Protein AF-0000000070292952 (afdb_homodimer)

Secondary structure (DSSP, 8-state):
--HHHHHHHTT-EEEEEE-S-HHHHHHHHHHHHHHHH--S-GGG-SS-B--TTS--B-GGGS-GGGS-TTSHHHHHHHHHHHHHTTSSEEEES--TTTSHHHHHHHHSTTS-S-EEEE-------S--S--HHHHHHHHHHHHTSPTT-EEEE--TTT----HHHHHHHHHHHHHHTSEEEEEE----SSTTGGGT---SS-GGGGSPTTHHHHTTTTEEEEES---HHHHHHSTTEEEEEE---HHHHHHHHHHT--EEE---STTHHHHHHIIIIIS--EE-PPP-TTS---HHHHHHHHHHHHSHHHHHHHHHHHHHHHHHHHHTTSTTSHHHHHHHHHHHHHHHHHHHTT-/--HHHHHHHTT-EEEEEE-S-HHHHHHHHHHHHHHHH--S-GGG-SS-B--TTS--B-GGGS-GGGS-TTSHHHHHHHHHHHHHTTSSEEEES--TTTSHHHHHHHHSTTS-S--EEE-------S--S--HHHHHHHHHHHHTSPTT-EEEEE-TTT----HHHHHHHHHHHHHHTSEEEEEE----SSTTGGGT---SS-GGGGSPTTHHHHTTTTEEEEES---HHHHHHSTTEEEEEE---HHHHHHHHHHT--EEE---STTHHHHHHIIIIIS--EE-PPP-TTS---HHHHHHHHHHHHSHHHHHHHHHHHHHHHHHHHHTTSTTSHHHHHHHHHHHHHHHHHHHTT-

Organism: Medicago truncatula (NCBI:txid3880)

InterPro domains:
  IPR002213 UDP-glucuronosyl/UDP-glucosyltransferase [PF00201] (149-274)
  IPR002213 UDP-glucuronosyl/UDP-glucosyltransferase [cd03784] (3-332)
  IPR035595 UDP-glycosyltransferase family, conserved site [PS00375] (225-268)

pLDDT: mean 88.33, std 12.76, range [29.53, 98.69]

Foldseek 3Di:
DDPLVVCVVVLHAFEEEAAFDLLLLLLLVVVLVVVVVDDDQQQPDPDFDDRFQADTHGSVLRADLSRDCPDPSVVVSNVVSVVNLSGQEYEYLAFCVLRVGSQCVCCPPVRRNYHYFDQDVDADPDQPPDPPVQAVVLVVVLVPADFLQEEEEDADQFFAAALVQLAQLLLLLLLLQTEYEYEFEAHDPAGRCNVPDPDPDWRVVSYPPCSCVSCVVRYHYHYRDYRLLVVLQRRRHAAYEYQQGRNSVLSNLLNLHAYAQRHDHGSSSVSSCSRCPNLNLYHYADADPVRHGGSNRSSVRVCQLSDDDSVVVSSVSSVVSNVLNVQQCPCPHRSNVSVVVVVVVVVVSVPVPVD/DDPLVVCVVVLHAFEEEAAFDLLLLLLLLVVLVVVVVDDDQQQPDPDFDDRFQADTHGSVLRADLSRDCPDPSVVVSNVVSVVNLSGQEYEYLAFCVLRVGSQCVCCPPVRRNYHYFHQDVDADPDQPPDDPVQAVVLVVVLVPADFLQEEEEDADQFAAAALVQLAQLLLLLLVLQTAYEYEFEAHDPAGRCNVPDPDPDWRVVSYPPCSCVSCVVRYHYHYRDYRLLVNLQRRRHAEYEYQQGRNSVLSNLLNLHAYAHRHDHGSSSVSSCCRCPNLNLYHYADADPVRHGGSNRSSVRCCQLSDDDSVVVSSVSSVVSNVLNVQQCPCPHRSNVSVVVVVVVVVVSVPVPVD

Radius of gyration: 31.32 Å; Cα contacts (8 Å, |Δi|>4): 1372; chains: 2; bounding box: 50×88×72 Å

Sequence (710 aa):
MDALDFAKEFNLLSYVYYPASATSLSSYFYLLKLDKETSCEYRDLPGPIQIPGSVPIHGRDLFELAQDRSSQSYKYLLQGVEKLRLFDGILINSFIEIENGPIEALTDEGSENLLVYAVGPIIQTLTTSGDDANKFECLAWLDKQRPCSVLYVSFGSGGTLSQEQINELALGLELSNHKFLWVVRSPSNTANAAYLSASDVDPLQFLPSGFLERTKEQGMVIPSWAPQIQILRHSSVGGFLTHCGWNSMLESVLHGVPLITWPLFAEQRTNAVLLSEGLKVGLRPKINQNGIVEKVQIAELIKCLMEGEEGGKLRKNMKELKESANSAHKDDGSATKTLSQLVLKWRNFGIEKQVMDALDFAKEFNLLSYVYYPASATSLSSYFYLLKLDKETSCEYRDLPGPIQIPGSVPIHGRDLFELAQDRSSQSYKYLLQGVEKLRLFDGILINSFIEIENGPIEALTDEGSENLLVYAVGPIIQTLTTSGDDANKFECLAWLDKQRPCSVLYVSFGSGGTLSQEQINELALGLELSNHKFLWVVRSPSNTANAAYLSASDVDPLQFLPSGFLERTKEQGMVIPSWAPQIQILRHSSVGGFLTHCGWNSMLESVLHGVPLITWPLFAEQRTNAVLLSEGLKVGLRPKINQNGIVEKVQIAELIKCLMEGEEGGKLRKNMKELKESANSAHKDDGSATKTLSQLVLKWRNFGIEKQV

Nearest PDB structures (foldseek):
  8chd-assembly2_B  TM=9.327E-01  e=3.048E-43  Nicotiana tabacum
  2vch-assembly1_A  TM=9.306E-01  e=1.502E-42  Arabidopsis thaliana
  6jel-assembly2_B  TM=9.391E-01  e=2.712E-42  Phytolacca americana
  6jel-assembly1_A  TM=9.275E-01  e=6.977E-42  Phytolacca americana
  6su6-assembly1_A  TM=9.260E-01  e=2.562E-40  Persicaria tinctoria

Structure (mmCIF, N/CA/C/O backbone):
data_AF-0000000070292952-model_v1
#
loop_
_entity.id
_entity.type
_entity.pdbx_description
1 polymer 'UDP-glucosyltransferase family protein'
#
loop_
_atom_site.group_PDB
_atom_site.id
_atom_site.type_symbol
_atom_site.label_atom_id
_atom_site.label_alt_id
_atom_site.label_comp_id
_atom_site.label_asym_id
_atom_site.label_entity_id
_atom_site.label_seq_id
_atom_site.pdbx_PDB_ins_code
_atom_site.Cartn_x
_atom_site.Cartn_y
_atom_site.Cartn_z
_atom_site.occupancy
_atom_site.B_iso_or_equiv
_atom_site.auth_seq_id
_atom_site.auth_comp_id
_atom_site.auth_asym_id
_atom_site.auth_atom_id
_atom_site.pdbx_PDB_model_num
ATOM 1 N N . MET A 1 1 ? 23.594 -4.395 -3.01 1 71.06 1 MET A N 1
ATOM 2 C CA . MET A 1 1 ? 22.328 -4.23 -3.723 1 71.06 1 MET A CA 1
ATOM 3 C C . MET A 1 1 ? 21.297 -3.52 -2.848 1 71.06 1 MET A C 1
ATOM 5 O O . MET A 1 1 ? 21.219 -3.783 -1.646 1 71.06 1 MET A O 1
ATOM 9 N N . ASP A 1 2 ? 20.719 -2.508 -3.445 1 84.88 2 ASP A N 1
ATOM 10 C CA . ASP A 1 2 ? 19.719 -1.727 -2.732 1 84.88 2 ASP A CA 1
ATOM 11 C C . ASP A 1 2 ? 18.375 -2.443 -2.729 1 84.88 2 ASP A C 1
ATOM 13 O O . ASP A 1 2 ? 18.094 -3.252 -3.615 1 84.88 2 ASP A O 1
ATOM 17 N N . ALA A 1 3 ? 17.641 -2.303 -1.673 1 86.56 3 ALA A N 1
ATOM 18 C CA . ALA A 1 3 ? 16.359 -2.984 -1.484 1 86.56 3 ALA A CA 1
ATOM 19 C C . ALA A 1 3 ? 15.438 -2.758 -2.678 1 86.56 3 ALA A C 1
ATOM 21 O O . ALA A 1 3 ? 14.742 -3.678 -3.119 1 86.56 3 ALA A O 1
ATOM 22 N N . LEU A 1 4 ? 15.477 -1.587 -3.207 1 89.88 4 LEU A N 1
ATOM 23 C CA . LEU A 1 4 ? 14.594 -1.283 -4.328 1 89.88 4 LEU A CA 1
ATOM 24 C C . LEU A 1 4 ? 15.078 -1.969 -5.602 1 89.88 4 LEU A C 1
ATOM 26 O O . LEU A 1 4 ? 14.273 -2.367 -6.445 1 89.88 4 LEU A O 1
ATOM 30 N N . ASP A 1 5 ? 16.344 -2.1 -5.734 1 87.44 5 ASP A N 1
ATOM 31 C CA . ASP A 1 5 ? 16.906 -2.854 -6.855 1 87.44 5 ASP A CA 1
ATOM 32 C C . ASP A 1 5 ? 16.484 -4.32 -6.793 1 87.44 5 ASP A C 1
ATOM 34 O O . ASP A 1 5 ? 16.109 -4.91 -7.812 1 87.44 5 ASP A O 1
ATOM 38 N N . PHE A 1 6 ? 16.625 -4.816 -5.648 1 86.62 6 PHE A N 1
ATOM 39 C CA . PHE A 1 6 ? 16.188 -6.195 -5.461 1 86.62 6 PHE A CA 1
ATOM 40 C C . PHE A 1 6 ? 14.711 -6.344 -5.809 1 86.62 6 PHE A C 1
ATOM 42 O O . PHE A 1 6 ? 14.32 -7.301 -6.484 1 86.62 6 PHE A O 1
ATOM 49 N N . ALA A 1 7 ? 13.875 -5.422 -5.305 1 88.06 7 ALA A N 1
ATOM 50 C CA . ALA A 1 7 ? 12.438 -5.473 -5.586 1 88.06 7 ALA A CA 1
ATOM 51 C C . ALA A 1 7 ? 12.172 -5.473 -7.09 1 88.06 7 ALA A C 1
ATOM 53 O O . ALA A 1 7 ? 11.359 -6.254 -7.582 1 88.06 7 ALA A O 1
ATOM 54 N N . LYS A 1 8 ? 12.859 -4.707 -7.754 1 85.56 8 LYS A N 1
ATOM 55 C CA . LYS A 1 8 ? 12.688 -4.629 -9.203 1 85.56 8 LYS A CA 1
ATOM 56 C C . LYS A 1 8 ? 13.109 -5.934 -9.875 1 85.56 8 LYS A C 1
ATOM 58 O O . LYS A 1 8 ? 12.406 -6.441 -10.742 1 85.56 8 LYS A O 1
ATOM 63 N N . GLU A 1 9 ? 14.188 -6.449 -9.422 1 83.44 9 GLU A N 1
ATOM 64 C CA . GLU A 1 9 ? 14.734 -7.672 -10 1 83.44 9 GLU A CA 1
ATOM 65 C C . GLU A 1 9 ? 13.82 -8.867 -9.742 1 83.44 9 GLU A C 1
ATOM 67 O O . GLU A 1 9 ? 13.727 -9.773 -10.562 1 83.44 9 GLU A O 1
ATOM 72 N N . PHE A 1 10 ? 13.148 -8.867 -8.672 1 83 10 PHE A N 1
ATOM 73 C CA . PHE A 1 10 ? 12.328 -10.008 -8.297 1 83 10 PHE A CA 1
ATOM 74 C C . PHE A 1 10 ? 10.852 -9.711 -8.523 1 83 10 PHE A C 1
ATOM 76 O O . PHE A 1 10 ? 9.984 -10.367 -7.941 1 83 10 PHE A O 1
ATOM 83 N N . ASN A 1 11 ? 10.57 -8.688 -9.297 1 81.31 11 ASN A N 1
ATOM 84 C CA . ASN A 1 11 ? 9.234 -8.336 -9.766 1 81.31 11 ASN A CA 1
ATOM 85 C C . ASN A 1 11 ? 8.297 -8.031 -8.602 1 81.31 11 ASN A C 1
ATOM 87 O O . ASN A 1 11 ? 7.188 -8.562 -8.539 1 81.31 11 ASN A O 1
ATOM 91 N N . LEU A 1 12 ? 8.805 -7.352 -7.715 1 90.25 12 LEU A N 1
ATOM 92 C CA . LEU A 1 12 ? 7.996 -6.762 -6.652 1 90.25 12 LEU A CA 1
ATOM 93 C C . LEU A 1 12 ? 7.715 -5.289 -6.934 1 90.25 12 LEU A C 1
ATOM 95 O O . LEU A 1 12 ? 8.406 -4.664 -7.742 1 90.25 12 LEU A O 1
ATOM 99 N N . LEU A 1 13 ? 6.672 -4.777 -6.387 1 91.81 13 LEU A N 1
ATOM 100 C CA . LEU A 1 13 ? 6.363 -3.355 -6.5 1 91.81 13 LEU A CA 1
ATOM 101 C C . LEU A 1 13 ? 6.605 -2.641 -5.172 1 91.81 13 LEU A C 1
ATOM 103 O O . LEU A 1 13 ? 6.129 -3.086 -4.129 1 91.81 13 LEU A O 1
ATOM 107 N N . SER A 1 14 ? 7.348 -1.607 -5.203 1 93.5 14 SER A N 1
ATOM 108 C CA . SER A 1 14 ? 7.691 -0.854 -4 1 93.5 14 SER A CA 1
ATOM 109 C C . SER A 1 14 ? 6.863 0.422 -3.895 1 93.5 14 SER A C 1
ATOM 111 O O . SER A 1 14 ? 6.633 1.104 -4.895 1 93.5 14 SER A O 1
ATOM 113 N N . TYR A 1 15 ? 6.402 0.744 -2.672 1 93.19 15 TYR A N 1
ATOM 114 C CA . TYR A 1 15 ? 5.582 1.922 -2.406 1 93.19 15 TYR A CA 1
ATOM 115 C C . TYR A 1 15 ? 6.078 2.662 -1.171 1 93.19 15 TYR A C 1
ATOM 117 O O . TYR A 1 15 ? 6.73 2.074 -0.306 1 93.19 15 TYR A O 1
ATOM 125 N N . VAL A 1 16 ? 5.816 3.881 -1.103 1 94.12 16 VAL A N 1
ATOM 126 C CA . VAL A 1 16 ? 6.121 4.672 0.085 1 94.12 16 VAL A CA 1
ATOM 127 C C . VAL A 1 16 ? 4.902 5.512 0.472 1 94.12 16 VAL A C 1
ATOM 129 O O . VAL A 1 16 ? 4.215 6.051 -0.395 1 94.12 16 VAL A O 1
ATOM 132 N N . TYR A 1 17 ? 4.531 5.453 1.722 1 94.19 17 TYR A N 1
ATOM 133 C CA . TYR A 1 17 ? 3.488 6.316 2.264 1 94.19 17 TYR A CA 1
ATOM 134 C C . TYR A 1 17 ? 4.066 7.637 2.752 1 94.19 17 TYR A C 1
ATOM 136 O O . TYR A 1 17 ? 4.91 7.656 3.652 1 94.19 17 TYR A O 1
ATOM 144 N N . TYR A 1 18 ? 3.627 8.734 2.115 1 93.12 18 TYR A N 1
ATOM 145 C CA . TYR A 1 18 ? 4.016 10.109 2.408 1 93.12 18 TYR A CA 1
ATOM 146 C C . TYR A 1 18 ? 2.918 10.836 3.178 1 93.12 18 TYR A C 1
ATOM 148 O O . TYR A 1 18 ? 1.936 11.289 2.588 1 93.12 18 TYR A O 1
ATOM 156 N N . PRO A 1 19 ? 3.092 10.984 4.57 1 91.62 19 PRO A N 1
ATOM 157 C CA . PRO A 1 19 ? 2.006 11.5 5.41 1 91.62 19 PRO A CA 1
ATOM 158 C C . PRO A 1 19 ? 1.885 13.016 5.359 1 91.62 19 PRO A C 1
ATOM 160 O O . PRO A 1 19 ? 1.746 13.664 6.398 1 91.62 19 PRO A O 1
ATOM 163 N N . ALA A 1 20 ? 1.948 13.57 4.16 1 91 20 ALA A N 1
ATOM 164 C CA . ALA A 1 20 ? 1.866 15.023 4.008 1 91 20 ALA A CA 1
ATOM 165 C C . ALA A 1 20 ? 1.146 15.398 2.715 1 91 20 ALA A C 1
ATOM 167 O O . ALA A 1 20 ? 0.502 14.555 2.088 1 91 20 ALA A O 1
ATOM 168 N N . SER A 1 21 ? 1.184 16.625 2.369 1 92.88 21 SER A N 1
ATOM 169 C CA . SER A 1 21 ? 0.371 17.172 1.281 1 92.88 21 SER A CA 1
ATOM 170 C C . SER A 1 21 ? 1.01 16.891 -0.075 1 92.88 21 SER A C 1
ATOM 172 O O . SER A 1 21 ? 2.227 16.719 -0.17 1 92.88 21 SER A O 1
ATOM 174 N N . ALA A 1 22 ? 0.16 16.828 -1.112 1 94.06 22 ALA A N 1
ATOM 175 C CA . ALA A 1 22 ? 0.638 16.734 -2.488 1 94.06 22 ALA A CA 1
ATOM 176 C C . ALA A 1 22 ? 1.484 17.953 -2.857 1 94.06 22 ALA A C 1
ATOM 178 O O . ALA A 1 22 ? 2.465 17.828 -3.596 1 94.06 22 ALA A O 1
ATOM 179 N N . THR A 1 23 ? 1.103 19.109 -2.359 1 93.75 23 THR A N 1
ATOM 180 C CA . THR A 1 23 ? 1.844 20.328 -2.619 1 93.75 23 THR A CA 1
ATOM 181 C C . THR A 1 23 ? 3.275 20.219 -2.102 1 93.75 23 THR A C 1
ATOM 183 O O . THR A 1 23 ? 4.223 20.594 -2.795 1 93.75 23 THR A O 1
ATOM 186 N N . SER A 1 24 ? 3.391 19.75 -0.885 1 92.44 24 SER A N 1
ATOM 187 C CA . SER A 1 24 ? 4.727 19.578 -0.326 1 92.44 24 SER A CA 1
ATOM 188 C C . SER A 1 24 ? 5.551 18.594 -1.144 1 92.44 24 SER A C 1
ATOM 190 O O . SER A 1 24 ? 6.73 18.812 -1.401 1 92.44 24 SER A O 1
ATOM 192 N N . LEU A 1 25 ? 4.969 17.5 -1.537 1 92.31 25 LEU A N 1
ATOM 193 C CA . LEU A 1 25 ? 5.664 16.516 -2.361 1 92.31 25 LEU A CA 1
ATOM 194 C C . LEU A 1 25 ? 6.07 17.125 -3.701 1 92.31 25 LEU A C 1
ATOM 196 O O . LEU A 1 25 ? 7.207 16.953 -4.145 1 92.31 25 LEU A O 1
ATOM 200 N N . SER A 1 26 ? 5.129 17.797 -4.34 1 92.69 26 SER A N 1
ATOM 201 C CA . SER A 1 26 ? 5.418 18.484 -5.598 1 92.69 26 SER A CA 1
ATOM 202 C C . SER A 1 26 ? 6.562 19.469 -5.441 1 92.69 26 SER A C 1
ATOM 204 O O . SER A 1 26 ? 7.387 19.625 -6.348 1 92.69 26 SER A O 1
ATOM 206 N N . SER A 1 27 ? 6.578 20.156 -4.344 1 93 27 SER A N 1
ATOM 207 C CA . SER A 1 27 ? 7.648 21.109 -4.078 1 93 27 SER A CA 1
ATOM 208 C C . SER A 1 27 ? 9.008 20.406 -3.992 1 93 27 SER A C 1
ATOM 210 O O . SER A 1 27 ? 10.008 20.938 -4.48 1 93 27 SER A O 1
ATOM 212 N N . TYR A 1 28 ? 9.047 19.281 -3.344 1 92.12 28 TYR A N 1
ATOM 213 C CA . TYR A 1 28 ? 10.281 18.516 -3.26 1 92.12 28 TYR A CA 1
ATOM 214 C C . TYR A 1 28 ? 10.789 18.141 -4.648 1 92.12 28 TYR A C 1
ATOM 216 O O . TYR A 1 28 ? 11.969 18.344 -4.961 1 92.12 28 TYR A O 1
ATOM 224 N N . PHE A 1 29 ? 9.961 17.609 -5.449 1 91.81 29 PHE A N 1
ATOM 225 C CA . PHE A 1 29 ? 10.367 17.203 -6.789 1 91.81 29 PHE A CA 1
ATOM 226 C C . PHE A 1 29 ? 10.789 18.422 -7.617 1 91.81 29 PHE A C 1
ATOM 228 O O . PHE A 1 29 ? 11.75 18.359 -8.383 1 91.81 29 PHE A O 1
ATOM 235 N N . TYR A 1 30 ? 10.055 19.484 -7.484 1 93.44 30 TYR A N 1
ATOM 236 C CA . TYR A 1 30 ? 10.359 20.703 -8.242 1 93.44 30 TYR A CA 1
ATOM 237 C C . TYR A 1 30 ? 11.695 21.281 -7.816 1 93.44 30 TYR A C 1
ATOM 239 O O . TYR A 1 30 ? 12.367 21.953 -8.609 1 93.44 30 TYR A O 1
ATOM 247 N N . LEU A 1 31 ? 12.047 21.094 -6.586 1 93.5 31 LEU A N 1
ATOM 248 C CA . LEU A 1 31 ? 13.305 21.625 -6.051 1 93.5 31 LEU A CA 1
ATOM 249 C C . LEU A 1 31 ? 14.492 21.125 -6.871 1 93.5 31 LEU A C 1
ATOM 251 O O . LEU A 1 31 ? 15.492 21.828 -7 1 93.5 31 LEU A O 1
ATOM 255 N N . LEU A 1 32 ? 14.398 19.891 -7.379 1 93 32 LEU A N 1
ATOM 256 C CA . LEU A 1 32 ? 15.484 19.344 -8.188 1 93 32 LEU A CA 1
ATOM 257 C C . LEU A 1 32 ? 15.742 20.203 -9.414 1 93 32 LEU A C 1
ATOM 259 O O . LEU A 1 32 ? 16.891 20.453 -9.773 1 93 32 LEU A O 1
ATOM 263 N N . LYS A 1 33 ? 14.703 20.641 -10.008 1 93.25 33 LYS A N 1
ATOM 264 C CA . LYS A 1 33 ? 14.812 21.547 -11.148 1 93.25 33 LYS A CA 1
ATOM 265 C C . LYS A 1 33 ? 15.234 22.938 -10.703 1 93.25 33 LYS A C 1
ATOM 267 O O . LYS A 1 33 ? 16.125 23.547 -11.289 1 93.25 33 LYS A O 1
ATOM 272 N N . LEU A 1 34 ? 14.578 23.469 -9.664 1 94.88 34 LEU A N 1
ATOM 273 C CA . LEU A 1 34 ? 14.828 24.812 -9.164 1 94.88 34 LEU A CA 1
ATOM 274 C C . LEU A 1 34 ? 16.281 24.969 -8.742 1 94.88 34 LEU A C 1
ATOM 276 O O . LEU A 1 34 ? 16.875 26.047 -8.93 1 94.88 34 LEU A O 1
ATOM 280 N N . ASP A 1 35 ? 16.766 23.953 -8.148 1 95.94 35 ASP A N 1
ATOM 281 C CA . ASP A 1 35 ? 18.156 23.984 -7.691 1 95.94 35 ASP A CA 1
ATOM 282 C C . ASP A 1 35 ? 19.109 24.234 -8.852 1 95.94 35 ASP A C 1
ATOM 284 O O . ASP A 1 35 ? 20.094 24.969 -8.703 1 95.94 35 ASP A O 1
ATOM 288 N N . LYS A 1 36 ? 18.891 23.672 -9.953 1 95 36 LYS A N 1
ATOM 289 C CA . LYS A 1 36 ? 19.734 23.812 -11.141 1 95 36 LYS A CA 1
ATOM 290 C C . LYS A 1 36 ? 19.562 25.188 -11.773 1 95 36 LYS A C 1
ATOM 292 O O . LYS A 1 36 ? 20.5 25.734 -12.367 1 95 36 LYS A O 1
ATOM 297 N N . GLU A 1 37 ? 18.406 25.766 -11.602 1 94.31 37 GLU A N 1
ATOM 298 C CA . GLU A 1 37 ? 18.062 26.984 -12.328 1 94.31 37 GLU A CA 1
ATOM 299 C C . GLU A 1 37 ? 18.312 28.234 -11.484 1 94.31 37 GLU A C 1
ATOM 301 O O . GLU A 1 37 ? 18.219 29.359 -11.984 1 94.31 37 GLU A O 1
ATOM 306 N N . THR A 1 38 ? 18.578 27.984 -10.227 1 92.75 38 THR A N 1
ATOM 307 C CA . THR A 1 38 ? 18.719 29.109 -9.305 1 92.75 38 THR A CA 1
ATOM 308 C C . THR A 1 38 ? 20.109 29.109 -8.664 1 92.75 38 THR A C 1
ATOM 310 O O . THR A 1 38 ? 20.625 28.062 -8.273 1 92.75 38 THR A O 1
ATOM 313 N N . SER A 1 39 ? 20.688 30.297 -8.492 1 91.94 39 SER A N 1
ATOM 314 C CA . SER A 1 39 ? 22.016 30.406 -7.902 1 91.94 39 SER A CA 1
ATOM 315 C C . SER A 1 39 ? 21.969 31.031 -6.512 1 91.94 39 SER A C 1
ATOM 317 O O . SER A 1 39 ? 22.828 30.797 -5.676 1 91.94 39 SER A O 1
ATOM 319 N N . CYS A 1 40 ? 20.938 31.844 -6.246 1 94.12 40 CYS A N 1
ATOM 320 C CA . CYS A 1 40 ? 20.797 32.5 -4.949 1 94.12 40 CYS A CA 1
ATOM 321 C C . CYS A 1 40 ? 19.938 31.656 -4.012 1 94.12 40 CYS A C 1
ATOM 323 O O . CYS A 1 40 ? 19.453 30.594 -4.387 1 94.12 40 CYS A O 1
ATOM 325 N N . GLU A 1 41 ? 19.891 32.125 -2.748 1 96.31 41 GLU A N 1
ATOM 326 C CA . GLU A 1 41 ? 18.922 31.531 -1.839 1 96.31 41 GLU A CA 1
ATOM 327 C C . GLU A 1 41 ? 17.5 31.766 -2.32 1 96.31 41 GLU A C 1
ATOM 329 O O . GLU A 1 41 ? 17.188 32.812 -2.873 1 96.31 41 GLU A O 1
ATOM 334 N N . TYR A 1 42 ? 16.641 30.781 -2.062 1 95.38 42 TYR A N 1
ATOM 335 C CA . TYR A 1 42 ? 15.281 30.859 -2.594 1 95.38 42 TYR A CA 1
ATOM 336 C C . TYR A 1 42 ? 14.531 32.062 -2.014 1 95.38 42 TYR A C 1
ATOM 338 O O . TYR A 1 42 ? 13.695 32.656 -2.691 1 95.38 42 TYR A O 1
ATOM 346 N N . ARG A 1 43 ? 14.781 32.406 -0.734 1 93.06 43 ARG A N 1
ATOM 347 C CA . ARG A 1 43 ? 14.125 33.531 -0.084 1 93.06 43 ARG A CA 1
ATOM 348 C C . ARG A 1 43 ? 14.469 34.844 -0.781 1 93.06 43 ARG A C 1
ATOM 350 O O . ARG A 1 43 ? 13.766 35.844 -0.622 1 93.06 43 ARG A O 1
ATOM 357 N N . ASP A 1 44 ? 15.523 34.844 -1.557 1 94.81 44 ASP A N 1
ATOM 358 C CA . ASP A 1 44 ? 16 36.062 -2.203 1 94.81 44 ASP A CA 1
ATOM 359 C C . ASP A 1 44 ? 15.516 36.125 -3.65 1 94.81 44 ASP A C 1
ATOM 361 O O . ASP A 1 44 ? 15.82 37.094 -4.359 1 94.81 44 ASP A O 1
ATOM 365 N N . LEU A 1 45 ? 14.789 35.156 -4.035 1 94.69 45 LEU A N 1
ATOM 366 C CA . LEU A 1 45 ? 14.242 35.219 -5.387 1 94.69 45 LEU A CA 1
ATOM 367 C C . LEU A 1 45 ? 13.273 36.375 -5.547 1 94.69 45 LEU A C 1
ATOM 369 O O . LEU A 1 45 ? 12.453 36.625 -4.664 1 94.69 45 LEU A O 1
ATOM 373 N N . PRO A 1 46 ? 13.312 37.125 -6.594 1 91.44 46 PRO A N 1
ATOM 374 C CA . PRO A 1 46 ? 12.477 38.312 -6.77 1 91.44 46 PRO A CA 1
ATOM 375 C C . PRO A 1 46 ? 11.008 37.969 -7.004 1 91.44 46 PRO A C 1
ATOM 377 O O . PRO A 1 46 ? 10.117 38.75 -6.637 1 91.44 46 PRO A O 1
ATOM 380 N N . GLY A 1 47 ? 10.656 36.938 -7.676 1 92 47 GLY A N 1
ATOM 381 C CA . GLY A 1 47 ? 9.281 36.531 -7.945 1 92 47 GLY A CA 1
ATOM 382 C C . GLY A 1 47 ? 8.883 35.25 -7.262 1 92 47 GLY A C 1
ATOM 383 O O . GLY A 1 47 ? 9.727 34.562 -6.691 1 92 47 GLY A O 1
ATOM 384 N N . PRO A 1 48 ? 7.586 35.062 -7.301 1 95.12 48 PRO A N 1
ATOM 385 C CA . PRO A 1 48 ? 7.105 33.812 -6.688 1 95.12 48 PRO A CA 1
ATOM 386 C C . PRO A 1 48 ? 7.539 32.594 -7.457 1 95.12 48 PRO A C 1
ATOM 388 O O . PRO A 1 48 ? 7.875 32.656 -8.641 1 95.12 48 PRO A O 1
ATOM 391 N N . ILE A 1 49 ? 7.664 31.531 -6.762 1 95.5 49 ILE A N 1
ATOM 392 C CA . ILE A 1 49 ? 7.969 30.219 -7.336 1 95.5 49 ILE A CA 1
ATOM 393 C C . ILE A 1 49 ? 6.676 29.516 -7.738 1 95.5 49 ILE A C 1
ATOM 395 O O . ILE A 1 49 ? 5.746 29.406 -6.938 1 95.5 49 ILE A O 1
ATOM 399 N N . GLN A 1 50 ? 6.648 29.047 -8.953 1 95.25 50 GLN A N 1
ATOM 400 C CA . GLN A 1 50 ? 5.465 28.359 -9.453 1 95.25 50 GLN A CA 1
ATOM 401 C C . GLN A 1 50 ? 5.68 26.844 -9.461 1 95.25 50 GLN A C 1
ATOM 403 O O . GLN A 1 50 ? 6.113 26.281 -10.469 1 95.25 50 GLN A O 1
ATOM 408 N N . ILE A 1 51 ? 5.324 26.234 -8.43 1 93.12 51 ILE A N 1
ATOM 409 C CA . ILE A 1 51 ? 5.328 24.766 -8.367 1 93.12 51 ILE A CA 1
ATOM 410 C C . ILE A 1 51 ? 4.18 24.219 -9.211 1 93.12 51 ILE A C 1
ATOM 412 O O . ILE A 1 51 ? 3.053 24.719 -9.133 1 93.12 51 ILE A O 1
ATOM 416 N N . PRO A 1 52 ? 4.402 23.219 -9.977 1 91.56 52 PRO A N 1
ATOM 417 C CA . PRO A 1 52 ? 3.361 22.719 -10.867 1 91.56 52 PRO A CA 1
ATOM 418 C C . PRO A 1 52 ? 2.064 22.375 -10.133 1 91.56 52 PRO A C 1
ATOM 420 O O . PRO A 1 52 ? 2.08 21.625 -9.156 1 91.56 52 PRO A O 1
ATOM 423 N N . GLY A 1 53 ? 0.957 22.953 -10.586 1 92.69 53 GLY A N 1
ATOM 424 C CA . GLY A 1 53 ? -0.377 22.672 -10.078 1 92.69 53 GLY A CA 1
ATOM 425 C C . GLY A 1 53 ? -0.678 23.391 -8.773 1 92.69 53 GLY A C 1
ATOM 426 O O . GLY A 1 53 ? -1.767 23.234 -8.211 1 92.69 53 GLY A O 1
ATOM 427 N N . SER A 1 54 ? 0.254 24.141 -8.234 1 94.19 54 SER A N 1
ATOM 428 C CA . SER A 1 54 ? 0.076 24.766 -6.934 1 94.19 54 SER A CA 1
ATOM 429 C C . SER A 1 54 ? -0.034 26.281 -7.059 1 94.19 54 SER A C 1
ATOM 431 O O . SER A 1 54 ? 0.259 26.844 -8.117 1 94.19 54 SER A O 1
ATOM 433 N N . VAL A 1 55 ? -0.518 26.938 -6.07 1 95.06 55 VAL A N 1
ATOM 434 C CA . VAL A 1 55 ? -0.481 28.391 -5.992 1 95.06 55 VAL A CA 1
ATOM 435 C C . VAL A 1 55 ? 0.965 28.875 -5.871 1 95.06 55 VAL A C 1
ATOM 437 O O . VAL A 1 55 ? 1.784 28.219 -5.215 1 95.06 55 VAL A O 1
ATOM 440 N N . PRO A 1 56 ? 1.254 29.984 -6.52 1 95.81 56 PRO A N 1
ATOM 441 C CA . PRO A 1 56 ? 2.617 30.5 -6.41 1 95.81 56 PRO A CA 1
ATOM 442 C C . PRO A 1 56 ? 3.021 30.797 -4.965 1 95.81 56 PRO A C 1
ATOM 444 O O . PRO A 1 56 ? 2.201 31.266 -4.176 1 95.81 56 PRO A O 1
ATOM 447 N N . ILE A 1 57 ? 4.262 30.5 -4.676 1 94.88 57 ILE A N 1
ATOM 448 C CA . ILE A 1 57 ? 4.734 30.734 -3.316 1 94.88 57 ILE A CA 1
ATOM 449 C C . ILE A 1 57 ? 6.02 31.562 -3.352 1 94.88 57 ILE A C 1
ATOM 451 O O . ILE A 1 57 ? 6.801 31.453 -4.301 1 94.88 57 ILE A O 1
ATOM 455 N N . HIS A 1 58 ? 6.195 32.406 -2.367 1 94.06 58 HIS A N 1
ATOM 456 C CA . HIS A 1 58 ? 7.473 33.094 -2.201 1 94.06 58 HIS A CA 1
ATOM 457 C C . HIS A 1 58 ? 8.547 32.125 -1.688 1 94.06 58 HIS A C 1
ATOM 459 O O . HIS A 1 58 ? 8.258 31.234 -0.901 1 94.06 58 HIS A O 1
ATOM 465 N N . GLY A 1 59 ? 9.781 32.312 -2.096 1 94.19 59 GLY A N 1
ATOM 466 C CA . GLY A 1 59 ? 10.883 31.469 -1.709 1 94.19 59 GLY A CA 1
ATOM 467 C C . GLY A 1 59 ? 11 31.281 -0.207 1 94.19 59 GLY A C 1
ATOM 468 O O . GLY A 1 59 ? 11.43 30.219 0.264 1 94.19 59 GLY A O 1
ATOM 469 N N . ARG A 1 60 ? 10.57 32.281 0.572 1 91.5 60 ARG A N 1
ATOM 470 C CA . ARG A 1 60 ? 10.656 32.219 2.027 1 91.5 60 ARG A CA 1
ATOM 471 C C . ARG A 1 60 ? 9.664 31.219 2.6 1 91.5 60 ARG A C 1
ATOM 473 O O . ARG A 1 60 ? 9.758 30.828 3.768 1 91.5 60 ARG A O 1
ATOM 480 N N . ASP A 1 61 ? 8.68 30.812 1.763 1 92.81 61 ASP A N 1
ATOM 481 C CA . ASP A 1 61 ? 7.621 29.938 2.248 1 92.81 61 ASP A CA 1
ATOM 482 C C . ASP A 1 61 ? 7.898 28.484 1.873 1 92.81 61 ASP A C 1
ATOM 484 O O . ASP A 1 61 ? 7.078 27.594 2.135 1 92.81 61 ASP A O 1
ATOM 488 N N . LEU A 1 62 ? 9.039 28.281 1.271 1 92.5 62 LEU A N 1
ATOM 489 C CA . LEU A 1 62 ? 9.469 26.891 1.082 1 92.5 62 LEU A CA 1
ATOM 490 C C . LEU A 1 62 ? 9.883 26.266 2.41 1 92.5 62 LEU A C 1
ATOM 492 O O . LEU A 1 62 ? 10.078 26.969 3.4 1 92.5 62 LEU A O 1
ATOM 496 N N . PHE A 1 63 ? 10 24.984 2.457 1 88.25 63 PHE A N 1
ATOM 497 C CA . PHE A 1 63 ? 10.297 24.266 3.689 1 88.25 63 PHE A CA 1
ATOM 498 C C . PHE A 1 63 ? 11.68 24.656 4.215 1 88.25 63 PHE A C 1
ATOM 500 O O . PHE A 1 63 ? 12.531 25.109 3.457 1 88.25 63 PHE A O 1
ATOM 507 N N . GLU A 1 64 ? 11.836 24.375 5.441 1 85 64 GLU A N 1
ATOM 508 C CA . GLU A 1 64 ? 12.977 24.859 6.211 1 85 64 GLU A CA 1
ATOM 509 C C . GLU A 1 64 ? 14.297 24.391 5.609 1 85 64 GLU A C 1
ATOM 511 O O . GLU A 1 64 ? 15.25 25.172 5.496 1 85 64 GLU A O 1
ATOM 516 N N . LEU A 1 65 ? 14.398 23.219 5.18 1 88.19 65 LEU A N 1
ATOM 517 C CA . LEU A 1 65 ? 15.625 22.641 4.668 1 88.19 65 LEU A CA 1
ATOM 518 C C . LEU A 1 65 ? 16.062 23.312 3.373 1 88.19 65 LEU A C 1
ATOM 520 O O . LEU A 1 65 ? 17.219 23.188 2.957 1 88.19 65 LEU A O 1
ATOM 524 N N . ALA A 1 66 ? 15.148 24.016 2.807 1 91.94 66 ALA A N 1
ATOM 525 C CA . ALA A 1 66 ? 15.445 24.672 1.539 1 91.94 66 ALA A CA 1
ATOM 526 C C . ALA A 1 66 ? 15.922 26.109 1.769 1 91.94 66 ALA A C 1
ATOM 528 O O . ALA A 1 66 ? 16.266 26.812 0.818 1 91.94 66 ALA A O 1
ATOM 529 N N . GLN A 1 67 ? 15.992 26.547 3.021 1 91.62 67 GLN A N 1
ATOM 530 C CA . GLN A 1 67 ? 16.281 27.938 3.301 1 91.62 67 GLN A CA 1
ATOM 531 C C . GLN A 1 67 ? 17.781 28.188 3.371 1 91.62 67 GLN A C 1
ATOM 533 O O . GLN A 1 67 ? 18.219 29.344 3.455 1 91.62 67 GLN A O 1
ATOM 538 N N . ASP A 1 68 ? 18.594 27.156 3.383 1 94.31 68 ASP A N 1
ATOM 539 C CA . ASP A 1 68 ? 20.047 27.234 3.309 1 94.31 68 ASP A CA 1
ATOM 540 C C . ASP A 1 68 ? 20.594 26.219 2.303 1 94.31 68 ASP A C 1
ATOM 542 O O . ASP A 1 68 ? 20.906 25.078 2.662 1 94.31 68 ASP A O 1
ATOM 546 N N . ARG A 1 69 ? 20.844 26.641 1.167 1 95.31 69 ARG A N 1
ATOM 547 C CA . ARG A 1 69 ? 21.203 25.75 0.062 1 95.31 69 ARG A CA 1
ATOM 548 C C . ARG A 1 69 ? 22.625 25.25 0.209 1 95.31 69 ARG A C 1
ATOM 550 O O . ARG A 1 69 ? 23.031 24.312 -0.486 1 95.31 69 ARG A O 1
ATOM 557 N N . SER A 1 70 ? 23.438 25.875 1.021 1 94.69 70 SER A N 1
ATOM 558 C CA . SER A 1 70 ? 24.828 25.469 1.222 1 94.69 70 SER A CA 1
ATOM 559 C C . SER A 1 70 ? 24.938 24.391 2.291 1 94.69 70 SER A C 1
ATOM 561 O O . SER A 1 70 ? 25.984 23.75 2.434 1 94.69 70 SER A O 1
ATOM 563 N N . SER A 1 71 ? 23.891 24.188 3.016 1 94.62 71 SER A N 1
ATOM 564 C CA . SER A 1 71 ? 23.922 23.234 4.121 1 94.62 71 SER A CA 1
ATOM 565 C C . SER A 1 71 ? 24.016 21.812 3.617 1 94.62 71 SER A C 1
ATOM 567 O O . SER A 1 71 ? 23.562 21.5 2.516 1 94.62 71 SER A O 1
ATOM 569 N N . GLN A 1 72 ? 24.625 20.969 4.41 1 93.56 72 GLN A N 1
ATOM 570 C CA . GLN A 1 72 ? 24.688 19.547 4.09 1 93.56 72 GLN A CA 1
ATOM 571 C C . GLN A 1 72 ? 23.312 18.906 4.086 1 93.56 72 GLN A C 1
ATOM 573 O O . GLN A 1 72 ? 23.031 18 3.287 1 93.56 72 GLN A O 1
ATOM 578 N N . SER A 1 73 ? 22.484 19.406 4.977 1 91.19 73 SER A N 1
ATOM 579 C CA . SER A 1 73 ? 21.125 18.891 5.066 1 91.19 73 SER A CA 1
ATOM 580 C C . SER A 1 73 ? 20.359 19.125 3.766 1 91.19 73 SER A C 1
ATOM 582 O O . SER A 1 73 ? 19.594 18.266 3.336 1 91.19 73 SER A O 1
ATOM 584 N N . TYR A 1 74 ? 20.609 20.234 3.166 1 93.88 74 TYR A N 1
ATOM 585 C CA . TYR A 1 74 ? 19.953 20.531 1.896 1 93.88 74 TYR A CA 1
ATOM 586 C C . TYR A 1 74 ? 20.438 19.594 0.796 1 93.88 74 TYR A C 1
ATOM 588 O O . TYR A 1 74 ? 19.641 19.078 0.02 1 93.88 74 TYR A O 1
ATOM 596 N N . LYS A 1 75 ? 21.703 19.375 0.73 1 93.38 75 LYS A N 1
ATOM 597 C CA . LYS A 1 75 ? 22.266 18.484 -0.264 1 93.38 75 LYS A CA 1
ATOM 598 C C . LYS A 1 75 ? 21.75 17.062 -0.079 1 93.38 75 LYS A C 1
ATOM 600 O O . LYS A 1 75 ? 21.438 16.375 -1.056 1 93.38 75 LYS A O 1
ATOM 605 N N . TYR A 1 76 ? 21.641 16.719 1.178 1 91.19 76 TYR A N 1
ATOM 606 C CA . TYR A 1 76 ? 21.094 15.406 1.504 1 91.19 76 TYR A CA 1
ATOM 607 C C . TYR A 1 76 ? 19.641 15.289 1.084 1 91.19 76 TYR A C 1
ATOM 609 O O . TYR A 1 76 ? 19.203 14.242 0.604 1 91.19 76 TYR A O 1
ATOM 617 N N . LEU A 1 77 ? 18.938 16.312 1.298 1 91.81 77 LEU A N 1
ATOM 618 C CA . LEU A 1 77 ? 17.531 16.344 0.89 1 91.81 77 LEU A CA 1
ATOM 619 C C . LEU A 1 77 ? 17.406 16.141 -0.616 1 91.81 77 LEU A C 1
ATOM 621 O O . LEU A 1 77 ? 16.562 15.359 -1.069 1 91.81 77 LEU A O 1
ATOM 625 N N . LEU A 1 78 ? 18.234 16.828 -1.396 1 93.44 78 LEU A N 1
ATOM 626 C CA . LEU A 1 78 ? 18.172 16.703 -2.85 1 93.44 78 LEU A CA 1
ATOM 627 C C . LEU A 1 78 ? 18.438 15.266 -3.285 1 93.44 78 LEU A C 1
ATOM 629 O O . LEU A 1 78 ? 17.734 14.742 -4.148 1 93.44 78 LEU A O 1
ATOM 633 N N . GLN A 1 79 ? 19.375 14.648 -2.666 1 91.69 79 GLN A N 1
ATOM 634 C CA . GLN A 1 79 ? 19.688 13.258 -2.975 1 91.69 79 GLN A CA 1
ATOM 635 C C . GLN A 1 79 ? 18.516 12.344 -2.619 1 91.69 79 GLN A C 1
ATOM 637 O O . GLN A 1 79 ? 18.203 11.422 -3.371 1 91.69 79 GLN A O 1
ATOM 642 N N . GLY A 1 80 ? 17.969 12.617 -1.495 1 90.38 80 GLY A N 1
ATOM 643 C CA . GLY A 1 80 ? 16.844 11.82 -1.046 1 90.38 80 GLY A CA 1
ATOM 644 C C . GLY A 1 80 ? 15.633 11.93 -1.96 1 90.38 80 GLY A C 1
ATOM 645 O O . GLY A 1 80 ? 14.984 10.93 -2.258 1 90.38 80 GLY A O 1
ATOM 646 N N . VAL A 1 81 ? 15.375 13.117 -2.365 1 91.44 81 VAL A N 1
ATOM 647 C CA . VAL A 1 81 ? 14.227 13.367 -3.229 1 91.44 81 VAL A CA 1
ATOM 648 C C . VAL A 1 81 ? 14.398 12.602 -4.543 1 91.44 81 VAL A C 1
ATOM 650 O O . VAL A 1 81 ? 13.43 12.055 -5.078 1 91.44 81 VAL A O 1
ATOM 653 N N . GLU A 1 82 ? 15.547 12.531 -5.043 1 90.12 82 GLU A N 1
ATOM 654 C CA . GLU A 1 82 ? 15.828 11.773 -6.258 1 90.12 82 GLU A CA 1
ATOM 655 C C . GLU A 1 82 ? 15.523 10.297 -6.066 1 90.12 82 GLU A C 1
ATOM 657 O O . GLU A 1 82 ? 15.039 9.633 -6.98 1 90.12 82 GLU A O 1
ATOM 662 N N . LYS A 1 83 ? 15.789 9.859 -4.906 1 89.12 83 LYS A N 1
ATOM 663 C CA . LYS A 1 83 ? 15.602 8.445 -4.609 1 89.12 83 LYS A CA 1
ATOM 664 C C . LYS A 1 83 ? 14.125 8.102 -4.473 1 89.12 83 LYS A C 1
ATOM 666 O O . LYS A 1 83 ? 13.719 6.957 -4.688 1 89.12 83 LYS A O 1
ATOM 671 N N . LEU A 1 84 ? 13.312 9.086 -4.078 1 89.31 84 LEU A N 1
ATOM 672 C CA . LEU A 1 84 ? 11.875 8.844 -3.963 1 89.31 84 LEU A CA 1
ATOM 673 C C . LEU A 1 84 ? 11.281 8.422 -5.301 1 89.31 84 LEU A C 1
ATOM 675 O O . LEU A 1 84 ? 10.312 7.668 -5.348 1 89.31 84 LEU A O 1
ATOM 679 N N . ARG A 1 85 ? 11.906 8.805 -6.371 1 87.06 85 ARG A N 1
ATOM 680 C CA . ARG A 1 85 ? 11.406 8.523 -7.711 1 87.06 85 ARG A CA 1
ATOM 681 C C . ARG A 1 85 ? 11.656 7.066 -8.094 1 87.06 85 ARG A C 1
ATOM 683 O O . ARG A 1 85 ? 11.109 6.578 -9.086 1 87.06 85 ARG A O 1
ATOM 690 N N . LEU A 1 86 ? 12.453 6.402 -7.289 1 88.69 86 LEU A N 1
ATOM 691 C CA . LEU A 1 86 ? 12.781 5.012 -7.586 1 88.69 86 LEU A CA 1
ATOM 692 C C . LEU A 1 86 ? 11.656 4.082 -7.145 1 88.69 86 LEU A C 1
ATOM 694 O O . LEU A 1 86 ? 11.602 2.922 -7.555 1 88.69 86 LEU A O 1
ATOM 698 N N . PHE A 1 87 ? 10.766 4.559 -6.262 1 91.69 87 PHE A N 1
ATOM 699 C CA . PHE A 1 87 ? 9.625 3.744 -5.859 1 91.69 87 PHE A CA 1
ATOM 700 C C . PHE A 1 87 ? 8.633 3.6 -7.012 1 91.69 87 PHE A C 1
ATOM 702 O O . PHE A 1 87 ? 8.57 4.461 -7.891 1 91.69 87 PHE A O 1
ATOM 709 N N . ASP A 1 88 ? 7.871 2.547 -7.008 1 90.81 88 ASP A N 1
ATOM 710 C CA . ASP A 1 88 ? 6.875 2.307 -8.047 1 90.81 88 ASP A CA 1
ATOM 711 C C . ASP A 1 88 ? 5.629 3.162 -7.824 1 90.81 88 ASP A C 1
ATOM 713 O O . ASP A 1 88 ? 4.832 3.357 -8.742 1 90.81 88 ASP A O 1
ATOM 717 N N . GLY A 1 89 ? 5.473 3.635 -6.602 1 92.38 89 GLY A N 1
ATOM 718 C CA . GLY A 1 89 ? 4.34 4.492 -6.289 1 92.38 89 GLY A CA 1
ATOM 719 C C . GLY A 1 89 ? 4.477 5.195 -4.953 1 92.38 89 GLY A C 1
ATOM 720 O O . GLY A 1 89 ? 5.145 4.691 -4.047 1 92.38 89 GLY A O 1
ATOM 721 N N . ILE A 1 90 ? 3.85 6.301 -4.855 1 93.75 90 ILE A N 1
ATOM 722 C CA . ILE A 1 90 ? 3.812 7.074 -3.619 1 93.75 90 ILE A CA 1
ATOM 723 C C . ILE A 1 90 ? 2.365 7.266 -3.174 1 93.75 90 ILE A C 1
ATOM 725 O O . ILE A 1 90 ? 1.522 7.711 -3.957 1 93.75 90 ILE A O 1
ATOM 729 N N . LEU A 1 91 ? 2.072 6.824 -1.972 1 94 91 LEU A N 1
ATOM 730 C CA . LEU A 1 91 ? 0.776 7.074 -1.352 1 94 91 LEU A CA 1
ATOM 731 C C . LEU A 1 91 ? 0.811 8.344 -0.508 1 94 91 LEU A C 1
ATOM 733 O O . LEU A 1 91 ? 1.646 8.477 0.391 1 94 91 LEU A O 1
ATOM 737 N N . ILE A 1 92 ? -0.049 9.266 -0.788 1 94.19 92 ILE A N 1
ATOM 738 C CA . ILE A 1 92 ? -0.01 10.531 -0.066 1 94.19 92 ILE A CA 1
ATOM 739 C C . ILE A 1 92 ? -1.28 10.695 0.766 1 94.19 92 ILE A C 1
ATOM 741 O O . ILE A 1 92 ? -2.357 10.258 0.355 1 94.19 92 ILE A O 1
ATOM 745 N N . ASN A 1 93 ? -1.113 11.32 1.951 1 93.25 93 ASN A N 1
ATOM 746 C CA . ASN A 1 93 ? -2.264 11.594 2.805 1 93.25 93 ASN A CA 1
ATOM 747 C C . ASN A 1 93 ? -2.977 12.875 2.387 1 93.25 93 ASN A C 1
ATOM 749 O O . ASN A 1 93 ? -2.994 13.852 3.139 1 93.25 93 ASN A O 1
ATOM 753 N N . SER A 1 94 ? -3.504 12.93 1.238 1 94.31 94 SER A N 1
ATOM 754 C CA . SER A 1 94 ? -4.297 14.008 0.659 1 94.31 94 SER A CA 1
ATOM 755 C C . SER A 1 94 ? -5.441 13.461 -0.188 1 94.31 94 SER A C 1
ATOM 757 O O . SER A 1 94 ? -5.656 12.25 -0.241 1 94.31 94 SER A O 1
ATOM 759 N N . PHE A 1 95 ? -6.332 14.289 -0.67 1 92.38 95 PHE A N 1
ATOM 760 C CA . PHE A 1 95 ? -7.434 13.852 -1.523 1 92.38 95 PHE A CA 1
ATOM 761 C C . PHE A 1 95 ? -7.695 14.875 -2.625 1 92.38 95 PHE A C 1
ATOM 763 O O . PHE A 1 95 ? -7.293 16.031 -2.514 1 92.38 95 PHE A O 1
ATOM 770 N N . ILE A 1 96 ? -8.234 14.508 -3.627 1 90.81 96 ILE A N 1
ATOM 771 C CA . ILE A 1 96 ? -8.266 15.203 -4.91 1 90.81 96 ILE A CA 1
ATOM 772 C C . ILE A 1 96 ? -8.93 16.562 -4.742 1 90.81 96 ILE A C 1
ATOM 774 O O . ILE A 1 96 ? -8.477 17.562 -5.301 1 90.81 96 ILE A O 1
ATOM 778 N N . GLU A 1 97 ? -9.93 16.672 -4 1 90.5 97 GLU A N 1
ATOM 779 C CA . GLU A 1 97 ? -10.734 17.891 -3.916 1 90.5 97 GLU A CA 1
ATOM 780 C C . GLU A 1 97 ? -9.977 19.016 -3.213 1 90.5 97 GLU A C 1
ATOM 782 O O . GLU A 1 97 ? -10.227 20.188 -3.467 1 90.5 97 GLU A O 1
ATOM 787 N N . ILE A 1 98 ? -9.039 18.656 -2.385 1 93.19 98 ILE A N 1
ATOM 788 C CA . ILE A 1 98 ? -8.328 19.688 -1.626 1 93.19 98 ILE A CA 1
ATOM 789 C C . ILE A 1 98 ? -7.098 20.141 -2.412 1 93.19 98 ILE A C 1
ATOM 791 O O . ILE A 1 98 ? -6.672 21.297 -2.293 1 93.19 98 ILE A O 1
ATOM 795 N N . GLU A 1 99 ? -6.488 19.188 -3.127 1 95.25 99 GLU A N 1
ATOM 796 C CA . GLU A 1 99 ? -5.254 19.484 -3.848 1 95.25 99 GLU A CA 1
ATOM 797 C C . GLU A 1 99 ? -5.312 18.953 -5.277 1 95.25 99 GLU A C 1
ATOM 799 O O . GLU A 1 99 ? -4.383 18.281 -5.734 1 95.25 99 GLU A O 1
ATOM 804 N N . ASN A 1 100 ? -6.316 19.297 -5.965 1 92.75 100 ASN A N 1
ATOM 805 C CA . ASN A 1 100 ? -6.516 18.797 -7.32 1 92.75 100 ASN A CA 1
ATOM 806 C C . ASN A 1 100 ? -5.336 19.156 -8.227 1 92.75 100 ASN A C 1
ATOM 808 O O . ASN A 1 100 ? -4.785 18.281 -8.898 1 92.75 100 ASN A O 1
ATOM 812 N N . GLY A 1 101 ? -4.926 20.391 -8.281 1 93 101 GLY A N 1
ATOM 813 C CA . GLY A 1 101 ? -3.846 20.859 -9.133 1 93 101 GLY A CA 1
ATOM 814 C C . GLY A 1 101 ? -2.562 20.078 -8.961 1 93 101 GLY A C 1
ATOM 815 O O . GLY A 1 101 ? -2.094 19.422 -9.898 1 93 101 GLY A O 1
ATOM 816 N N . PRO A 1 102 ? -2.02 20.125 -7.734 1 93.25 102 PRO A N 1
ATOM 817 C CA . PRO A 1 102 ? -0.771 19.406 -7.48 1 93.25 102 PRO A CA 1
ATOM 818 C C . PRO A 1 102 ? -0.886 17.906 -7.766 1 93.25 102 PRO A C 1
ATOM 820 O O . PRO A 1 102 ? 0.051 17.312 -8.297 1 93.25 102 PRO A O 1
ATOM 823 N N . ILE A 1 103 ? -1.994 17.25 -7.406 1 92.75 103 ILE A N 1
ATOM 824 C CA . ILE A 1 103 ? -2.176 15.82 -7.629 1 92.75 103 ILE A CA 1
ATOM 825 C C . ILE A 1 103 ? -2.189 15.531 -9.125 1 92.75 103 ILE A C 1
ATOM 827 O O . ILE A 1 103 ? -1.562 14.57 -9.586 1 92.75 103 ILE A O 1
ATOM 831 N N . GLU A 1 104 ? -2.854 16.359 -9.914 1 90.88 104 GLU A N 1
ATOM 832 C CA . GLU A 1 104 ? -2.865 16.203 -11.367 1 90.88 104 GLU A CA 1
ATOM 833 C C . GLU A 1 104 ? -1.466 16.359 -11.945 1 90.88 104 GLU A C 1
ATOM 835 O O . GLU A 1 104 ? -1.062 15.602 -12.828 1 90.88 104 GLU A O 1
ATOM 840 N N . ALA A 1 105 ? -0.808 17.328 -11.453 1 90.69 105 ALA A N 1
ATOM 841 C CA . ALA A 1 105 ? 0.546 17.594 -11.938 1 90.69 105 ALA A CA 1
ATOM 842 C C . ALA A 1 105 ? 1.465 16.406 -11.648 1 90.69 105 ALA A C 1
ATOM 844 O O . ALA A 1 105 ? 2.314 16.062 -12.469 1 90.69 105 ALA A O 1
ATOM 845 N N . LEU A 1 106 ? 1.322 15.844 -10.5 1 90 106 LEU A N 1
ATOM 846 C CA . LEU A 1 106 ? 2.162 14.719 -10.086 1 90 106 LEU A CA 1
ATOM 847 C C . LEU A 1 106 ? 1.818 13.461 -10.875 1 90 106 LEU A C 1
ATOM 849 O O . LEU A 1 106 ? 2.664 12.586 -11.047 1 90 106 LEU A O 1
ATOM 853 N N . THR A 1 107 ? 0.572 13.266 -11.281 1 83.44 107 THR A N 1
ATOM 854 C CA . THR A 1 107 ? 0.11 12.039 -11.922 1 83.44 107 THR A CA 1
ATOM 855 C C . THR A 1 107 ? 0.19 12.164 -13.445 1 83.44 107 THR A C 1
ATOM 857 O O . THR A 1 107 ? 0.046 11.172 -14.164 1 83.44 107 THR A O 1
ATOM 860 N N . ASP A 1 108 ? 0.321 13.32 -13.953 1 76.19 108 ASP A N 1
ATOM 861 C CA . ASP A 1 108 ? 0.365 13.562 -15.391 1 76.19 108 ASP A CA 1
ATOM 862 C C . ASP A 1 108 ? 1.541 12.828 -16.031 1 76.19 108 ASP A C 1
ATOM 864 O O . ASP A 1 108 ? 2.6 12.68 -15.414 1 76.19 108 ASP A O 1
ATOM 868 N N . GLU A 1 109 ? 1.243 11.992 -17.109 1 60.22 109 GLU A N 1
ATOM 869 C CA . GLU A 1 109 ? 2.082 11.078 -17.875 1 60.22 109 GLU A CA 1
ATOM 870 C C . GLU A 1 109 ? 3.465 11.672 -18.109 1 60.22 109 GLU A C 1
ATOM 872 O O . GLU A 1 109 ? 4.461 10.945 -18.172 1 60.22 109 GLU A O 1
ATOM 877 N N . GLY A 1 110 ? 3.562 12.836 -18.422 1 54.59 110 GLY A N 1
ATOM 878 C CA . GLY A 1 110 ? 4.891 13.367 -18.672 1 54.59 110 GLY A CA 1
ATOM 879 C C . GLY A 1 110 ? 5.77 13.398 -17.438 1 54.59 110 GLY A C 1
ATOM 880 O O . GLY A 1 110 ? 6.957 13.711 -17.516 1 54.59 110 GLY A O 1
ATOM 881 N N . SER A 1 111 ? 5.055 13.375 -16.359 1 54.28 111 SER A N 1
ATOM 882 C CA . SER A 1 111 ? 5.832 13.406 -15.133 1 54.28 111 SER A CA 1
ATOM 883 C C . SER A 1 111 ? 6.637 12.133 -14.945 1 54.28 111 SER A C 1
ATOM 885 O O . SER A 1 111 ? 6.258 11.07 -15.453 1 54.28 111 SER A O 1
ATOM 887 N N . GLU A 1 112 ? 7.762 12.266 -15 1 56.16 112 GLU A N 1
ATOM 888 C CA . GLU A 1 112 ? 8.594 11.094 -14.727 1 56.16 112 GLU A CA 1
ATOM 889 C C . GLU A 1 112 ? 7.824 10.047 -13.922 1 56.16 112 GLU A C 1
ATOM 891 O O . GLU A 1 112 ? 6.867 10.375 -13.219 1 56.16 112 GLU A O 1
ATOM 896 N N . ASN A 1 113 ? 7.828 8.727 -14.32 1 57.06 113 ASN A N 1
ATOM 897 C CA . ASN A 1 113 ? 7.27 7.402 -14.062 1 57.06 113 ASN A CA 1
ATOM 898 C C . ASN A 1 113 ? 6.766 7.277 -12.625 1 57.06 113 ASN A C 1
ATOM 900 O O . ASN A 1 113 ? 6.547 6.168 -12.133 1 57.06 113 ASN A O 1
ATOM 904 N N . LEU A 1 114 ? 6.473 8.453 -11.844 1 69.38 114 LEU A N 1
ATOM 905 C CA . LEU A 1 114 ? 6.074 8.156 -10.469 1 69.38 114 LEU A CA 1
ATOM 906 C C . LEU A 1 114 ? 4.555 8.07 -10.352 1 69.38 114 LEU A C 1
ATOM 908 O O . LEU A 1 114 ? 3.84 8.93 -10.883 1 69.38 114 LEU A O 1
ATOM 912 N N . LEU A 1 115 ? 3.977 6.969 -10.055 1 84.31 115 LEU A N 1
ATOM 913 C CA . LEU A 1 115 ? 2.557 6.852 -9.742 1 84.31 115 LEU A CA 1
ATOM 914 C C . LEU A 1 115 ? 2.268 7.367 -8.336 1 84.31 115 LEU A C 1
ATOM 916 O O . LEU A 1 115 ? 2.953 6.992 -7.379 1 84.31 115 LEU A O 1
ATOM 920 N N . VAL A 1 116 ? 1.444 8.43 -8.258 1 91.19 116 VAL A N 1
ATOM 921 C CA . VAL A 1 116 ? 1.036 8.992 -6.977 1 91.19 116 VAL A CA 1
ATOM 922 C C . VAL A 1 116 ? -0.427 8.648 -6.703 1 91.19 116 VAL A C 1
ATOM 924 O O . VAL A 1 116 ? -1.278 8.789 -7.586 1 91.19 116 VAL A O 1
ATOM 927 N N . TYR A 1 117 ? -0.707 8.148 -5.5 1 91.5 117 TYR A N 1
ATOM 928 C CA . TYR A 1 117 ? -2.041 7.734 -5.082 1 91.5 117 TYR A CA 1
ATOM 929 C C . TYR A 1 117 ? -2.512 8.547 -3.881 1 91.5 117 TYR A C 1
ATOM 931 O O . TYR A 1 117 ? -1.971 8.414 -2.781 1 91.5 117 TYR A O 1
ATOM 939 N N . ALA A 1 118 ? -3.518 9.422 -4.098 1 93.69 118 ALA A N 1
ATOM 940 C CA . ALA A 1 118 ? -4.086 10.203 -3.004 1 93.69 118 ALA A CA 1
ATOM 941 C C . ALA A 1 118 ? -5.066 9.367 -2.184 1 93.69 118 ALA A C 1
ATOM 943 O O . ALA A 1 118 ? -6.215 9.18 -2.584 1 93.69 118 ALA A O 1
ATOM 944 N N . VAL A 1 119 ? -4.652 8.961 -1.003 1 90.94 119 VAL A N 1
ATOM 945 C CA . VAL A 1 119 ? -5.438 7.984 -0.25 1 90.94 119 VAL A CA 1
ATOM 946 C C . VAL A 1 119 ? -6.051 8.656 0.979 1 90.94 119 VAL A C 1
ATOM 948 O O . VAL A 1 119 ? -6.672 7.984 1.811 1 90.94 119 VAL A O 1
ATOM 951 N N . GLY A 1 120 ? -5.824 9.906 1.175 1 90.75 120 GLY A N 1
ATOM 952 C CA . GLY A 1 120 ? -6.359 10.617 2.324 1 90.75 120 GLY A CA 1
ATOM 953 C C . GLY A 1 120 ? -7.793 11.078 2.127 1 90.75 120 GLY A C 1
ATOM 954 O O . GLY A 1 120 ? -8.391 10.828 1.076 1 90.75 120 GLY A O 1
ATOM 955 N N . PRO A 1 121 ? -8.398 11.727 3.107 1 92.12 121 PRO A N 1
ATOM 956 C CA . PRO A 1 121 ? -7.766 12.141 4.359 1 92.12 121 PRO A CA 1
ATOM 957 C C . PRO A 1 121 ? -7.703 11.023 5.395 1 92.12 121 PRO A C 1
ATOM 959 O O . PRO A 1 121 ? -8.711 10.352 5.648 1 92.12 121 PRO A O 1
ATOM 962 N N . ILE A 1 122 ? -6.531 10.805 5.895 1 88.06 122 ILE A N 1
ATOM 963 C CA . ILE A 1 122 ? -6.305 9.836 6.957 1 88.06 122 ILE A CA 1
ATOM 964 C C . ILE A 1 122 ? -5.891 10.555 8.242 1 88.06 122 ILE A C 1
ATOM 966 O O . ILE A 1 122 ? -4.836 11.195 8.289 1 88.06 122 ILE A O 1
ATOM 970 N N . ILE A 1 123 ? -6.797 10.547 9.258 1 85.25 123 ILE A N 1
ATOM 971 C CA . ILE A 1 123 ? -6.5 11.25 10.5 1 85.25 123 ILE A CA 1
ATOM 972 C C . ILE A 1 123 ? -6.516 10.258 11.664 1 85.25 123 ILE A C 1
ATOM 974 O O . ILE A 1 123 ? -7.066 9.164 11.547 1 85.25 123 ILE A O 1
ATOM 978 N N . GLN A 1 124 ? -5.922 10.625 12.695 1 72.31 124 GLN A N 1
ATOM 979 C CA . GLN A 1 124 ? -5.902 9.805 13.898 1 72.31 124 GLN A CA 1
ATOM 980 C C . GLN A 1 124 ? -7.281 9.75 14.555 1 72.31 124 GLN A C 1
ATOM 982 O O . GLN A 1 124 ? -7.992 10.758 14.594 1 72.31 124 GLN A O 1
ATOM 987 N N . THR A 1 125 ? -7.891 8.523 14.688 1 59.69 125 THR A N 1
ATOM 988 C CA . THR A 1 125 ? -9.172 8.484 15.375 1 59.69 125 THR A CA 1
ATOM 989 C C . THR A 1 125 ? -8.984 8.117 16.844 1 59.69 125 THR A C 1
ATOM 991 O O . THR A 1 125 ? -9.883 8.328 17.656 1 59.69 125 THR A O 1
ATOM 994 N N . LEU A 1 126 ? -7.887 7.215 17.031 1 53.56 126 LEU A N 1
ATOM 995 C CA . LEU A 1 126 ? -7.789 6.758 18.422 1 53.56 126 LEU A CA 1
ATOM 996 C C . LEU A 1 126 ? -7.188 7.84 19.312 1 53.56 126 LEU A C 1
ATOM 998 O O . LEU A 1 126 ? -6.215 8.492 18.922 1 53.56 126 LEU A O 1
ATOM 1002 N N . THR A 1 127 ? -8.047 8.398 20.094 1 50.97 127 THR A N 1
ATOM 1003 C CA . THR A 1 127 ? -7.605 9.32 21.141 1 50.97 127 THR A CA 1
ATOM 1004 C C . 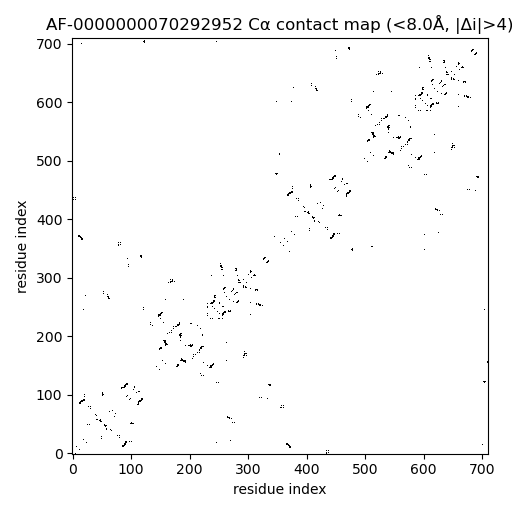THR A 1 127 ? -6.535 8.672 22.016 1 50.97 127 THR A C 1
ATOM 1006 O O . THR A 1 127 ? -6.742 7.578 22.562 1 50.97 127 THR A O 1
ATOM 1009 N N . THR A 1 128 ? -5.328 8.719 21.641 1 50.91 128 THR A N 1
ATOM 1010 C CA . THR A 1 128 ? -4.316 8.266 22.594 1 50.91 128 THR A CA 1
ATOM 1011 C C . THR A 1 128 ? -4.707 8.633 24.016 1 50.91 128 THR A C 1
ATOM 1013 O O . THR A 1 128 ? -5.484 9.562 24.234 1 50.91 128 THR A O 1
ATOM 1016 N N . SER A 1 129 ? -4.223 7.633 24.984 1 49.09 129 SER A N 1
ATOM 1017 C CA . SER A 1 129 ? -4.375 7.629 26.438 1 49.09 129 SER A CA 1
ATOM 1018 C C . SER A 1 129 ? -3.996 8.977 27.047 1 49.09 129 SER A C 1
ATOM 1020 O O . SER A 1 129 ? -2.922 9.125 27.625 1 49.09 129 SER A O 1
ATOM 1022 N N . GLY A 1 130 ? -3.961 10.094 26.359 1 51.91 130 GLY A N 1
ATOM 1023 C CA . GLY A 1 130 ? -3.633 11.18 27.266 1 51.91 130 GLY A CA 1
ATOM 1024 C C . GLY A 1 130 ? -4.488 11.195 28.516 1 51.91 130 GLY A C 1
ATOM 1025 O O . GLY A 1 130 ? -5.32 10.305 28.719 1 51.91 130 GLY A O 1
ATOM 1026 N N . ASP A 1 131 ? -4.148 12.109 29.469 1 58.84 131 ASP A N 1
ATOM 1027 C CA . ASP A 1 131 ? -4.789 12.281 30.781 1 58.84 131 ASP A CA 1
ATOM 1028 C C . ASP A 1 131 ? -6.297 12.461 30.625 1 58.84 131 ASP A C 1
ATOM 1030 O O . ASP A 1 131 ? -6.754 13.5 30.141 1 58.84 131 ASP A O 1
ATOM 1034 N N . ASP A 1 132 ? -7.016 11.383 30.703 1 63.91 132 ASP A N 1
ATOM 1035 C CA . ASP A 1 132 ? -8.477 11.336 30.688 1 63.91 132 ASP A CA 1
ATOM 1036 C C . ASP A 1 132 ? -9.07 12.531 31.422 1 63.91 132 ASP A C 1
ATOM 1038 O O . ASP A 1 132 ? -10.133 13.031 31.031 1 63.91 132 ASP A O 1
ATOM 1042 N N . ALA A 1 133 ? -8.219 13.062 32.344 1 61.5 133 ALA A N 1
ATOM 1043 C CA . ALA A 1 133 ? -8.773 14.156 33.156 1 61.5 133 ALA A CA 1
ATOM 1044 C C . ALA A 1 133 ? -8.836 15.445 32.344 1 61.5 133 ALA A C 1
ATOM 1046 O O . ALA A 1 133 ? -9.859 16.141 32.344 1 61.5 133 ALA A O 1
ATOM 1047 N N . ASN A 1 134 ? -7.82 15.797 31.641 1 74.75 134 ASN A N 1
ATOM 1048 C CA . ASN A 1 134 ? -7.809 16.984 30.797 1 74.75 134 ASN A CA 1
ATOM 1049 C C . ASN A 1 134 ? -8.859 16.906 29.688 1 74.75 134 ASN A C 1
ATOM 1051 O O . ASN A 1 134 ? -9.508 17.906 29.359 1 74.75 134 ASN A O 1
ATOM 1055 N N . LYS A 1 135 ? -9.039 15.734 29.234 1 76.56 135 LYS A N 1
ATOM 1056 C CA . LYS A 1 135 ? -10.031 15.516 28.188 1 76.56 135 LYS A CA 1
ATOM 1057 C C . LYS A 1 135 ? -11.43 15.898 28.688 1 76.56 135 LYS A C 1
ATOM 1059 O O . LYS A 1 135 ? -12.133 16.672 28.031 1 76.56 135 LYS A O 1
ATOM 1064 N N . PHE A 1 136 ? -11.664 15.445 29.812 1 77.69 136 PHE A N 1
ATOM 1065 C CA . PHE A 1 136 ? -13.008 15.68 30.328 1 77.69 136 PHE A CA 1
ATOM 1066 C C . PHE A 1 136 ? -13.203 17.156 30.672 1 77.69 136 PHE A C 1
ATOM 1068 O O . PHE A 1 136 ? -14.266 17.719 30.391 1 77.69 136 PHE A O 1
ATOM 1075 N N . GLU A 1 137 ? -12.25 17.797 31.219 1 87.88 137 GLU A N 1
ATOM 1076 C CA . GLU A 1 137 ? -12.359 19.188 31.625 1 87.88 137 GLU A CA 1
ATOM 1077 C C . GLU A 1 137 ? -12.547 20.109 30.406 1 87.88 137 GLU A C 1
ATOM 1079 O O . GLU A 1 137 ? -13.391 21 30.438 1 87.88 137 GLU A O 1
ATOM 1084 N N . CYS A 1 138 ? -11.82 19.875 29.406 1 90.94 138 CYS A N 1
ATOM 1085 C CA . CYS A 1 138 ? -11.906 20.672 28.188 1 90.94 138 CYS A CA 1
ATOM 1086 C C . CYS A 1 138 ? -13.289 20.562 27.562 1 90.94 138 CYS A C 1
ATOM 1088 O O . CYS A 1 138 ? -13.898 21.578 27.219 1 90.94 138 CYS A O 1
ATOM 1090 N N . LEU A 1 139 ? -13.75 19.375 27.438 1 93.06 139 LEU A N 1
ATOM 1091 C CA . LEU A 1 139 ? -15.031 19.141 26.781 1 93.06 139 LEU A CA 1
ATOM 1092 C C . LEU A 1 139 ? -16.172 19.703 27.609 1 93.06 139 LEU A C 1
ATOM 1094 O O . LEU A 1 139 ? -17.125 20.266 27.062 1 93.06 139 LEU A O 1
ATOM 1098 N N . ALA A 1 140 ? -16.047 19.5 28.906 1 94.56 140 ALA A N 1
ATOM 1099 C CA . ALA A 1 140 ? -17.062 20.062 29.781 1 94.56 140 ALA A CA 1
ATOM 1100 C C . ALA A 1 140 ? -17.125 21.578 29.656 1 94.56 140 ALA A C 1
ATOM 1102 O O . ALA A 1 140 ? -18.203 22.172 29.672 1 94.56 140 ALA A O 1
ATOM 1103 N N . TRP A 1 141 ? -16.031 22.188 29.594 1 96.19 141 TRP A N 1
ATOM 1104 C CA . TRP A 1 141 ? -15.977 23.641 29.422 1 96.19 141 TRP A CA 1
ATOM 1105 C C . TRP A 1 141 ? -16.594 24.047 28.094 1 96.19 141 TRP A C 1
ATOM 1107 O O . TRP A 1 141 ? -17.344 25.031 28.016 1 96.19 141 TRP A O 1
ATOM 1117 N N . LEU A 1 142 ? -16.312 23.344 27.078 1 97.38 142 LEU A N 1
ATOM 1118 C CA . LEU A 1 142 ? -16.828 23.625 25.75 1 97.38 142 LEU A CA 1
ATOM 1119 C C . LEU A 1 142 ? -18.344 23.5 25.703 1 97.38 142 LEU A C 1
ATOM 1121 O O . LEU A 1 142 ? -19.016 24.25 25.016 1 97.38 142 LEU A O 1
ATOM 1125 N N . ASP A 1 143 ? -18.875 22.562 26.453 1 97 143 ASP A N 1
ATOM 1126 C CA . ASP A 1 143 ? -20.312 22.312 26.484 1 97 143 ASP A CA 1
ATOM 1127 C C . ASP A 1 143 ? -21.062 23.562 26.953 1 97 143 ASP A C 1
ATOM 1129 O O . ASP A 1 143 ? -22.234 23.734 26.625 1 97 143 ASP A O 1
ATOM 1133 N N . LYS A 1 144 ? -20.438 24.375 27.688 1 96.94 144 LYS A N 1
ATOM 1134 C CA . LYS A 1 144 ? -21.078 25.547 28.281 1 96.94 144 LYS A CA 1
ATOM 1135 C C . LYS A 1 144 ? -21.016 26.75 27.344 1 96.94 144 LYS A C 1
ATOM 1137 O O . LYS A 1 144 ? -21.578 27.812 27.641 1 96.94 144 LYS A O 1
ATOM 1142 N N . GLN A 1 145 ? -20.359 26.641 26.234 1 97.56 145 GLN A N 1
ATOM 1143 C CA . GLN A 1 145 ? -2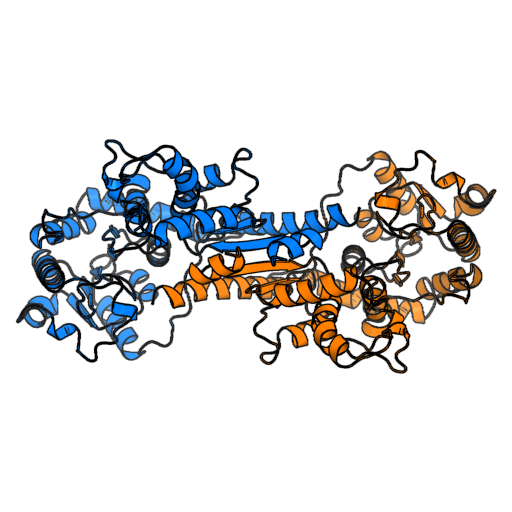0.156 27.766 25.328 1 97.56 145 GLN A CA 1
ATOM 1144 C C . GLN A 1 145 ? -21.156 27.766 24.188 1 97.56 145 GLN A C 1
ATOM 1146 O O . GLN A 1 145 ? -21.703 26.703 23.844 1 97.56 145 GLN A O 1
ATOM 1151 N N . ARG A 1 146 ? -21.438 28.906 23.578 1 96.88 146 ARG A N 1
ATOM 1152 C CA . ARG A 1 146 ? -22.312 29.016 22.422 1 96.88 146 ARG A CA 1
ATOM 1153 C C . ARG A 1 146 ? -21.672 28.391 21.188 1 96.88 146 ARG A C 1
ATOM 1155 O O . ARG A 1 146 ? -20.453 28.328 21.062 1 96.88 146 ARG A O 1
ATOM 1162 N N . PRO A 1 147 ? -22.516 27.984 20.203 1 96.44 147 PRO A N 1
ATOM 1163 C CA . PRO A 1 147 ? -21.984 27.375 18.984 1 96.44 147 PRO A CA 1
ATOM 1164 C C . PRO A 1 147 ? -21.047 28.312 18.219 1 96.44 147 PRO A C 1
ATOM 1166 O O . PRO A 1 147 ? -21.312 29.516 18.125 1 96.44 147 PRO A O 1
ATOM 1169 N N . CYS A 1 148 ? -19.953 27.797 17.766 1 96.38 148 CYS A N 1
ATOM 1170 C CA . CYS A 1 148 ? -18.984 28.469 16.891 1 96.38 148 CYS A CA 1
ATOM 1171 C C . CYS A 1 148 ? -18.438 29.719 17.547 1 96.38 148 CYS A C 1
ATOM 1173 O O . CYS A 1 148 ? -18.156 30.719 16.875 1 96.38 148 CYS A O 1
ATOM 1175 N N . SER A 1 149 ? -18.25 29.672 18.891 1 97.44 149 SER A N 1
ATOM 1176 C CA . SER A 1 149 ? -17.844 30.875 19.594 1 97.44 149 SER A CA 1
ATOM 1177 C C . SER A 1 149 ? -16.406 30.766 20.078 1 97.44 149 SER A C 1
ATOM 1179 O O . SER A 1 149 ? -15.789 31.766 20.453 1 97.44 149 SER A O 1
ATOM 1181 N N . VAL A 1 150 ? -15.836 29.594 20.078 1 98.5 150 VAL A N 1
ATOM 1182 C CA . VAL A 1 150 ? -14.547 29.375 20.719 1 98.5 150 VAL A CA 1
ATOM 1183 C C . VAL A 1 150 ? -13.453 29.25 19.656 1 98.5 150 VAL A C 1
ATOM 1185 O O . VAL A 1 150 ? -13.609 28.5 18.688 1 98.5 150 VAL A O 1
ATOM 1188 N N . LEU A 1 151 ? -12.383 29.984 19.844 1 98.69 151 LEU A N 1
ATOM 1189 C CA . LEU A 1 151 ? -11.164 29.781 19.078 1 98.69 151 LEU A CA 1
ATOM 1190 C C . LEU A 1 151 ? -10.258 28.75 19.766 1 98.69 151 LEU A C 1
ATOM 1192 O O . LEU A 1 151 ? -9.875 28.922 20.922 1 98.69 151 LEU A O 1
ATOM 1196 N N . TYR A 1 152 ? -9.961 27.703 19.078 1 98.38 152 TYR A N 1
ATOM 1197 C CA . TYR A 1 152 ? -8.992 26.719 19.547 1 98.38 152 TYR A CA 1
ATOM 1198 C C . TYR A 1 152 ? -7.578 27.109 19.109 1 98.38 152 TYR A C 1
ATOM 1200 O O . TYR A 1 152 ? -7.344 27.422 17.938 1 98.38 152 TYR A O 1
ATOM 1208 N N . VAL A 1 153 ? -6.652 27.156 20.078 1 97.81 153 VAL A N 1
ATOM 1209 C CA . VAL A 1 153 ? -5.277 27.578 19.812 1 97.81 153 VAL A CA 1
ATOM 1210 C C . VAL A 1 153 ? -4.316 26.453 20.172 1 97.81 153 VAL A C 1
ATOM 1212 O O . VAL A 1 153 ? -4.234 26.047 21.344 1 97.81 153 VAL A O 1
ATOM 1215 N N . SER A 1 154 ? -3.643 25.953 19.203 1 95 154 SER A N 1
ATOM 1216 C CA . SER A 1 154 ? -2.66 24.891 19.422 1 95 154 SER A CA 1
ATOM 1217 C C . SER A 1 154 ? -1.575 24.906 18.359 1 95 154 SER A C 1
ATOM 1219 O O . SER A 1 154 ? -1.869 25.094 17.172 1 95 154 SER A O 1
ATOM 1221 N N . PHE A 1 155 ? -0.32 24.734 18.75 1 90.38 155 PHE A N 1
ATOM 1222 C CA . PHE A 1 155 ? 0.797 24.734 17.812 1 90.38 155 PHE A CA 1
ATOM 1223 C C . PHE A 1 155 ? 1.374 23.328 17.672 1 90.38 155 PHE A C 1
ATOM 1225 O O . PHE A 1 155 ? 2.555 23.156 17.359 1 90.38 155 PHE A O 1
ATOM 1232 N N . GLY A 1 156 ? 0.505 22.328 17.953 1 80.62 156 GLY A N 1
ATOM 1233 C CA . GLY A 1 156 ? 0.889 20.938 17.75 1 80.62 156 GLY A CA 1
ATOM 1234 C C . GLY A 1 156 ? 1.811 20.422 18.828 1 80.62 156 GLY A C 1
ATOM 1235 O O . GLY A 1 156 ? 2.111 21.125 19.797 1 80.62 156 GLY A O 1
ATOM 1236 N N . SER A 1 157 ? 2.256 19.172 18.688 1 71.19 157 SER A N 1
ATOM 1237 C CA . SER A 1 157 ? 3.043 18.469 19.703 1 71.19 157 SER A CA 1
ATOM 1238 C C . SER A 1 157 ? 4.477 19 19.75 1 71.19 157 SER A C 1
ATOM 1240 O O . SER A 1 157 ? 5.145 18.906 20.781 1 71.19 157 SER A O 1
ATOM 1242 N N . GLY A 1 158 ? 4.895 19.562 18.719 1 70.44 158 GLY A N 1
ATOM 1243 C CA . GLY A 1 158 ? 6.289 19.953 18.672 1 70.44 158 GLY A CA 1
ATOM 1244 C C . GLY A 1 158 ? 6.48 21.453 18.562 1 70.44 158 GLY A C 1
ATOM 1245 O O . GLY A 1 158 ? 7.602 21.953 18.656 1 70.44 158 GLY A O 1
ATOM 1246 N N . GLY A 1 159 ? 5.508 22.156 18.469 1 77.75 159 GLY A N 1
ATOM 1247 C CA . GLY A 1 159 ? 5.633 23.594 18.219 1 77.75 159 GLY A CA 1
ATOM 1248 C C . GLY A 1 159 ? 5.758 24.406 19.484 1 77.75 159 GLY A C 1
ATOM 1249 O O . GLY A 1 159 ? 5.027 24.172 20.453 1 77.75 159 GLY A O 1
ATOM 1250 N N . THR A 1 160 ? 6.812 25.281 19.484 1 81.56 160 THR A N 1
ATOM 1251 C CA . THR A 1 160 ? 6.996 26.188 20.625 1 81.56 160 THR A CA 1
ATOM 1252 C C . THR A 1 160 ? 7.188 27.625 20.141 1 81.56 160 THR A C 1
ATOM 1254 O O . THR A 1 160 ? 7.648 27.844 19.016 1 81.56 160 THR A O 1
ATOM 1257 N N . LEU A 1 161 ? 6.719 28.5 20.984 1 88.88 161 LEU A N 1
ATOM 1258 C CA . LEU A 1 161 ? 6.871 29.922 20.734 1 88.88 161 LEU A CA 1
ATOM 1259 C C . LEU A 1 161 ? 7.906 30.547 21.672 1 88.88 161 LEU A C 1
ATOM 1261 O O . LEU A 1 161 ? 8.188 30 22.734 1 88.88 161 LEU A O 1
ATOM 1265 N N . SER A 1 162 ? 8.484 31.625 21.234 1 90.19 162 SER A N 1
ATOM 1266 C CA . SER A 1 162 ? 9.328 32.375 22.141 1 90.19 162 SER A CA 1
ATOM 1267 C C . SER A 1 162 ? 8.516 33 23.281 1 90.19 162 SER A C 1
ATOM 1269 O O . SER A 1 162 ? 7.293 33.125 23.172 1 90.19 162 SER A O 1
ATOM 1271 N N . GLN A 1 163 ? 9.211 33.344 24.344 1 92.69 163 GLN A N 1
ATOM 1272 C CA . GLN A 1 163 ? 8.531 33.969 25.469 1 92.69 163 GLN A CA 1
ATOM 1273 C C . GLN A 1 163 ? 7.828 35.25 25.031 1 92.69 163 GLN A C 1
ATOM 1275 O O . GLN A 1 163 ? 6.691 35.5 25.438 1 92.69 163 GLN A O 1
ATOM 1280 N N . GLU A 1 164 ? 8.508 36 24.203 1 94.12 164 GLU A N 1
ATOM 1281 C CA . GLU A 1 164 ? 7.93 37.25 23.703 1 94.12 164 GLU A CA 1
ATOM 1282 C C . GLU A 1 164 ? 6.656 36.969 22.906 1 94.12 164 GLU A C 1
ATOM 1284 O O . GLU A 1 164 ? 5.66 37.688 23.062 1 94.12 164 GLU A O 1
ATOM 1289 N N . GLN A 1 165 ? 6.66 35.969 22.094 1 94.94 165 GLN A N 1
ATOM 1290 C CA . GLN A 1 165 ? 5.504 35.656 21.266 1 94.94 165 GLN A CA 1
ATOM 1291 C C . GLN A 1 165 ? 4.352 35.125 22.109 1 94.94 165 GLN A C 1
ATOM 1293 O O . GLN A 1 165 ? 3.184 35.375 21.828 1 94.94 165 GLN A O 1
ATOM 1298 N N . ILE A 1 166 ? 4.711 34.344 23.125 1 95.38 166 ILE A N 1
ATOM 1299 C CA . ILE A 1 166 ? 3.684 33.844 24.031 1 95.38 166 ILE A CA 1
ATOM 1300 C C . ILE A 1 166 ? 2.963 35.031 24.688 1 95.38 166 ILE A C 1
ATOM 1302 O O . ILE A 1 166 ? 1.733 35.031 24.781 1 95.38 166 ILE A O 1
ATOM 1306 N N . ASN A 1 167 ? 3.725 36 25.078 1 96.75 167 ASN A N 1
ATOM 1307 C CA . ASN A 1 167 ? 3.141 37.188 25.688 1 96.75 167 ASN A CA 1
ATOM 1308 C C . ASN A 1 167 ? 2.188 37.906 24.734 1 96.75 167 ASN A C 1
ATOM 1310 O O . ASN A 1 167 ? 1.066 38.25 25.109 1 96.75 167 ASN A O 1
ATOM 1314 N N . GLU A 1 168 ? 2.656 38.094 23.484 1 97.44 168 GLU A N 1
ATOM 1315 C CA . GLU A 1 168 ? 1.833 38.781 22.5 1 97.44 168 GLU A CA 1
ATOM 1316 C C . GLU A 1 168 ? 0.566 37.969 22.188 1 97.44 168 GLU A C 1
ATOM 1318 O O . GLU A 1 168 ? -0.508 38.562 22.016 1 97.44 168 GLU A O 1
ATOM 1323 N N . LEU A 1 169 ? 0.712 36.688 22.109 1 97.69 169 LEU A N 1
ATOM 1324 C CA . LEU A 1 169 ? -0.444 35.844 21.844 1 97.69 169 LEU A CA 1
ATOM 1325 C C . LEU A 1 169 ? -1.461 35.938 22.969 1 97.69 169 LEU A C 1
ATOM 1327 O O . LEU A 1 169 ? -2.656 36.094 22.719 1 97.69 169 LEU A O 1
ATOM 1331 N N . ALA A 1 170 ? -0.987 35.844 24.188 1 98.12 170 ALA A N 1
ATOM 1332 C CA . ALA A 1 170 ? -1.86 35.938 25.359 1 98.12 170 ALA A CA 1
ATOM 1333 C C . ALA A 1 170 ? -2.621 37.25 25.359 1 98.12 170 ALA A C 1
ATOM 1335 O O . ALA A 1 170 ? -3.846 37.281 25.516 1 98.12 170 ALA A O 1
ATOM 1336 N N . LEU A 1 171 ? -1.909 38.281 25.172 1 98.12 171 LEU A N 1
ATOM 1337 C CA . LEU A 1 171 ? -2.514 39.594 25.203 1 98.12 171 LEU A CA 1
ATOM 1338 C C . LEU A 1 171 ? -3.475 39.781 24.031 1 98.12 171 LEU A C 1
ATOM 1340 O O . LEU A 1 171 ? -4.504 40.438 24.156 1 98.12 171 LEU A O 1
ATOM 1344 N N . GLY A 1 172 ? -3.098 39.25 22.859 1 98.38 172 GLY A N 1
ATOM 1345 C CA . GLY A 1 172 ? -3.986 39.281 21.719 1 98.38 172 GLY A CA 1
ATOM 1346 C C . GLY A 1 172 ? -5.289 38.531 21.938 1 98.38 172 GLY A C 1
ATOM 1347 O O . GLY A 1 172 ? -6.355 39 21.516 1 98.38 172 GLY A O 1
ATOM 1348 N N . LEU A 1 173 ? -5.211 37.375 22.562 1 98.5 173 LEU A N 1
ATOM 1349 C CA . LEU A 1 173 ? -6.406 36.594 22.906 1 98.5 173 LEU A CA 1
ATOM 1350 C C . LEU A 1 173 ? -7.312 37.406 23.828 1 98.5 173 LEU A C 1
ATOM 1352 O O . LEU A 1 173 ? -8.523 37.469 23.625 1 98.5 173 LEU A O 1
ATOM 1356 N N . GLU A 1 174 ? -6.699 38 24.828 1 98.06 174 GLU A N 1
ATOM 1357 C CA . GLU A 1 174 ? -7.445 38.812 25.781 1 98.06 174 GLU A CA 1
ATOM 1358 C C . GLU A 1 174 ? -8.117 40 25.094 1 98.06 174 GLU A C 1
ATOM 1360 O O . GLU A 1 174 ? -9.305 40.25 25.297 1 98.06 174 GLU A O 1
ATOM 1365 N N . LEU A 1 175 ? -7.391 40.656 24.234 1 97.94 175 LEU A N 1
ATOM 1366 C CA . LEU A 1 175 ? -7.852 41.844 23.562 1 97.94 175 LEU A CA 1
ATOM 1367 C C . LEU A 1 175 ? -8.969 41.531 22.578 1 97.94 175 LEU A C 1
ATOM 1369 O O . LEU A 1 175 ? -9.82 42.375 22.297 1 97.94 175 LEU A O 1
ATOM 1373 N N . SER A 1 176 ? -8.984 40.344 22.016 1 97.5 176 SER A N 1
ATOM 1374 C CA . SER A 1 176 ? -9.969 39.969 21 1 97.5 176 SER A CA 1
ATOM 1375 C C . SER A 1 176 ? -11.375 39.938 21.594 1 97.5 176 SER A C 1
ATOM 1377 O O . SER A 1 176 ? -12.359 40.094 20.859 1 97.5 176 SER A O 1
ATOM 1379 N N . ASN A 1 177 ? -11.484 39.656 22.906 1 97.25 177 ASN A N 1
ATOM 1380 C CA . ASN A 1 177 ? -12.75 39.531 23.625 1 97.25 177 ASN A CA 1
ATOM 1381 C C . ASN A 1 177 ? -13.578 38.375 23.078 1 97.25 177 ASN A C 1
ATOM 1383 O O . ASN A 1 177 ? -14.805 38.438 23.016 1 97.25 177 ASN A O 1
ATOM 1387 N N . HIS A 1 178 ? -12.93 37.375 22.516 1 97.88 178 HIS A N 1
ATOM 1388 C CA . HIS A 1 178 ? -13.57 36.125 22.078 1 97.88 178 HIS A CA 1
ATOM 1389 C C . HIS A 1 178 ? -13.172 34.969 22.969 1 97.88 178 HIS A C 1
ATOM 1391 O O . HIS A 1 178 ? -12.109 34.969 23.594 1 97.88 178 HIS A O 1
ATOM 1397 N N . LYS A 1 179 ? -13.992 34 23.031 1 98.44 179 LYS A N 1
ATOM 1398 C CA . LYS A 1 179 ? -13.68 32.781 23.781 1 98.44 179 LYS A CA 1
ATOM 1399 C C . LYS A 1 179 ? -12.539 32 23.141 1 98.44 179 LYS A C 1
ATOM 1401 O O . LYS A 1 179 ? -12.445 31.922 21.922 1 98.44 179 LYS A O 1
ATOM 1406 N N . PHE A 1 180 ? -11.672 31.469 24.047 1 98.62 180 PHE A N 1
ATOM 1407 C CA . PHE A 1 180 ? -10.57 30.703 23.469 1 98.62 180 PHE A CA 1
ATOM 1408 C C . PHE A 1 180 ? -10.227 29.5 24.359 1 98.62 180 PHE A C 1
ATOM 1410 O O . PHE A 1 180 ? -10.492 29.516 25.562 1 98.62 180 PHE A O 1
ATOM 1417 N N . LEU A 1 181 ? -9.805 28.484 23.781 1 98.06 181 LEU A N 1
ATOM 1418 C CA . LEU A 1 181 ? -9.156 27.328 24.406 1 98.06 181 LEU A CA 1
ATOM 1419 C C . LEU A 1 181 ? -7.73 27.156 23.891 1 98.06 181 LEU A C 1
ATOM 1421 O O . LEU A 1 181 ? -7.52 26.875 22.703 1 98.06 181 LEU A O 1
ATOM 1425 N N . TRP A 1 182 ? -6.777 27.406 24.781 1 97.12 182 TRP A N 1
ATOM 1426 C CA . TRP A 1 182 ? -5.383 27.484 24.359 1 97.12 182 TRP A CA 1
ATOM 1427 C C . TRP A 1 182 ? -4.547 26.391 25.016 1 97.12 182 TRP A C 1
ATOM 1429 O O . TRP A 1 182 ? -4.461 26.312 26.25 1 97.12 182 TRP A O 1
ATOM 1439 N N . VAL A 1 183 ? -3.959 25.531 24.172 1 93.25 183 VAL A N 1
ATOM 1440 C CA . VAL A 1 183 ? -2.967 24.578 24.656 1 93.25 183 VAL A CA 1
ATOM 1441 C C . VAL A 1 183 ? -1.583 25.219 24.656 1 93.25 183 VAL A C 1
ATOM 1443 O O . VAL A 1 183 ? -1.018 25.484 23.594 1 93.25 183 VAL A O 1
ATOM 1446 N N . VAL A 1 184 ? -1.055 25.375 25.828 1 91.25 184 VAL A N 1
ATOM 1447 C CA . VAL A 1 184 ? 0.192 26.109 25.938 1 91.25 184 VAL A CA 1
ATOM 1448 C C . VAL A 1 184 ? 1.34 25.172 26.266 1 91.25 184 VAL A C 1
ATOM 1450 O O . VAL A 1 184 ? 1.156 24.203 27.016 1 91.25 184 VAL A O 1
ATOM 1453 N N . ARG A 1 185 ? 2.439 25.484 25.672 1 87.69 185 ARG A N 1
ATOM 1454 C CA . ARG A 1 185 ? 3.678 24.766 25.953 1 87.69 185 ARG A CA 1
ATOM 1455 C C . ARG A 1 185 ? 4.777 25.719 26.406 1 87.69 185 ARG A C 1
ATOM 1457 O O . ARG A 1 185 ? 4.668 26.938 26.219 1 87.69 185 ARG A O 1
ATOM 1464 N N . SER A 1 186 ? 5.832 25.094 27 1 86.88 186 SER A N 1
ATOM 1465 C CA . SER A 1 186 ? 6.957 25.906 27.438 1 86.88 186 SER A CA 1
ATOM 1466 C C . SER A 1 186 ? 7.664 26.562 26.266 1 86.88 186 SER A C 1
ATOM 1468 O O . SER A 1 186 ? 7.824 25.938 25.203 1 86.88 186 SER A O 1
ATOM 1470 N N . PRO A 1 187 ? 7.992 27.781 26.516 1 85.19 187 PRO A N 1
ATOM 1471 C CA . PRO A 1 187 ? 8.648 28.484 25.422 1 85.19 187 PRO A CA 1
ATOM 1472 C C . PRO A 1 187 ? 10.016 27.906 25.062 1 85.19 187 PRO A C 1
ATOM 1474 O O . PRO A 1 187 ? 10.641 27.25 25.906 1 85.19 187 PRO A O 1
ATOM 1477 N N . SER A 1 188 ? 10.312 28.047 23.891 1 80.75 188 SER A N 1
ATOM 1478 C CA . SER A 1 188 ? 11.641 27.719 23.391 1 80.75 188 SER A CA 1
ATOM 1479 C C . SER A 1 188 ? 12.039 28.625 22.234 1 80.75 188 SER A C 1
ATOM 1481 O O . SER A 1 188 ? 11.18 29.078 21.469 1 80.75 188 SER A O 1
ATOM 1483 N N . ASN A 1 189 ? 13.305 28.922 22.234 1 70.31 189 ASN A N 1
ATOM 1484 C CA . ASN A 1 189 ? 13.781 29.734 21.125 1 70.31 189 ASN A CA 1
ATOM 1485 C C . ASN A 1 189 ? 14.023 28.891 19.875 1 70.31 189 ASN A C 1
ATOM 1487 O O . ASN A 1 189 ? 14.312 29.422 18.797 1 70.31 189 ASN A O 1
ATOM 1491 N N . THR A 1 190 ? 13.883 27.688 20.109 1 63.44 190 THR A N 1
ATOM 1492 C CA . THR A 1 190 ? 14.008 26.812 18.953 1 63.44 190 THR A CA 1
ATOM 1493 C C . THR A 1 190 ? 12.664 26.156 18.625 1 63.44 190 THR A C 1
ATOM 1495 O O . THR A 1 190 ? 12.008 25.594 19.516 1 63.44 190 THR A O 1
ATOM 1498 N N . ALA A 1 191 ? 12.055 26.484 17.484 1 53.97 191 ALA A N 1
ATOM 1499 C CA . ALA A 1 191 ? 10.695 26.125 17.094 1 53.97 191 ALA A CA 1
ATOM 1500 C C . ALA A 1 191 ? 10.445 24.625 17.281 1 53.97 191 ALA A C 1
ATOM 1502 O O . ALA A 1 191 ? 9.328 24.219 17.625 1 53.97 191 ALA A O 1
ATOM 1503 N N . ASN A 1 192 ? 11.406 23.703 17.125 1 53.34 192 ASN A N 1
ATOM 1504 C CA . ASN A 1 192 ? 11.164 22.266 17.156 1 53.34 192 ASN A CA 1
ATOM 1505 C C . ASN A 1 192 ? 11.656 21.625 18.453 1 53.34 192 ASN A C 1
ATOM 1507 O O . ASN A 1 192 ? 11.945 20.438 18.484 1 53.34 192 ASN A O 1
ATOM 1511 N N . ALA A 1 193 ? 11.75 22.516 19.469 1 46.66 193 ALA A N 1
ATOM 1512 C CA . ALA A 1 193 ? 12.484 22.109 20.672 1 46.66 193 ALA A CA 1
ATOM 1513 C C . ALA A 1 193 ? 11.617 21.25 21.594 1 46.66 193 ALA A C 1
ATOM 1515 O O . ALA A 1 193 ? 12.125 20.578 22.484 1 46.66 193 ALA A O 1
ATOM 1516 N N . ALA A 1 194 ? 10.367 21.391 21.391 1 48.34 194 ALA A N 1
ATOM 1517 C CA . ALA A 1 194 ? 9.484 20.766 22.375 1 48.34 194 ALA A CA 1
ATOM 1518 C C . ALA A 1 194 ? 9.68 19.25 22.406 1 48.34 194 ALA A C 1
ATOM 1520 O O . ALA A 1 194 ? 9.484 18.609 23.453 1 48.34 194 ALA A O 1
ATOM 1521 N N . TYR A 1 195 ? 9.984 18.641 21.203 1 47.16 195 TYR A N 1
ATOM 1522 C CA . TYR A 1 195 ? 10.188 17.203 21.203 1 47.16 195 TYR A CA 1
ATOM 1523 C C . TYR A 1 195 ? 11.375 16.812 22.078 1 47.16 195 TYR A C 1
ATOM 1525 O O . TYR A 1 195 ? 11.461 15.664 22.531 1 47.16 195 TYR A O 1
ATOM 1533 N N . LEU A 1 196 ? 12.25 17.859 22.359 1 47.31 196 LEU A N 1
ATOM 1534 C CA . LEU A 1 196 ? 13.531 17.562 23 1 47.31 196 LEU A CA 1
ATOM 1535 C C . LEU A 1 196 ? 13.477 17.859 24.484 1 47.31 196 LEU A C 1
ATOM 1537 O O . LEU A 1 196 ? 14.258 17.297 25.266 1 47.31 196 LEU A O 1
ATOM 1541 N N . SER A 1 197 ? 12.812 18.766 24.938 1 49.47 197 SER A N 1
ATOM 1542 C CA . SER A 1 197 ? 13.062 19.062 26.344 1 49.47 197 SER A CA 1
ATOM 1543 C C . SER A 1 197 ? 11.766 19.047 27.156 1 49.47 197 SER A C 1
ATOM 1545 O O . SER A 1 197 ? 10.875 19.875 26.922 1 49.47 197 SER A O 1
ATOM 1547 N N . ALA A 1 198 ? 11.32 17.875 27.453 1 52.56 198 ALA A N 1
ATOM 1548 C CA . ALA A 1 198 ? 10.305 17.812 28.5 1 52.56 198 ALA A CA 1
ATOM 1549 C C . ALA A 1 198 ? 10.641 18.75 29.656 1 52.56 198 ALA A C 1
ATOM 1551 O O . ALA A 1 198 ? 11.547 18.484 30.438 1 52.56 198 ALA A O 1
ATOM 1552 N N . SER A 1 199 ? 10.531 20.047 29.469 1 56.53 199 SER A N 1
ATOM 1553 C CA . SER A 1 199 ? 10.836 20.859 30.641 1 56.53 199 SER A CA 1
ATOM 1554 C C . SER A 1 199 ? 9.852 20.578 31.781 1 56.53 199 SER A C 1
ATOM 1556 O O . SER A 1 199 ? 8.656 20.391 31.531 1 56.53 199 SER A O 1
ATOM 1558 N N . ASP A 1 200 ? 10.289 20.219 32.875 1 65.25 200 ASP A N 1
ATOM 1559 C CA . ASP A 1 200 ? 9.586 19.953 34.125 1 65.25 200 ASP A CA 1
ATOM 1560 C C . ASP A 1 200 ? 8.859 21.219 34.594 1 65.25 200 ASP A C 1
ATOM 1562 O O . ASP A 1 200 ? 8.195 21.188 35.656 1 65.25 200 ASP A O 1
ATOM 1566 N N . VAL A 1 201 ? 8.945 22.266 33.75 1 77.81 201 VAL A N 1
ATOM 1567 C CA . VAL A 1 201 ? 8.32 23.484 34.219 1 77.81 201 VAL A CA 1
ATOM 1568 C C . VAL A 1 201 ? 6.902 23.609 33.688 1 77.81 201 VAL A C 1
ATOM 1570 O O . VAL A 1 201 ? 6.664 23.328 32.5 1 77.81 201 VAL A O 1
ATOM 1573 N N . ASP A 1 202 ? 6.062 23.969 34.531 1 87.19 202 ASP A N 1
ATOM 1574 C CA . ASP A 1 202 ? 4.668 24.203 34.156 1 87.19 202 ASP A CA 1
ATOM 1575 C C . ASP A 1 202 ? 4.555 25.312 33.125 1 87.19 202 ASP A C 1
ATOM 1577 O O . ASP A 1 202 ? 4.895 26.469 33.406 1 87.19 202 ASP A O 1
ATOM 1581 N N . PRO A 1 203 ? 4.062 25.016 32 1 89.62 203 PRO A N 1
ATOM 1582 C CA . PRO A 1 203 ? 3.982 26.016 30.938 1 89.62 203 PRO A CA 1
ATOM 1583 C C . PRO A 1 203 ? 3.148 27.234 31.328 1 89.62 203 PRO A C 1
ATOM 1585 O O . PRO A 1 203 ? 3.309 28.312 30.734 1 89.62 203 PRO A O 1
ATOM 1588 N N . LEU A 1 204 ? 2.279 27.141 32.281 1 91.31 204 LEU A N 1
ATOM 1589 C CA . LEU A 1 204 ? 1.403 28.234 32.656 1 91.31 204 LEU A CA 1
ATOM 1590 C C . LEU A 1 204 ? 2.203 29.359 33.312 1 91.31 204 LEU A C 1
ATOM 1592 O O . LEU A 1 204 ? 1.745 30.516 33.375 1 91.31 204 LEU A O 1
ATOM 1596 N N . GLN A 1 205 ? 3.346 29 33.781 1 90.75 205 GLN A N 1
ATOM 1597 C CA . GLN A 1 205 ? 4.191 29.984 34.469 1 90.75 205 GLN A CA 1
ATOM 1598 C C . GLN A 1 205 ? 4.742 31.016 33.469 1 90.75 205 GLN A C 1
ATOM 1600 O O . GLN A 1 205 ? 5.207 32.094 33.875 1 90.75 205 GLN A O 1
ATOM 1605 N N . PHE A 1 206 ? 4.637 30.703 32.25 1 91.06 206 PHE A N 1
ATOM 1606 C CA . PHE A 1 206 ? 5.254 31.562 31.234 1 91.06 206 PHE A CA 1
ATOM 1607 C C . PHE A 1 206 ? 4.238 32.562 30.672 1 91.06 206 PHE A C 1
ATOM 1609 O O . PHE A 1 206 ? 4.578 33.406 29.844 1 91.06 206 PHE A O 1
ATOM 1616 N N . LEU A 1 207 ? 3.062 32.531 31.203 1 95.75 207 LEU A N 1
ATOM 1617 C CA . LEU A 1 207 ? 2.035 33.469 30.781 1 95.75 207 LEU A CA 1
ATOM 1618 C C . LEU A 1 207 ? 2.205 34.812 31.484 1 95.75 207 LEU A C 1
ATOM 1620 O O . LEU A 1 207 ? 2.762 34.875 32.594 1 95.75 207 LEU A O 1
ATOM 1624 N N . PRO A 1 208 ? 1.729 35.906 30.781 1 95.94 208 PRO A N 1
ATOM 1625 C CA . PRO A 1 208 ? 1.814 37.219 31.453 1 95.94 208 PRO A CA 1
ATOM 1626 C C . PRO A 1 208 ? 1.122 37.219 32.812 1 95.94 208 PRO A C 1
ATOM 1628 O O . PRO A 1 208 ? 0.089 36.562 33 1 95.94 208 PRO A O 1
ATOM 1631 N N . SER A 1 209 ? 1.651 38.031 33.719 1 95.12 209 SER A N 1
ATOM 1632 C CA . SER A 1 209 ? 1.111 38.125 35.094 1 95.12 209 SER A CA 1
ATOM 1633 C C . SER A 1 209 ? -0.366 38.5 35.062 1 95.12 209 SER A C 1
ATOM 1635 O O . SER A 1 209 ? -0.758 39.469 34.406 1 95.12 209 SER A O 1
ATOM 1637 N N . GLY A 1 210 ? -1.207 37.688 35.781 1 96.56 210 GLY A N 1
ATOM 1638 C CA . GLY A 1 210 ? -2.619 37.969 35.969 1 96.56 210 GLY A CA 1
ATOM 1639 C C . GLY A 1 210 ? -3.471 37.562 34.781 1 96.56 210 GLY A C 1
ATOM 1640 O O . GLY A 1 210 ? -4.695 37.688 34.812 1 96.56 210 GLY A O 1
ATOM 1641 N N . PHE A 1 211 ? -2.865 37.125 33.75 1 97.44 211 PHE A N 1
ATOM 1642 C CA . PHE A 1 211 ? -3.572 36.781 32.531 1 97.44 211 PHE A CA 1
ATOM 1643 C C . PHE A 1 211 ? -4.68 35.781 32.781 1 97.44 211 PHE A C 1
ATOM 1645 O O . PHE A 1 211 ? -5.816 35.969 32.344 1 97.44 211 PHE A O 1
ATOM 1652 N N . LEU A 1 212 ? -4.355 34.688 33.5 1 96.56 212 LEU A N 1
ATOM 1653 C CA . LEU A 1 212 ? -5.32 33.625 33.75 1 96.56 212 LEU A CA 1
ATOM 1654 C C . LEU A 1 212 ? -6.523 34.156 34.5 1 96.56 212 LEU A C 1
ATOM 1656 O O . LEU A 1 212 ? -7.664 33.781 34.219 1 96.56 212 LEU A O 1
ATOM 1660 N N . GLU A 1 213 ? -6.242 34.969 35.438 1 96.62 213 GLU A N 1
ATOM 1661 C CA . GLU A 1 213 ? -7.324 35.562 36.219 1 96.62 213 GLU A CA 1
ATOM 1662 C C . GLU A 1 213 ? -8.18 36.5 35.406 1 96.62 213 GLU A C 1
ATOM 1664 O O . GLU A 1 213 ? -9.406 36.469 35.469 1 96.62 213 GLU A O 1
ATOM 1669 N N . ARG A 1 214 ? -7.555 37.375 34.594 1 97.12 214 ARG A N 1
ATOM 1670 C CA . ARG A 1 214 ? -8.266 38.375 33.781 1 97.12 214 ARG A CA 1
ATOM 1671 C C . ARG A 1 214 ? -9.117 37.688 32.719 1 97.12 214 ARG A C 1
ATOM 1673 O O . ARG A 1 214 ? -10.141 38.219 32.312 1 97.12 214 ARG A O 1
ATOM 1680 N N . THR A 1 215 ? -8.734 36.438 32.344 1 97.25 215 THR A N 1
ATOM 1681 C CA . THR A 1 215 ? -9.414 35.812 31.219 1 97.25 215 THR A CA 1
ATOM 1682 C C . THR A 1 215 ? -10.188 34.562 31.672 1 97.25 215 THR A C 1
ATOM 1684 O O . THR A 1 215 ? -10.555 33.719 30.859 1 97.25 215 THR A O 1
ATOM 1687 N N . LYS A 1 216 ? -10.438 34.406 32.906 1 95.12 216 LYS A N 1
ATOM 1688 C CA . LYS A 1 216 ? -11.055 33.188 33.469 1 95.12 216 LYS A CA 1
ATOM 1689 C C . LYS A 1 216 ? -12.43 32.938 32.875 1 95.12 216 LYS A C 1
ATOM 1691 O O . LYS A 1 216 ? -12.844 31.797 32.719 1 95.12 216 LYS A O 1
ATOM 1696 N N . GLU A 1 217 ? -13.156 33.969 32.531 1 94.69 217 GLU A N 1
ATOM 1697 C CA . GLU A 1 217 ? -14.484 33.844 31.953 1 94.69 217 GLU A CA 1
ATOM 1698 C C . GLU A 1 217 ? -14.422 33.812 30.422 1 94.69 217 GLU A C 1
ATOM 1700 O O . GLU A 1 217 ? -15.398 33.438 29.766 1 94.69 217 GLU A O 1
ATOM 1705 N N . GLN A 1 218 ? -13.258 34.125 29.922 1 96.62 218 GLN A N 1
ATOM 1706 C CA . GLN A 1 218 ? -13.102 34.281 28.484 1 96.62 218 GLN A CA 1
ATOM 1707 C C . GLN A 1 218 ? -12.5 33.031 27.859 1 96.62 218 GLN A C 1
ATOM 1709 O O . GLN A 1 218 ? -12.836 32.625 26.734 1 96.62 218 GLN A O 1
ATOM 1714 N N . GLY A 1 219 ? -11.578 32.469 28.625 1 96.62 219 GLY A N 1
ATOM 1715 C CA . GLY A 1 219 ? -10.898 31.344 27.953 1 96.62 219 GLY A CA 1
ATOM 1716 C C . GLY A 1 219 ? -10.375 30.312 28.938 1 96.62 219 GLY A C 1
ATOM 1717 O O . GLY A 1 219 ? -10.508 30.453 30.141 1 96.62 219 GLY A O 1
ATOM 1718 N N . MET A 1 220 ? -9.945 29.203 28.422 1 96.06 220 MET A N 1
ATOM 1719 C CA . MET A 1 220 ? -9.297 28.109 29.141 1 96.06 220 MET A CA 1
ATOM 1720 C C . MET A 1 220 ? -7.918 27.812 28.562 1 96.06 220 MET A C 1
ATOM 1722 O O . MET A 1 220 ? -7.738 27.797 27.344 1 96.06 220 MET A O 1
ATOM 1726 N N . VAL A 1 221 ? -6.953 27.734 29.453 1 95.31 221 VAL A N 1
ATOM 1727 C CA . VAL A 1 221 ? -5.59 27.406 29.047 1 95.31 221 VAL A CA 1
ATOM 1728 C C . VAL A 1 221 ? -5.191 26.047 29.609 1 95.31 221 VAL A C 1
ATOM 1730 O O . VAL A 1 221 ? -5.301 25.812 30.812 1 95.31 221 VAL A O 1
ATOM 1733 N N . ILE A 1 222 ? -4.781 25.172 28.688 1 91.75 222 ILE A N 1
ATOM 1734 C CA . ILE A 1 222 ? -4.395 23.812 29.062 1 91.75 222 ILE A CA 1
ATOM 1735 C C . ILE A 1 222 ? -2.912 23.594 28.766 1 91.75 222 ILE A C 1
ATOM 1737 O O . ILE A 1 222 ? -2.438 23.906 27.672 1 91.75 222 ILE A O 1
ATOM 1741 N N . PRO A 1 223 ? -2.23 23.016 29.797 1 88.44 223 PRO A N 1
ATOM 1742 C CA . PRO A 1 223 ? -0.806 22.766 29.547 1 88.44 223 PRO A CA 1
ATOM 1743 C C . PRO A 1 223 ? -0.552 21.484 28.75 1 88.44 223 PRO A C 1
ATOM 1745 O O . PRO A 1 223 ? -1.155 20.453 29.031 1 88.44 223 PRO A O 1
ATOM 1748 N N . SER A 1 224 ? 0.179 21.578 27.766 1 81.12 224 SER A N 1
ATOM 1749 C CA . SER A 1 224 ? 0.932 20.5 27.141 1 81.12 224 SER A CA 1
ATOM 1750 C C . SER A 1 224 ? 0.075 19.734 26.125 1 81.12 224 SER A C 1
ATOM 1752 O O . SER A 1 224 ? 0.462 19.578 24.969 1 81.12 224 SER A O 1
ATOM 1754 N N . TRP A 1 225 ? -1.116 19.266 26.625 1 83.19 225 TRP A N 1
ATOM 1755 C CA . TRP A 1 225 ? -1.827 18.406 25.688 1 83.19 225 TRP A CA 1
ATOM 1756 C C . TRP A 1 225 ? -3.336 18.547 25.859 1 83.19 225 TRP A C 1
ATOM 1758 O O . TRP A 1 225 ? -3.828 18.703 26.984 1 83.19 225 TRP A O 1
ATOM 1768 N N . ALA A 1 226 ? -4.098 18.469 24.766 1 87.06 226 ALA A N 1
ATOM 1769 C CA . ALA A 1 226 ? -5.559 18.422 24.719 1 87.06 226 ALA A CA 1
ATOM 1770 C C . ALA A 1 226 ? -6.051 17.484 23.625 1 87.06 226 ALA A C 1
ATOM 1772 O O . ALA A 1 226 ? -5.328 17.219 22.672 1 87.06 226 ALA A O 1
ATOM 1773 N N . PRO A 1 227 ? -7.219 16.875 23.781 1 89.38 227 PRO A N 1
ATOM 1774 C CA . PRO A 1 227 ? -7.789 16.016 22.734 1 89.38 227 PRO A CA 1
ATOM 1775 C C . PRO A 1 227 ? -8.234 16.797 21.5 1 89.38 227 PRO A C 1
ATOM 1777 O O . PRO A 1 227 ? -9.43 17.047 21.328 1 89.38 227 PRO A O 1
ATOM 1780 N N . GLN A 1 228 ? -7.402 17.094 20.656 1 90.25 228 GLN A N 1
ATOM 1781 C CA . GLN A 1 228 ? -7.582 18.031 19.562 1 90.25 228 GLN A CA 1
ATOM 1782 C C . GLN A 1 228 ? -8.75 17.609 18.672 1 90.25 228 GLN A C 1
ATOM 1784 O O . GLN A 1 228 ? -9.578 18.453 18.297 1 90.25 228 GLN A O 1
ATOM 1789 N N . ILE A 1 229 ? -8.789 16.359 18.312 1 89.75 229 ILE A N 1
ATOM 1790 C CA . ILE A 1 229 ? -9.836 15.883 17.406 1 89.75 229 ILE A CA 1
ATOM 1791 C C . ILE A 1 229 ? -11.211 16.141 18.016 1 89.75 229 ILE A C 1
ATOM 1793 O O . ILE A 1 229 ? -12.117 16.641 17.344 1 89.75 229 ILE A O 1
ATOM 1797 N N . GLN A 1 230 ? -11.352 15.773 19.234 1 91.56 230 GLN A N 1
ATOM 1798 C CA . GLN A 1 230 ? -12.625 15.977 19.922 1 91.56 230 GLN A CA 1
ATOM 1799 C C . GLN A 1 230 ? -12.945 17.469 20.062 1 91.56 230 GLN A C 1
ATOM 1801 O O . GLN A 1 230 ? -14.109 17.859 19.969 1 91.56 230 GLN A O 1
ATOM 1806 N N . ILE A 1 231 ? -11.938 18.234 20.297 1 94.75 231 ILE A N 1
ATOM 1807 C CA . ILE A 1 231 ? -12.117 19.672 20.406 1 94.75 231 ILE A CA 1
ATOM 1808 C C . ILE A 1 231 ? -12.586 20.25 19.078 1 94.75 231 ILE A C 1
ATOM 1810 O O . ILE A 1 231 ? -13.57 20.984 19.031 1 94.75 231 ILE A O 1
ATOM 1814 N N . LEU A 1 232 ? -11.953 19.891 18.016 1 95.44 232 LEU A N 1
ATOM 1815 C CA . LEU A 1 232 ? -12.289 20.406 16.688 1 95.44 232 LEU A CA 1
ATOM 1816 C C . LEU A 1 232 ? -13.672 19.938 16.25 1 95.44 232 LEU A C 1
ATOM 1818 O O . LEU A 1 232 ? -14.359 20.641 15.508 1 95.44 232 LEU A O 1
ATOM 1822 N N . ARG A 1 233 ? -14.062 18.812 16.75 1 94.44 233 ARG A N 1
ATOM 1823 C CA . ARG A 1 233 ? -15.367 18.25 16.422 1 94.44 233 ARG A CA 1
ATOM 1824 C C . ARG A 1 233 ? -16.484 18.953 17.203 1 94.44 233 ARG A C 1
ATOM 1826 O O . ARG A 1 233 ? -17.641 18.891 16.812 1 94.44 233 ARG A O 1
ATOM 1833 N N . HIS A 1 234 ? -16.172 19.562 18.297 1 96.75 234 HIS A N 1
ATOM 1834 C CA . HIS A 1 234 ? -17.156 20.156 19.188 1 96.75 234 HIS A CA 1
ATOM 1835 C C . HIS A 1 234 ? -17.859 21.344 18.547 1 96.75 234 HIS A C 1
ATOM 1837 O O . HIS A 1 234 ? -17.219 22.172 17.906 1 96.75 234 HIS A O 1
ATOM 1843 N N . SER A 1 235 ? -19.141 21.469 18.703 1 97.06 235 SER A N 1
ATOM 1844 C CA . SER A 1 235 ? -19.969 22.438 18.031 1 97.06 235 SER A CA 1
ATOM 1845 C C . SER A 1 235 ? -19.625 23.859 18.453 1 97.06 235 SER A C 1
ATOM 1847 O O . SER A 1 235 ? -19.906 24.828 17.734 1 97.06 235 SER A O 1
ATOM 1849 N N . SER A 1 236 ? -19.016 24.016 19.609 1 98.12 236 SER A N 1
ATOM 1850 C CA . SER A 1 236 ? -18.719 25.344 20.125 1 98.12 236 SER A CA 1
ATOM 1851 C C . SER A 1 236 ? -17.484 25.922 19.438 1 98.12 236 SER A C 1
ATOM 1853 O O . SER A 1 236 ? -17.234 27.141 19.516 1 98.12 236 SER A O 1
ATOM 1855 N N . VAL A 1 237 ? -16.719 25.141 18.797 1 98.31 237 VAL A N 1
ATOM 1856 C CA . VAL A 1 237 ? -15.477 25.609 18.188 1 98.31 237 VAL A CA 1
ATOM 1857 C C . VAL A 1 237 ? -15.773 26.25 16.828 1 98.31 237 VAL A C 1
ATOM 1859 O O . VAL A 1 237 ? -16.406 25.625 15.969 1 98.31 237 VAL A O 1
ATOM 1862 N N . GLY A 1 238 ? -15.266 27.484 16.719 1 97.94 238 GLY A N 1
ATOM 1863 C CA . GLY A 1 238 ? -15.562 28.234 15.508 1 97.94 238 GLY A CA 1
ATOM 1864 C C . GLY A 1 238 ? -14.328 28.578 14.703 1 97.94 238 GLY A C 1
ATOM 1865 O O . GLY A 1 238 ? -14.43 29.078 13.578 1 97.94 238 GLY A O 1
ATOM 1866 N N . GLY A 1 239 ? -13.203 28.344 15.242 1 98.31 239 GLY A N 1
ATOM 1867 C CA . GLY A 1 239 ? -11.93 28.625 14.594 1 98.31 239 GLY A CA 1
ATOM 1868 C C . GLY A 1 239 ? -10.766 27.875 15.211 1 98.31 239 GLY A C 1
ATOM 1869 O O . GLY A 1 239 ? -10.852 27.406 16.344 1 98.31 239 GLY A O 1
ATOM 1870 N N . PHE A 1 240 ? -9.719 27.703 14.477 1 98.56 240 PHE A N 1
ATOM 1871 C CA . PHE A 1 240 ? -8.531 26.969 14.898 1 98.56 240 PHE A CA 1
ATOM 1872 C C . PHE A 1 240 ? -7.266 27.734 14.516 1 98.56 240 PHE A C 1
ATOM 1874 O O . PHE A 1 240 ? -6.98 27.922 13.336 1 98.56 240 PHE A O 1
ATOM 1881 N N . LEU A 1 241 ? -6.602 28.266 15.477 1 98.31 241 LEU A N 1
ATOM 1882 C CA . LEU A 1 241 ? -5.266 28.828 15.289 1 98.31 241 LEU A CA 1
ATOM 1883 C C . LEU A 1 241 ? -4.203 27.734 15.43 1 98.31 241 LEU A C 1
ATOM 1885 O O . LEU A 1 241 ? -4.039 27.156 16.5 1 98.31 241 LEU A O 1
ATOM 1889 N N . THR A 1 242 ? -3.451 27.453 14.344 1 95.69 242 THR A N 1
ATOM 1890 C CA . THR A 1 242 ? -2.602 26.281 14.297 1 95.69 242 THR A CA 1
ATOM 1891 C C . THR A 1 242 ? -1.294 26.578 13.57 1 95.69 242 THR A C 1
ATOM 1893 O O . THR A 1 242 ? -1.18 27.594 12.883 1 95.69 242 THR A O 1
ATOM 1896 N N . HIS A 1 243 ? -0.353 25.703 13.766 1 92.88 243 HIS A N 1
ATOM 1897 C CA . HIS A 1 243 ? 0.936 25.812 13.094 1 92.88 243 HIS A CA 1
ATOM 1898 C C . HIS A 1 243 ? 0.865 25.25 11.672 1 92.88 243 HIS A C 1
ATOM 1900 O O . HIS A 1 243 ? 1.861 25.266 10.945 1 92.88 243 HIS A O 1
ATOM 1906 N N . CYS A 1 244 ? -0.182 24.703 11.25 1 92.81 244 CYS A N 1
ATOM 1907 C CA . CYS A 1 244 ? -0.441 24.297 9.875 1 92.81 244 CYS A CA 1
ATOM 1908 C C . CYS A 1 244 ? 0.218 22.953 9.57 1 92.81 244 CYS A C 1
ATOM 1910 O O . CYS A 1 244 ? 0.665 22.719 8.453 1 92.81 244 CYS A O 1
ATOM 1912 N N . GLY A 1 245 ? 0.341 22.125 10.594 1 91.12 245 GLY A N 1
ATOM 1913 C CA . GLY A 1 245 ? 0.68 20.75 10.281 1 91.12 245 GLY A CA 1
ATOM 1914 C C . GLY A 1 245 ? -0.364 20.047 9.422 1 91.12 245 GLY A C 1
ATOM 1915 O O . GLY A 1 245 ? -1.564 20.266 9.609 1 91.12 245 GLY A O 1
ATOM 1916 N N . TRP A 1 246 ? 0.062 19.281 8.586 1 91.88 246 TRP A N 1
ATOM 1917 C CA . TRP A 1 246 ? -0.855 18.719 7.602 1 91.88 246 TRP A CA 1
ATOM 1918 C C . TRP A 1 246 ? -1.942 17.891 8.281 1 91.88 246 TRP A C 1
ATOM 1920 O O . TRP A 1 246 ? -3.113 17.953 7.898 1 91.88 246 TRP A O 1
ATOM 1930 N N . ASN A 1 247 ? -1.609 17.109 9.281 1 89.5 247 ASN A N 1
ATOM 1931 C CA . ASN A 1 247 ? -2.615 16.328 10.008 1 89.5 247 ASN A CA 1
ATOM 1932 C C . ASN A 1 247 ? -3.643 17.234 10.672 1 89.5 247 ASN A C 1
ATOM 1934 O O . ASN A 1 247 ? -4.84 16.953 10.648 1 89.5 247 ASN A O 1
ATOM 1938 N N . SER A 1 248 ? -3.127 18.266 11.242 1 91.81 248 SER A N 1
ATOM 1939 C CA . SER A 1 248 ? -4.023 19.234 11.875 1 91.81 248 SER A CA 1
ATOM 1940 C C . SER A 1 248 ? -4.965 19.859 10.852 1 91.81 248 SER A C 1
ATOM 1942 O O . SER A 1 248 ? -6.145 20.062 11.133 1 91.81 248 SER A O 1
ATOM 1944 N N . MET A 1 249 ? -4.387 20.141 9.742 1 93.69 249 MET A N 1
ATOM 1945 C CA . MET A 1 249 ? -5.199 20.719 8.672 1 93.69 249 MET A CA 1
ATOM 1946 C C . MET A 1 249 ? -6.309 19.766 8.25 1 93.69 249 MET A C 1
ATOM 1948 O O . MET A 1 249 ? -7.465 20.172 8.125 1 93.69 249 MET A O 1
ATOM 1952 N N . LEU A 1 250 ? -5.922 18.5 8.055 1 94.25 250 LEU A N 1
ATOM 1953 C CA . LEU A 1 250 ? -6.918 17.516 7.656 1 94.25 250 LEU A CA 1
ATOM 1954 C C . LEU A 1 250 ? -7.988 17.359 8.727 1 94.25 250 LEU A C 1
ATOM 1956 O O . LEU A 1 250 ? -9.172 17.219 8.414 1 94.25 250 LEU A O 1
ATOM 1960 N N . GLU A 1 251 ? -7.57 17.406 9.992 1 93.38 251 GLU A N 1
ATOM 1961 C CA . GLU A 1 251 ? -8.523 17.328 11.094 1 93.38 251 GLU A CA 1
ATOM 1962 C C . GLU A 1 251 ? -9.508 18.5 11.047 1 93.38 251 GLU A C 1
ATOM 1964 O O . GLU A 1 251 ? -10.711 18.312 11.234 1 93.38 251 GLU A O 1
ATOM 1969 N N . SER A 1 252 ? -8.977 19.656 10.82 1 96.25 252 SER A N 1
ATOM 1970 C CA . SER A 1 252 ? -9.812 20.844 10.75 1 96.25 252 SER A CA 1
ATOM 1971 C C . SER A 1 252 ? -10.789 20.766 9.578 1 96.25 252 SER A C 1
ATOM 1973 O O . SER A 1 252 ? -11.961 21.109 9.727 1 96.25 252 SER A O 1
ATOM 1975 N N . VAL A 1 253 ? -10.344 20.328 8.438 1 96.5 253 VAL A N 1
ATOM 1976 C CA . VAL A 1 253 ? -11.164 20.203 7.238 1 96.5 253 VAL A CA 1
ATOM 1977 C C . VAL A 1 253 ? -12.305 19.219 7.48 1 96.5 253 VAL A C 1
ATOM 1979 O O . VAL A 1 253 ? -13.461 19.516 7.152 1 96.5 253 VAL A O 1
ATOM 1982 N N . LEU A 1 254 ? -12 18.109 8.086 1 94.69 254 LEU A N 1
ATOM 1983 C CA . LEU A 1 254 ? -13 17.078 8.328 1 94.69 254 LEU A CA 1
ATOM 1984 C C . LEU A 1 254 ? -14.117 17.594 9.227 1 94.69 254 LEU A C 1
ATOM 1986 O O . LEU A 1 254 ? -15.25 17.109 9.164 1 94.69 254 LEU A O 1
ATOM 1990 N N . HIS A 1 255 ? -13.797 18.625 10.008 1 95.31 255 HIS A N 1
ATOM 1991 C CA . HIS A 1 255 ? -14.781 19.109 10.953 1 95.31 255 HIS A CA 1
ATOM 1992 C C . HIS A 1 255 ? -15.25 20.516 10.586 1 95.31 255 HIS A C 1
ATOM 1994 O O . HIS A 1 255 ? -16.047 21.125 11.305 1 95.31 255 HIS A O 1
ATOM 2000 N N . GLY A 1 256 ? -14.742 21.047 9.523 1 96.94 256 GLY A N 1
ATOM 2001 C CA . GLY A 1 256 ? -15.234 22.297 8.945 1 96.94 256 GLY A CA 1
ATOM 2002 C C . GLY A 1 256 ? -14.844 23.516 9.75 1 96.94 256 GLY A C 1
ATOM 2003 O O . GLY A 1 256 ? -15.617 24.469 9.836 1 96.94 256 GLY A O 1
ATOM 2004 N N . VAL A 1 257 ? -13.711 23.531 10.367 1 98.12 257 VAL A N 1
ATOM 2005 C CA . VAL A 1 257 ? -13.289 24.625 11.219 1 98.12 257 VAL A CA 1
ATOM 2006 C C . VAL A 1 257 ? -12.305 25.516 10.461 1 98.12 257 VAL A C 1
ATOM 2008 O O . VAL A 1 257 ? -11.227 25.078 10.078 1 98.12 257 VAL A O 1
ATOM 2011 N N . PRO A 1 258 ? -12.625 26.812 10.234 1 98.19 258 PRO A N 1
ATOM 2012 C CA . PRO A 1 258 ? -11.688 27.703 9.555 1 98.19 258 PRO A CA 1
ATOM 2013 C C . PRO A 1 258 ? -10.438 28 10.391 1 98.19 258 PRO A C 1
ATOM 2015 O O . PRO A 1 258 ? -10.414 27.703 11.586 1 98.19 258 PRO A O 1
ATOM 2018 N N . LEU A 1 259 ? -9.422 28.672 9.711 1 98.31 259 LEU A N 1
ATOM 2019 C CA . LEU A 1 259 ? -8.102 28.609 10.336 1 98.31 259 LEU A CA 1
ATOM 2020 C C . LEU A 1 259 ? -7.488 30 10.453 1 98.31 259 LEU A C 1
ATOM 2022 O O . LEU A 1 259 ? -7.84 30.906 9.688 1 98.31 259 LEU A O 1
ATOM 2026 N N . ILE A 1 260 ? -6.707 30.203 11.43 1 98.12 260 ILE A N 1
ATOM 2027 C CA . ILE A 1 260 ? -5.594 31.141 11.414 1 98.12 260 ILE A CA 1
ATOM 2028 C C . ILE A 1 260 ? -4.277 30.391 11.25 1 98.12 260 ILE A C 1
ATOM 2030 O O . ILE A 1 260 ? -3.906 29.578 12.109 1 98.12 260 ILE A O 1
ATOM 2034 N N . THR A 1 261 ? -3.627 30.609 10.133 1 97.06 261 THR A N 1
ATOM 2035 C CA . THR A 1 261 ? -2.465 29.812 9.734 1 97.06 261 THR A CA 1
ATOM 2036 C C . THR A 1 261 ? -1.178 30.453 10.242 1 97.06 261 THR A C 1
ATOM 2038 O O . THR A 1 261 ? -0.723 31.469 9.703 1 97.06 261 THR A O 1
ATOM 2041 N N . TRP A 1 262 ? -0.608 29.859 11.242 1 94.81 262 TRP A N 1
ATOM 2042 C CA . TRP A 1 262 ? 0.583 30.375 11.906 1 94.81 262 TRP A CA 1
ATOM 2043 C C . TRP A 1 262 ? 1.696 29.328 11.922 1 94.81 262 TRP A C 1
ATOM 2045 O O . TRP A 1 262 ? 2.033 28.781 12.969 1 94.81 262 TRP A O 1
ATOM 2055 N N . PRO A 1 263 ? 2.383 29.156 10.805 1 92.25 263 PRO A N 1
ATOM 2056 C CA . PRO A 1 263 ? 3.42 28.125 10.695 1 92.25 263 PRO A CA 1
ATOM 2057 C C . PRO A 1 263 ? 4.66 28.453 11.523 1 92.25 263 PRO A C 1
ATOM 2059 O O . PRO A 1 263 ? 4.98 29.625 11.727 1 92.25 263 PRO A O 1
ATOM 2062 N N . LEU A 1 264 ? 5.309 27.438 11.992 1 86.12 264 LEU A N 1
ATOM 2063 C CA . LEU A 1 264 ? 6.52 27.609 12.789 1 86.12 264 LEU A CA 1
ATOM 2064 C C . LEU A 1 264 ? 7.734 27.047 12.047 1 86.12 264 LEU A C 1
ATOM 2066 O O . LEU A 1 264 ? 8.781 27.703 11.984 1 86.12 264 LEU A O 1
ATOM 2070 N N . PHE A 1 265 ? 7.594 25.812 11.516 1 78.31 265 PHE A N 1
ATOM 2071 C CA . PHE A 1 265 ? 8.727 25.172 10.844 1 78.31 265 PHE A CA 1
ATOM 2072 C C . PHE A 1 265 ? 8.242 24.141 9.82 1 78.31 265 PHE A C 1
ATOM 2074 O O . PHE A 1 265 ? 7.051 24.062 9.531 1 78.31 265 PHE A O 1
ATOM 2081 N N . ALA A 1 266 ? 9.172 23.5 9.18 1 70.62 266 ALA A N 1
ATOM 2082 C CA . ALA A 1 266 ? 8.945 22.375 8.273 1 70.62 266 ALA A CA 1
ATOM 2083 C C . ALA A 1 266 ? 8.133 22.812 7.059 1 70.62 266 ALA A C 1
ATOM 2085 O O . ALA A 1 266 ? 8.43 23.828 6.426 1 70.62 266 ALA A O 1
ATOM 2086 N N . GLU A 1 267 ? 7.242 22 6.617 1 84.44 267 GLU A N 1
ATOM 2087 C CA . GLU A 1 267 ? 6.418 22.266 5.445 1 84.44 267 GLU A CA 1
ATOM 2088 C C . GLU A 1 267 ? 5.207 23.125 5.801 1 84.44 267 GLU A C 1
ATOM 2090 O O . GLU A 1 267 ? 4.379 23.422 4.941 1 84.44 267 GLU A O 1
ATOM 2095 N N . GLN A 1 268 ? 5.207 23.641 6.953 1 89.44 268 GLN A N 1
ATOM 2096 C CA . GLN A 1 268 ? 4.043 24.344 7.477 1 89.44 268 GLN A CA 1
ATOM 2097 C C . GLN A 1 268 ? 3.822 25.656 6.746 1 89.44 268 GLN A C 1
ATOM 2099 O O . GLN A 1 268 ? 2.682 26.078 6.531 1 89.44 268 GLN A O 1
ATOM 2104 N N . ARG A 1 269 ? 4.914 26.297 6.355 1 91.12 269 ARG A N 1
ATOM 2105 C CA . ARG A 1 269 ? 4.777 27.547 5.633 1 91.12 269 ARG A CA 1
ATOM 2106 C C . ARG A 1 269 ? 4.121 27.344 4.273 1 91.12 269 ARG A C 1
ATOM 2108 O O . ARG A 1 269 ? 3.26 28.125 3.863 1 91.12 269 ARG A O 1
ATOM 2115 N N . THR A 1 270 ? 4.578 26.281 3.619 1 92.44 270 THR A N 1
ATOM 2116 C CA . THR A 1 270 ? 3.971 25.938 2.338 1 92.44 270 THR A CA 1
ATOM 2117 C C . THR A 1 270 ? 2.492 25.609 2.514 1 92.44 270 THR A C 1
ATOM 2119 O O . THR A 1 270 ? 1.653 26.047 1.72 1 92.44 270 THR A O 1
ATOM 2122 N N . ASN A 1 271 ? 2.166 24.875 3.574 1 94.62 271 ASN A N 1
ATOM 2123 C CA . ASN A 1 271 ? 0.776 24.562 3.879 1 94.62 271 ASN A CA 1
ATOM 2124 C C . ASN A 1 271 ? -0.047 25.828 4.129 1 94.62 271 ASN A C 1
ATOM 2126 O O . ASN A 1 271 ? -1.194 25.922 3.686 1 94.62 271 ASN A O 1
ATOM 2130 N N . ALA A 1 272 ? 0.585 26.734 4.793 1 95.5 272 ALA A N 1
ATOM 2131 C CA . ALA A 1 272 ? -0.109 27.984 5.121 1 95.5 272 ALA A CA 1
ATOM 2132 C C . ALA A 1 272 ? -0.526 28.734 3.855 1 95.5 272 ALA A C 1
ATOM 2134 O O . ALA A 1 272 ? -1.623 29.281 3.791 1 95.5 272 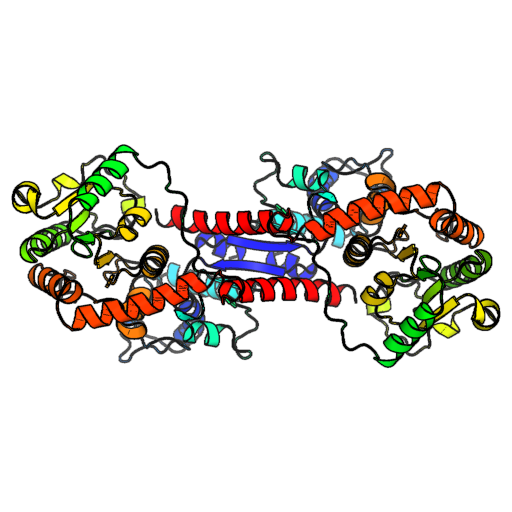ALA A O 1
ATOM 2135 N N . VAL A 1 273 ? 0.327 28.75 2.889 1 95.06 273 VAL A N 1
ATOM 2136 C CA . VAL A 1 273 ? 0.023 29.422 1.628 1 95.06 273 VAL A CA 1
ATOM 2137 C C . VAL A 1 273 ? -1.147 28.719 0.941 1 95.06 273 VAL A C 1
ATOM 2139 O O . VAL A 1 273 ? -2.078 29.375 0.466 1 95.06 273 VAL A O 1
ATOM 2142 N N . LEU A 1 274 ? -1.095 27.422 0.893 1 94.81 274 LEU A N 1
ATOM 2143 C CA . LEU A 1 274 ? -2.189 26.656 0.31 1 94.81 274 LEU A CA 1
ATOM 2144 C C . LEU A 1 274 ? -3.508 26.969 1.004 1 94.81 274 LEU A C 1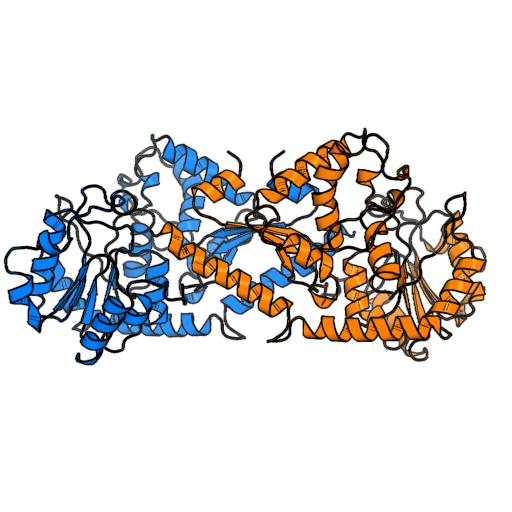
ATOM 2146 O O . LEU A 1 274 ? -4.516 27.219 0.342 1 94.81 274 LEU A O 1
ATOM 2150 N N . LEU A 1 275 ? -3.518 27.031 2.307 1 96.31 275 LEU A N 1
ATOM 2151 C CA . LEU A 1 275 ? -4.727 27.203 3.109 1 96.31 275 LEU A CA 1
ATOM 2152 C C . LEU A 1 275 ? -5.277 28.609 2.982 1 96.31 275 LEU A C 1
ATOM 2154 O O . LEU A 1 275 ? -6.492 28.797 2.871 1 96.31 275 LEU A O 1
ATOM 2158 N N . SER A 1 276 ? -4.406 29.609 2.99 1 96.5 276 SER A N 1
ATOM 2159 C CA . SER A 1 276 ? -4.844 31 3.043 1 96.5 276 SER A CA 1
ATOM 2160 C C . SER A 1 276 ? -5.047 31.562 1.642 1 96.5 276 SER A C 1
ATOM 2162 O O . SER A 1 276 ? -6.008 32.281 1.396 1 96.5 276 SER A O 1
ATOM 2164 N N . GLU A 1 277 ? -4.188 31.203 0.714 1 95.44 277 GLU A N 1
ATOM 2165 C CA . GLU A 1 277 ? -4.234 31.812 -0.609 1 95.44 277 GLU A CA 1
ATOM 2166 C C . GLU A 1 277 ? -4.848 30.875 -1.638 1 95.44 277 GLU A C 1
ATOM 2168 O O . GLU A 1 277 ? -5.461 31.312 -2.609 1 95.44 277 GLU A O 1
ATOM 2173 N N . GLY A 1 278 ? -4.637 29.625 -1.489 1 94.69 278 GLY A N 1
ATOM 2174 C CA . GLY A 1 278 ? -5.16 28.656 -2.432 1 94.69 278 GLY A CA 1
ATOM 2175 C C . GLY A 1 278 ? -6.609 28.297 -2.17 1 94.69 278 GLY A C 1
ATOM 2176 O O . GLY A 1 278 ? -7.484 28.578 -2.992 1 94.69 278 GLY A O 1
ATOM 2177 N N . LEU A 1 279 ? -6.855 27.797 -0.967 1 96.38 279 LEU A N 1
ATOM 2178 C CA . LEU A 1 279 ? -8.164 27.266 -0.605 1 96.38 279 LEU A CA 1
ATOM 2179 C C . LEU A 1 279 ? -9.031 28.344 0.035 1 96.38 279 LEU A C 1
ATOM 2181 O O . LEU A 1 279 ? -10.258 28.203 0.109 1 96.38 279 LEU A O 1
ATOM 2185 N N . LYS A 1 280 ? -8.352 29.391 0.521 1 97 280 LYS A N 1
ATOM 2186 C CA . LYS A 1 280 ? -9.016 30.516 1.17 1 97 280 LYS A CA 1
ATOM 2187 C C . LYS A 1 280 ? -9.898 30.031 2.32 1 97 280 LYS A C 1
ATOM 2189 O O . LYS A 1 280 ? -11.078 30.391 2.395 1 97 280 LYS A O 1
ATOM 2194 N N . VAL A 1 281 ? -9.297 29.266 3.219 1 97.94 281 VAL A N 1
ATOM 2195 C CA . VAL A 1 281 ? -9.992 28.734 4.395 1 97.94 281 VAL A CA 1
ATOM 2196 C C . VAL A 1 281 ? -9.281 29.219 5.664 1 97.94 281 VAL A C 1
ATOM 2198 O O . VAL A 1 281 ? -9.633 28.797 6.77 1 97.94 281 VAL A O 1
ATOM 2201 N N . GLY A 1 282 ? -8.297 30.047 5.539 1 97.62 282 GLY A N 1
ATOM 2202 C CA . GLY A 1 282 ? -7.559 30.531 6.691 1 97.62 282 GLY A CA 1
ATOM 2203 C C . GLY A 1 282 ? -6.996 31.938 6.484 1 97.62 282 GLY A C 1
ATOM 2204 O O . GLY A 1 282 ? -6.895 32.406 5.352 1 97.62 282 GLY A O 1
ATOM 2205 N N . LEU A 1 283 ? -6.73 32.594 7.574 1 97.56 283 LEU A N 1
ATOM 2206 C CA . LEU A 1 283 ? -6.055 33.875 7.598 1 97.56 283 LEU A CA 1
ATOM 2207 C C . LEU A 1 283 ? -4.598 33.719 8.023 1 97.56 283 LEU A C 1
ATOM 2209 O O . LEU A 1 283 ? -4.285 32.906 8.898 1 97.56 283 LEU A O 1
ATOM 2213 N N . ARG A 1 284 ? -3.777 34.5 7.434 1 95.88 284 ARG A N 1
ATOM 2214 C CA . ARG A 1 284 ? -2.357 34.406 7.758 1 95.88 284 ARG A CA 1
ATOM 2215 C C . ARG A 1 284 ? -1.876 35.656 8.461 1 95.88 284 ARG A C 1
ATOM 2217 O O . ARG A 1 284 ? -2.074 36.781 7.957 1 95.88 284 ARG A O 1
ATOM 2224 N N . PRO A 1 285 ? -1.281 35.469 9.586 1 96.06 285 PRO A N 1
ATOM 2225 C CA . PRO A 1 285 ? -0.753 36.656 10.281 1 96.06 285 PRO A CA 1
ATOM 2226 C C . PRO A 1 285 ? 0.453 37.281 9.57 1 96.06 285 PRO A C 1
ATOM 2228 O O . PRO A 1 285 ? 1.219 36.562 8.922 1 96.06 285 PRO A O 1
ATOM 2231 N N . LYS A 1 286 ? 0.624 38.531 9.758 1 92.62 286 LYS A N 1
ATOM 2232 C CA . LYS A 1 286 ? 1.821 39.25 9.32 1 92.62 286 LYS A CA 1
ATOM 2233 C C . LYS A 1 286 ? 2.865 39.312 10.43 1 92.62 286 LYS A C 1
ATOM 2235 O O . LYS A 1 286 ? 2.545 39.625 11.578 1 92.62 286 LYS A O 1
ATOM 2240 N N . ILE A 1 287 ? 4.008 38.969 10.047 1 90.81 287 ILE A N 1
ATOM 2241 C CA . ILE A 1 287 ? 5.109 38.969 11 1 90.81 287 ILE A CA 1
ATOM 2242 C C . ILE A 1 287 ? 5.879 40.281 10.883 1 90.81 287 ILE A C 1
ATOM 2244 O O . ILE A 1 287 ? 6.18 40.75 9.781 1 90.81 287 ILE A O 1
ATOM 2248 N N . ASN A 1 288 ? 6.18 40.875 11.984 1 90.94 288 ASN A N 1
ATOM 2249 C CA . ASN A 1 288 ? 6.898 42.125 11.938 1 90.94 288 ASN A CA 1
ATOM 2250 C C . ASN A 1 288 ? 8.391 41.906 11.727 1 90.94 288 ASN A C 1
ATOM 2252 O O . ASN A 1 288 ? 8.844 40.781 11.508 1 90.94 288 ASN A O 1
ATOM 2256 N N . GLN A 1 289 ? 9.172 42.938 11.75 1 87.88 289 GLN A N 1
ATOM 2257 C CA . GLN A 1 289 ? 10.594 42.875 11.438 1 87.88 289 GLN A CA 1
ATOM 2258 C C . GLN A 1 289 ? 11.352 42.031 12.453 1 87.88 289 GLN A C 1
ATOM 2260 O O . GLN A 1 289 ? 12.398 41.438 12.125 1 87.88 289 GLN A O 1
ATOM 2265 N N . ASN A 1 290 ? 10.781 41.938 13.672 1 88.06 290 ASN A N 1
ATOM 2266 C CA . ASN A 1 290 ? 11.445 41.156 14.719 1 88.06 290 ASN A CA 1
ATOM 2267 C C . ASN A 1 290 ? 10.961 39.719 14.75 1 88.06 290 ASN A C 1
ATOM 2269 O O . ASN A 1 290 ? 11.297 38.969 15.672 1 88.06 290 ASN A O 1
ATOM 2273 N N . GLY A 1 291 ? 10.156 39.375 13.836 1 88.25 291 GLY A N 1
ATOM 2274 C CA . GLY A 1 291 ? 9.664 38 13.773 1 88.25 291 GLY A CA 1
ATOM 2275 C C . GLY A 1 291 ? 8.492 37.75 14.695 1 88.25 291 GLY A C 1
ATOM 2276 O O . GLY A 1 291 ? 8.219 36.594 15.055 1 88.25 291 GLY A O 1
ATOM 2277 N N . ILE A 1 292 ? 7.816 38.75 15.133 1 93.06 292 ILE A N 1
ATOM 2278 C CA . ILE A 1 292 ? 6.762 38.656 16.141 1 93.06 292 ILE A CA 1
ATOM 2279 C C . ILE A 1 292 ? 5.43 39.094 15.539 1 93.06 292 ILE A C 1
ATOM 2281 O O . ILE A 1 292 ? 5.363 40.094 14.82 1 93.06 292 ILE A O 1
ATOM 2285 N N . VAL A 1 293 ? 4.418 38.344 15.82 1 96.31 293 VAL A N 1
ATOM 2286 C CA . VAL A 1 293 ? 3.053 38.781 15.555 1 96.31 293 VAL A CA 1
ATOM 2287 C C . VAL A 1 293 ? 2.514 39.562 16.75 1 96.31 293 VAL A C 1
ATOM 2289 O O . VAL A 1 293 ? 2.375 39.031 17.844 1 96.31 293 VAL A O 1
ATOM 2292 N N . GLU A 1 294 ? 2.113 40.719 16.531 1 97.06 294 GLU A N 1
ATOM 2293 C CA . GLU A 1 294 ? 1.742 41.625 17.625 1 97.06 294 GLU A CA 1
ATOM 2294 C C . GLU A 1 294 ? 0.322 41.344 18.109 1 97.06 294 GLU A C 1
ATOM 2296 O O . GLU A 1 294 ? -0.537 40.938 17.328 1 97.06 294 GLU A O 1
ATOM 2301 N N . LYS A 1 295 ? 0.087 41.719 19.375 1 97.75 295 LYS A N 1
ATOM 2302 C CA . LYS A 1 295 ? -1.185 41.438 20.031 1 97.75 295 LYS A CA 1
ATOM 2303 C C . LYS A 1 295 ? -2.35 42.062 19.266 1 97.75 295 LYS A C 1
ATOM 2305 O O . LYS A 1 295 ? -3.424 41.469 19.172 1 97.75 295 LYS A O 1
ATOM 2310 N N . VAL A 1 296 ? -2.137 43.281 18.734 1 97.69 296 VAL A N 1
ATOM 2311 C CA . VAL A 1 296 ? -3.219 43.969 18.062 1 97.69 296 VAL A CA 1
ATOM 2312 C C . VAL A 1 296 ? -3.604 43.25 16.781 1 97.69 296 VAL A C 1
ATOM 2314 O O . VAL A 1 296 ? -4.789 43.062 16.484 1 97.69 296 VAL A O 1
ATOM 2317 N N . GLN A 1 297 ? -2.635 42.812 16.078 1 97.31 297 GLN A N 1
ATOM 2318 C CA . GLN A 1 297 ? -2.881 42.062 14.859 1 97.31 297 GLN A CA 1
ATOM 2319 C C . GLN A 1 297 ? -3.57 40.719 15.172 1 97.31 297 GLN A C 1
ATOM 2321 O O . GLN A 1 297 ? -4.465 40.312 14.438 1 97.31 297 GLN A O 1
ATOM 2326 N N . ILE A 1 298 ? -3.121 40.062 16.203 1 98.12 298 ILE A N 1
ATOM 2327 C CA . ILE A 1 298 ? -3.721 38.781 16.625 1 98.12 298 ILE A CA 1
ATOM 2328 C C . ILE A 1 298 ? -5.203 39 16.906 1 98.12 298 ILE A C 1
ATOM 2330 O O . ILE A 1 298 ? -6.051 38.25 16.438 1 98.12 298 ILE A O 1
ATOM 2334 N N . ALA A 1 299 ? -5.523 40.031 17.672 1 98.12 299 ALA A N 1
ATOM 2335 C CA . ALA A 1 299 ? -6.91 40.344 18.016 1 98.12 299 ALA A CA 1
ATOM 2336 C C . ALA A 1 299 ? -7.734 40.594 16.75 1 98.12 299 ALA A C 1
ATOM 2338 O O . ALA A 1 299 ? -8.867 40.125 16.641 1 98.12 299 ALA A O 1
ATOM 2339 N N . GLU A 1 300 ? -7.152 41.344 15.828 1 96.94 300 GLU A N 1
ATOM 2340 C CA . GLU A 1 300 ? -7.848 41.656 14.586 1 96.94 300 GLU A CA 1
ATOM 2341 C C . GLU A 1 300 ? -8.125 40.406 13.766 1 96.94 300 GLU A C 1
ATOM 2343 O O . GLU A 1 300 ? -9.203 40.281 13.18 1 96.94 300 GLU A O 1
ATOM 2348 N N . LEU A 1 301 ? -7.156 39.531 13.672 1 97.44 301 LEU A N 1
ATOM 2349 C CA . LEU A 1 301 ? -7.312 38.281 12.914 1 97.44 301 LEU A CA 1
ATOM 2350 C C . LEU A 1 301 ? -8.422 37.406 13.516 1 97.44 301 LEU A C 1
ATOM 2352 O O . LEU A 1 301 ? -9.227 36.844 12.781 1 97.44 301 LEU A O 1
ATOM 2356 N N . ILE A 1 302 ? -8.438 37.344 14.844 1 98.12 302 ILE A N 1
ATOM 2357 C CA . ILE A 1 302 ? -9.445 36.531 15.523 1 98.12 302 ILE A CA 1
ATOM 2358 C C . ILE A 1 302 ? -10.836 37.125 15.242 1 98.12 302 ILE A C 1
ATOM 2360 O O . ILE A 1 302 ? -11.758 36.375 14.898 1 98.12 302 ILE A O 1
ATOM 2364 N N . LYS A 1 303 ? -10.953 38.406 15.359 1 97.38 303 LYS A N 1
ATOM 2365 C CA . LYS A 1 303 ? -12.234 39.062 15.094 1 97.38 303 LYS A CA 1
ATOM 2366 C C . LYS A 1 303 ? -12.672 38.812 13.648 1 97.38 303 LYS A C 1
ATOM 2368 O O . LYS A 1 303 ? -13.844 38.531 13.391 1 97.38 303 LYS A O 1
ATOM 2373 N N . CYS A 1 304 ? -11.734 38.969 12.781 1 96.88 304 CYS A N 1
ATOM 2374 C CA . CYS A 1 304 ? -12.023 38.75 11.367 1 96.88 304 CYS A CA 1
ATOM 2375 C C . CYS A 1 304 ? -12.516 37.344 11.102 1 96.88 304 CYS A C 1
ATOM 2377 O O . CYS A 1 304 ? -13.516 37.156 10.406 1 96.88 304 CYS A O 1
ATOM 2379 N N . LEU A 1 305 ? -11.844 36.344 11.656 1 97.88 305 LEU A N 1
ATOM 2380 C CA . LEU A 1 305 ? -12.18 34.938 11.438 1 97.88 305 LEU A CA 1
ATOM 2381 C C . LEU A 1 305 ? -13.531 34.594 12.047 1 97.88 305 LEU A C 1
ATOM 2383 O O . LEU A 1 305 ? -14.352 33.938 11.422 1 97.88 305 LEU A O 1
ATOM 2387 N N . MET A 1 306 ? -13.727 35.094 13.289 1 96.94 306 MET A N 1
ATOM 2388 C CA . MET A 1 306 ? -14.859 34.625 14.102 1 96.94 306 MET A CA 1
ATOM 2389 C C . MET A 1 306 ? -16.109 35.438 13.766 1 96.94 306 MET A C 1
ATOM 2391 O O . MET A 1 306 ? -17.234 34.969 14.031 1 96.94 306 MET A O 1
ATOM 2395 N N . GLU A 1 307 ? -15.734 36.594 13.195 1 90.75 307 GLU A N 1
ATOM 2396 C CA . GLU A 1 307 ? -16.844 37.5 12.898 1 90.75 307 GLU A CA 1
ATOM 2397 C C . GLU A 1 307 ? -16.75 38.031 11.469 1 90.75 307 GLU A C 1
ATOM 2399 O O . GLU A 1 307 ? -15.766 37.781 10.773 1 90.75 307 GLU A O 1
ATOM 2404 N N . GLY A 1 308 ? -17.766 38.656 10.977 1 83.5 308 GLY A N 1
ATOM 2405 C CA . GLY A 1 308 ? -17.734 39.531 9.797 1 83.5 308 GLY A CA 1
ATOM 2406 C C . GLY A 1 308 ? -17.906 38.75 8.5 1 83.5 308 GLY A C 1
ATOM 2407 O O . GLY A 1 308 ? -18.094 37.531 8.523 1 83.5 308 GLY A O 1
ATOM 2408 N N . GLU A 1 309 ? -17.75 39.469 7.477 1 92.25 309 GLU A N 1
ATOM 2409 C CA . GLU A 1 309 ? -18.016 38.938 6.137 1 92.25 309 GLU A CA 1
ATOM 2410 C C . GLU A 1 309 ? -16.875 38.062 5.652 1 92.25 309 GLU A C 1
ATOM 2412 O O . GLU A 1 309 ? -17.109 37 5.066 1 92.25 309 GLU A O 1
ATOM 2417 N N . GLU A 1 310 ? -15.727 38.5 5.938 1 94.06 310 GLU A N 1
ATOM 2418 C CA . GLU A 1 310 ? -14.57 37.719 5.508 1 94.06 310 GLU A CA 1
ATOM 2419 C C . GLU A 1 310 ? -14.531 36.344 6.195 1 94.06 310 GLU A C 1
ATOM 2421 O O . GLU A 1 310 ? -14.289 35.344 5.555 1 94.06 310 GLU A O 1
ATOM 2426 N N . GLY A 1 311 ? -14.742 36.375 7.473 1 95.12 311 GLY A N 1
ATOM 2427 C CA . GLY A 1 311 ? -14.852 35.125 8.195 1 95.12 311 GLY A CA 1
ATOM 2428 C C . GLY A 1 311 ? -15.945 34.219 7.668 1 95.12 311 GLY A C 1
ATOM 2429 O O . GLY A 1 311 ? -15.781 33 7.613 1 95.12 311 GLY A O 1
ATOM 2430 N N . GLY A 1 312 ? -17.016 34.844 7.289 1 95.94 312 GLY A N 1
ATOM 2431 C CA . GLY A 1 312 ? -18.109 34.094 6.711 1 95.94 312 GLY A CA 1
ATOM 2432 C C . GLY A 1 312 ? -17.734 33.375 5.426 1 95.94 312 GLY A C 1
ATOM 2433 O O . GLY A 1 312 ? -18.125 32.219 5.211 1 95.94 312 GLY A O 1
ATOM 2434 N N . LYS A 1 313 ? -17.031 34.031 4.617 1 97.19 313 LYS A N 1
ATOM 2435 C CA . LYS A 1 313 ? -16.562 33.438 3.367 1 97.19 313 LYS A CA 1
ATOM 2436 C C . LYS A 1 313 ? -15.641 32.25 3.639 1 97.19 313 LYS A C 1
ATOM 2438 O O . LYS A 1 313 ? -15.742 31.219 2.977 1 97.19 313 LYS A O 1
ATOM 2443 N N . LEU A 1 314 ? -14.742 32.438 4.586 1 97.75 314 LEU A N 1
ATOM 2444 C CA . LEU A 1 314 ? -13.836 31.359 4.961 1 97.75 314 LEU A CA 1
ATOM 2445 C C . LEU A 1 314 ? -14.602 30.141 5.469 1 97.75 314 LEU A C 1
ATOM 2447 O O . LEU A 1 314 ? -14.273 29.016 5.121 1 97.75 314 LEU A O 1
ATOM 2451 N N . ARG A 1 315 ? -15.617 30.406 6.25 1 97.06 315 ARG A N 1
ATOM 2452 C CA . ARG A 1 315 ? -16.438 29.344 6.797 1 97.06 315 ARG A CA 1
ATOM 2453 C C . ARG A 1 315 ? -17.188 28.609 5.684 1 97.06 315 ARG A C 1
ATOM 2455 O O . ARG A 1 315 ? -17.312 27.375 5.723 1 97.06 315 ARG A O 1
ATOM 2462 N N . LYS A 1 316 ? -17.656 29.344 4.766 1 97.31 316 LYS A N 1
ATOM 2463 C CA . LYS A 1 316 ? -18.344 28.719 3.637 1 97.31 316 LYS A CA 1
ATOM 2464 C C . LYS A 1 316 ? -17.406 27.828 2.84 1 97.31 316 LYS A C 1
ATOM 2466 O O . LYS A 1 316 ? -17.766 26.688 2.514 1 97.31 316 LYS A O 1
ATOM 2471 N N . ASN A 1 317 ? -16.25 28.359 2.51 1 97.75 317 ASN A N 1
ATOM 2472 C CA . ASN A 1 317 ? -15.258 27.562 1.802 1 97.75 317 ASN A CA 1
ATOM 2473 C C . ASN A 1 317 ? -14.906 26.281 2.572 1 97.75 317 ASN A C 1
ATOM 2475 O O . ASN A 1 317 ? -14.789 25.203 1.984 1 97.75 317 ASN A O 1
ATOM 2479 N N . MET A 1 318 ? -14.727 26.422 3.877 1 97.88 318 MET A N 1
ATOM 2480 C CA . MET A 1 318 ? -14.359 25.297 4.719 1 97.88 318 MET A CA 1
ATOM 2481 C C . MET A 1 318 ? -15.469 24.25 4.75 1 97.88 318 MET A C 1
ATOM 2483 O O . MET A 1 318 ? -15.203 23.047 4.75 1 97.88 318 MET A O 1
ATOM 2487 N N . LYS A 1 319 ? -16.656 24.719 4.789 1 96.75 319 LYS A N 1
ATOM 2488 C CA . LYS A 1 319 ? -17.797 23.797 4.777 1 96.75 319 LYS A CA 1
ATOM 2489 C C . LYS A 1 319 ? -17.828 22.984 3.496 1 96.75 319 LYS A C 1
ATOM 2491 O O . LYS A 1 319 ? -18.125 21.781 3.529 1 96.75 319 LYS A O 1
ATOM 2496 N N . GLU A 1 320 ? -17.547 23.625 2.41 1 96.44 320 GLU A N 1
ATOM 2497 C CA . GLU A 1 320 ? -17.5 22.906 1.138 1 96.44 320 GLU A CA 1
ATOM 2498 C C . GLU A 1 320 ? -16.391 21.859 1.149 1 96.44 320 GLU A C 1
ATOM 2500 O O . GLU A 1 320 ? -16.594 20.734 0.68 1 96.44 320 GLU A O 1
ATOM 2505 N N . LEU A 1 321 ? -15.266 22.219 1.685 1 96.25 321 LEU A N 1
ATOM 2506 C CA . LEU A 1 321 ? -14.156 21.266 1.777 1 96.25 321 LEU A CA 1
ATOM 2507 C C . LEU A 1 321 ? -14.5 20.109 2.699 1 96.25 321 LEU A C 1
ATOM 2509 O O . LEU A 1 321 ? -14.133 18.969 2.426 1 96.25 321 LEU A O 1
ATOM 2513 N N . LYS A 1 322 ? -15.172 20.453 3.76 1 96.62 322 LYS A N 1
ATOM 2514 C CA . LYS A 1 322 ? -15.609 19.422 4.703 1 96.62 322 LYS A CA 1
ATOM 2515 C C . LYS A 1 322 ? -16.484 18.375 4.012 1 96.62 322 LYS A C 1
ATOM 2517 O O . LYS A 1 322 ? -16.297 17.172 4.199 1 96.62 322 LYS A O 1
ATOM 2522 N N . GLU A 1 323 ? -17.391 18.812 3.262 1 95.75 323 GLU A N 1
ATOM 2523 C CA . GLU A 1 323 ? -18.281 17.906 2.543 1 95.75 323 GLU A CA 1
ATOM 2524 C C . GLU A 1 323 ? -17.516 17 1.59 1 95.75 323 GLU A C 1
ATOM 2526 O O . GLU A 1 323 ? -17.75 15.797 1.521 1 95.75 323 GLU A O 1
ATOM 2531 N N . SER A 1 324 ? -16.594 17.594 0.942 1 93.94 324 SER A N 1
ATOM 2532 C CA . SER A 1 324 ? -15.758 16.828 0.019 1 93.94 324 SER A CA 1
ATOM 2533 C C . SER A 1 324 ? -14.906 15.805 0.76 1 93.94 324 SER A C 1
ATOM 2535 O O . SER A 1 324 ? -14.781 14.656 0.317 1 93.94 324 SER A O 1
ATOM 2537 N N . ALA A 1 325 ? -14.32 16.234 1.861 1 94.25 325 ALA A N 1
ATOM 2538 C CA . ALA A 1 325 ? -13.461 15.359 2.654 1 94.25 325 ALA A CA 1
ATOM 2539 C C . ALA A 1 325 ? -14.242 14.172 3.199 1 94.25 325 ALA A C 1
ATOM 2541 O O . ALA A 1 325 ? -13.773 13.031 3.154 1 94.25 325 ALA A O 1
ATOM 2542 N N . ASN A 1 326 ? -15.422 14.414 3.672 1 92.19 326 ASN A N 1
ATOM 2543 C CA . ASN A 1 326 ? -16.25 13.367 4.254 1 92.19 326 ASN A CA 1
ATOM 2544 C C . ASN A 1 326 ? -16.797 12.414 3.188 1 92.19 326 ASN A C 1
ATOM 2546 O O . ASN A 1 326 ? -17.125 11.273 3.486 1 92.19 326 ASN A O 1
ATOM 2550 N N . SER A 1 327 ? -16.781 12.852 2.002 1 90.56 327 SER A N 1
ATOM 2551 C CA . SER A 1 327 ? -17.266 12.023 0.903 1 90.56 327 SER A CA 1
ATOM 2552 C C . SER A 1 327 ? -16.141 11.219 0.279 1 90.56 327 SER A C 1
ATOM 2554 O O . SER A 1 327 ? -16.375 10.281 -0.48 1 90.56 327 SER A O 1
ATOM 2556 N N . ALA A 1 328 ? -14.945 11.594 0.604 1 88.5 328 ALA A N 1
ATOM 2557 C CA . ALA A 1 328 ? -13.781 11.023 -0.078 1 88.5 328 ALA A CA 1
ATOM 2558 C C . ALA A 1 328 ? -13.688 9.523 0.16 1 88.5 328 ALA A C 1
ATOM 2560 O O . ALA A 1 328 ? -13.25 8.773 -0.717 1 88.5 328 ALA A O 1
ATOM 2561 N N . HIS A 1 329 ? -14.078 8.969 1.336 1 81.31 329 HIS A N 1
ATOM 2562 C CA . HIS A 1 329 ? -13.898 7.562 1.663 1 81.31 329 HIS A CA 1
ATOM 2563 C C . HIS A 1 329 ? -15.195 6.781 1.469 1 81.31 329 HIS A C 1
ATOM 2565 O O . HIS A 1 329 ? -15.25 5.582 1.749 1 81.31 329 HIS A O 1
ATOM 2571 N N . LYS A 1 330 ? -16.234 7.453 1.076 1 84.31 330 LYS A N 1
ATOM 2572 C CA . LYS A 1 330 ? -17.469 6.758 0.756 1 84.31 330 LYS A CA 1
ATOM 2573 C C . LYS A 1 330 ? -17.312 5.914 -0.506 1 84.31 330 LYS A C 1
ATOM 2575 O O . LYS A 1 330 ? -16.297 6 -1.198 1 84.31 330 LYS A O 1
ATOM 2580 N N . ASP A 1 331 ? -18.141 4.949 -0.822 1 80.69 331 ASP A N 1
ATOM 2581 C CA . ASP A 1 331 ? -18.078 3.961 -1.894 1 80.69 331 ASP A CA 1
ATOM 2582 C C . ASP A 1 331 ? -17.719 4.617 -3.223 1 80.69 331 ASP A C 1
ATOM 2584 O O . ASP A 1 331 ? -16.906 4.078 -3.986 1 80.69 331 ASP A O 1
ATOM 2588 N N . ASP A 1 332 ? -18.125 5.809 -3.418 1 82.38 332 ASP A N 1
ATOM 2589 C CA . ASP A 1 332 ? -17.844 6.488 -4.68 1 82.38 332 ASP A CA 1
ATOM 2590 C C . ASP A 1 332 ? -16.906 7.676 -4.465 1 82.38 332 ASP A C 1
ATOM 2592 O O . ASP A 1 332 ? -16.812 8.555 -5.324 1 82.38 332 ASP A O 1
ATOM 2596 N N . GLY A 1 333 ? -16.266 7.629 -3.354 1 86.94 333 GLY A N 1
ATOM 2597 C CA . GLY A 1 333 ? -15.398 8.75 -3.039 1 86.94 333 GLY A CA 1
ATOM 2598 C C . GLY A 1 333 ? -14.047 8.664 -3.736 1 86.94 333 GLY A C 1
ATOM 2599 O O . GLY A 1 333 ? -13.648 7.598 -4.191 1 86.94 333 GLY A O 1
ATOM 2600 N N . SER A 1 334 ? -13.367 9.711 -3.854 1 87.25 334 SER A N 1
ATOM 2601 C CA . SER A 1 334 ? -12.117 9.812 -4.598 1 87.25 334 SER A CA 1
ATOM 2602 C C . SER A 1 334 ? -11.039 8.922 -3.988 1 87.25 334 SER A C 1
ATOM 2604 O O . SER A 1 334 ? -10.281 8.266 -4.715 1 87.25 334 SER A O 1
ATOM 2606 N N . ALA A 1 335 ? -10.922 8.898 -2.668 1 85.19 335 ALA A N 1
ATOM 2607 C CA . ALA A 1 335 ? -9.922 8.062 -2.006 1 85.19 335 ALA A CA 1
ATOM 2608 C C . ALA A 1 335 ? -10.203 6.582 -2.25 1 85.19 335 ALA A C 1
ATOM 2610 O O . ALA A 1 335 ? -9.273 5.805 -2.492 1 85.19 335 ALA A O 1
ATOM 2611 N N . THR A 1 336 ? -11.469 6.219 -2.17 1 82.69 336 THR A N 1
ATOM 2612 C CA . THR A 1 336 ? -11.883 4.844 -2.436 1 82.69 336 THR A CA 1
ATOM 2613 C C . THR A 1 336 ? -11.547 4.449 -3.871 1 82.69 336 THR A C 1
ATOM 2615 O O . THR A 1 336 ? -11.039 3.354 -4.117 1 82.69 336 THR A O 1
ATOM 2618 N N . LYS A 1 337 ? -11.805 5.305 -4.738 1 85 337 LYS A N 1
ATOM 2619 C CA . LYS A 1 337 ? -11.492 5.055 -6.145 1 85 337 LYS A CA 1
ATOM 2620 C C . LYS A 1 337 ? -9.992 4.902 -6.355 1 85 337 LYS A C 1
ATOM 2622 O O . LYS A 1 337 ? -9.555 4.039 -7.121 1 85 337 LYS A O 1
ATOM 2627 N N . THR A 1 338 ? -9.273 5.715 -5.715 1 85.94 338 THR A N 1
ATOM 2628 C CA . THR A 1 338 ? -7.82 5.652 -5.816 1 85.94 338 THR A CA 1
ATOM 2629 C C . THR A 1 338 ? -7.301 4.316 -5.297 1 85.94 338 THR A C 1
ATOM 2631 O O . THR A 1 338 ? -6.434 3.699 -5.918 1 85.94 338 THR A O 1
ATOM 2634 N N . LEU A 1 339 ? -7.781 3.883 -4.164 1 82.31 339 LEU A N 1
ATOM 2635 C CA . LEU A 1 339 ? -7.387 2.59 -3.613 1 82.31 339 LEU A CA 1
ATOM 2636 C C . LEU A 1 339 ? -7.746 1.459 -4.57 1 82.31 339 LEU A C 1
ATOM 2638 O O . LEU A 1 339 ? -6.977 0.507 -4.73 1 82.31 339 LEU A O 1
ATOM 2642 N N . SER A 1 340 ? -8.906 1.618 -5.188 1 80.69 340 SER A N 1
ATOM 2643 C CA . SER A 1 340 ? -9.312 0.635 -6.184 1 80.69 340 SER A CA 1
ATOM 2644 C C . SER A 1 340 ? -8.344 0.605 -7.363 1 80.69 340 SER A C 1
ATOM 2646 O O . SER A 1 340 ? -8.031 -0.464 -7.891 1 80.69 340 SER A O 1
ATOM 2648 N N . GLN A 1 341 ? -7.891 1.758 -7.73 1 82.94 341 GLN A N 1
ATOM 2649 C CA . GLN A 1 341 ? -6.914 1.851 -8.805 1 82.94 341 GLN A CA 1
ATOM 2650 C C . GLN A 1 341 ? -5.598 1.187 -8.414 1 82.94 341 GLN A C 1
ATOM 2652 O O . GLN A 1 341 ? -4.941 0.552 -9.242 1 82.94 341 GLN A O 1
ATOM 2657 N N . LEU A 1 342 ? -5.203 1.39 -7.215 1 84.06 342 LEU A N 1
ATOM 2658 C CA . LEU A 1 342 ? -3.996 0.747 -6.703 1 84.06 342 LEU A CA 1
ATOM 2659 C C . LEU A 1 342 ? -4.117 -0.772 -6.777 1 84.06 342 LEU A C 1
ATOM 2661 O O . LEU A 1 342 ? -3.193 -1.449 -7.234 1 84.06 342 LEU A O 1
ATOM 2665 N N . VAL A 1 343 ? -5.238 -1.323 -6.402 1 80.88 343 VAL A N 1
ATOM 2666 C CA . VAL A 1 343 ? -5.492 -2.76 -6.445 1 80.88 343 VAL A CA 1
ATOM 2667 C C . VAL A 1 343 ? -5.484 -3.242 -7.895 1 80.88 343 VAL A C 1
ATOM 2669 O O . VAL A 1 343 ? -4.973 -4.324 -8.188 1 80.88 343 VAL A O 1
ATOM 2672 N N . LEU A 1 344 ? -6.062 -2.42 -8.727 1 79.31 344 LEU A N 1
ATOM 2673 C CA . LEU A 1 344 ? -6.055 -2.754 -10.148 1 79.31 344 LEU A CA 1
ATOM 2674 C C . LEU A 1 344 ? -4.625 -2.846 -10.672 1 79.31 344 LEU A C 1
ATOM 2676 O O . LEU A 1 344 ? -4.32 -3.709 -11.5 1 79.31 344 LEU A O 1
ATOM 2680 N N . LYS A 1 345 ? -3.779 -1.956 -10.219 1 82.38 345 LYS A N 1
ATOM 2681 C CA . LYS A 1 345 ? -2.371 -2.02 -10.602 1 82.38 345 LYS A CA 1
ATOM 2682 C C . LYS A 1 345 ? -1.738 -3.33 -10.141 1 82.38 345 LYS A C 1
ATOM 2684 O O . LYS A 1 345 ? -0.962 -3.943 -10.883 1 82.38 345 LYS A O 1
ATOM 2689 N N . TRP A 1 346 ? -2.047 -3.752 -8.984 1 82.94 346 TRP A N 1
ATOM 2690 C CA . TRP A 1 346 ? -1.544 -5.02 -8.461 1 82.94 346 TRP A CA 1
ATOM 2691 C C . TRP A 1 346 ? -2.049 -6.191 -9.297 1 82.94 346 TRP A C 1
ATOM 2693 O O . TRP A 1 346 ? -1.302 -7.133 -9.57 1 82.94 346 TRP A O 1
ATOM 2703 N N . ARG A 1 347 ? -3.291 -6.047 -9.672 1 77.19 347 ARG A N 1
ATOM 2704 C CA . ARG A 1 347 ? -3.924 -7.078 -10.484 1 77.19 347 ARG A CA 1
ATOM 2705 C C . ARG A 1 347 ? -3.197 -7.246 -11.812 1 77.19 347 ARG A C 1
ATOM 2707 O O . ARG A 1 347 ? -2.99 -8.375 -12.281 1 77.19 347 ARG A O 1
ATOM 2714 N N . ASN A 1 348 ? -2.811 -6.164 -12.359 1 72.88 348 ASN A N 1
ATOM 2715 C CA . ASN A 1 348 ? -2.193 -6.176 -13.68 1 72.88 348 ASN A CA 1
ATOM 2716 C C . ASN A 1 348 ? -0.714 -6.543 -13.609 1 72.88 348 ASN A C 1
ATOM 2718 O O . ASN A 1 348 ? -0.106 -6.898 -14.617 1 72.88 348 ASN A O 1
ATOM 2722 N N . PHE A 1 349 ? -0.144 -6.281 -12.578 1 70.25 349 PHE A N 1
ATOM 2723 C CA . PHE A 1 349 ? 1.27 -6.582 -12.383 1 70.25 349 PHE A CA 1
ATOM 2724 C C . PHE A 1 349 ? 1.505 -8.086 -12.375 1 70.25 349 PHE A C 1
ATOM 2726 O O . PHE A 1 349 ? 2.521 -8.57 -12.883 1 70.25 349 PHE A O 1
ATOM 2733 N N . GLY A 1 350 ? 0.706 -8.828 -11.82 1 57 350 GLY A N 1
ATOM 2734 C CA . GLY A 1 350 ? 0.845 -10.281 -11.805 1 57 350 GLY A CA 1
ATOM 2735 C C . GLY A 1 350 ? 0.923 -10.883 -13.195 1 57 350 GLY A C 1
ATOM 2736 O O . GLY A 1 350 ? 1.526 -11.945 -13.383 1 57 350 GLY A O 1
ATOM 2737 N N . ILE A 1 351 ? 0.308 -10.188 -14.336 1 48.12 351 ILE A N 1
ATOM 2738 C CA . ILE A 1 351 ? 0.25 -10.688 -15.703 1 48.12 351 ILE A CA 1
ATOM 2739 C C . ILE A 1 351 ? 1.608 -10.516 -16.375 1 48.12 351 ILE A C 1
ATOM 2741 O O . ILE A 1 351 ? 2.072 -11.398 -17.094 1 48.12 351 ILE A O 1
ATOM 2745 N N . GLU A 1 352 ? 2.07 -9.305 -16.266 1 42.62 352 GLU A N 1
ATOM 2746 C CA . GLU A 1 352 ? 3.23 -8.984 -17.094 1 42.62 352 GLU A CA 1
ATOM 2747 C C . GLU A 1 352 ? 4.383 -9.945 -16.828 1 42.62 352 GLU A C 1
ATOM 2749 O O . GLU A 1 352 ? 5.156 -10.266 -17.734 1 42.62 352 GLU A O 1
ATOM 2754 N N . LYS A 1 353 ? 4.543 -10.43 -15.688 1 43.62 353 LYS A N 1
ATOM 2755 C CA . LYS A 1 353 ? 5.793 -11.156 -15.523 1 43.62 353 LYS A CA 1
ATOM 2756 C C . LYS A 1 353 ? 5.555 -12.664 -15.539 1 43.62 353 LYS A C 1
ATOM 2758 O O . LYS A 1 353 ? 6.5 -13.453 -15.43 1 43.62 353 LYS A O 1
ATOM 2763 N N . GLN A 1 354 ? 4.328 -13.07 -15.43 1 38.59 354 GLN A N 1
ATOM 2764 C CA . GLN A 1 354 ? 4.129 -14.477 -15.758 1 38.59 354 GLN A CA 1
ATOM 2765 C C . GLN A 1 354 ? 4.352 -14.734 -17.25 1 38.59 354 GLN A C 1
ATOM 2767 O O . GLN A 1 354 ? 4.438 -15.891 -17.672 1 38.59 354 GLN A O 1
ATOM 2772 N N . VAL A 1 355 ? 4.371 -13.688 -18.047 1 29.72 355 VAL A N 1
ATOM 2773 C CA . VAL A 1 355 ? 4.758 -13.914 -19.438 1 29.72 355 VAL A CA 1
ATOM 2774 C C . VAL A 1 355 ? 6.277 -13.867 -19.562 1 29.72 355 VAL A C 1
ATOM 2776 O O . VAL A 1 355 ? 6.922 -12.938 -19.062 1 29.72 355 VAL A O 1
ATOM 2779 N N . MET B 1 1 ? 23.125 7.25 -0.12 1 71.38 1 MET B N 1
ATOM 2780 C CA . MET B 1 1 ? 21.984 6.953 0.745 1 71.38 1 MET B CA 1
ATOM 2781 C C . MET B 1 1 ? 20.938 6.129 0.004 1 71.38 1 MET B C 1
ATOM 2783 O O . MET B 1 1 ? 20.672 6.367 -1.177 1 71.38 1 MET B O 1
ATOM 2787 N N . ASP B 1 2 ? 20.562 5.07 0.669 1 84.81 2 ASP B N 1
ATOM 2788 C CA . ASP B 1 2 ? 19.562 4.176 0.085 1 84.81 2 ASP B CA 1
ATOM 2789 C C . ASP B 1 2 ? 18.156 4.734 0.262 1 84.81 2 ASP B C 1
ATOM 2791 O O . ASP B 1 2 ? 17.906 5.512 1.185 1 84.81 2 ASP B O 1
ATOM 2795 N N . ALA B 1 3 ? 17.312 4.504 -0.692 1 86.75 3 ALA B N 1
ATOM 2796 C CA . ALA B 1 3 ? 15.945 5.035 -0.708 1 86.75 3 ALA B CA 1
ATOM 2797 C C . ALA B 1 3 ? 15.219 4.715 0.594 1 86.75 3 ALA B C 1
ATOM 2799 O O . ALA B 1 3 ? 14.492 5.555 1.129 1 86.75 3 ALA B O 1
ATOM 2800 N N . LEU B 1 4 ? 15.477 3.549 1.106 1 89.81 4 LEU B N 1
ATOM 2801 C CA . LEU B 1 4 ? 14.789 3.156 2.332 1 89.81 4 LEU B CA 1
ATOM 2802 C C . LEU B 1 4 ? 15.352 3.902 3.535 1 89.81 4 LEU B C 1
ATOM 2804 O O . LEU B 1 4 ? 14.617 4.215 4.477 1 89.81 4 LEU B O 1
ATOM 2808 N N . ASP B 1 5 ? 16.594 4.188 3.502 1 87.5 5 ASP B N 1
ATOM 2809 C CA . ASP B 1 5 ? 17.203 5.008 4.547 1 87.5 5 ASP B CA 1
ATOM 2810 C C . ASP B 1 5 ? 16.609 6.414 4.551 1 87.5 5 ASP B C 1
ATOM 2812 O O . ASP B 1 5 ? 16.312 6.969 5.613 1 87.5 5 ASP B O 1
ATOM 2816 N N . PHE B 1 6 ? 16.562 6.922 3.404 1 86.69 6 PHE B N 1
ATOM 2817 C CA . PHE B 1 6 ? 15.945 8.242 3.283 1 86.69 6 PHE B CA 1
ATOM 2818 C C . PHE B 1 6 ? 14.516 8.227 3.82 1 86.69 6 PHE B C 1
ATOM 2820 O O . PHE B 1 6 ? 14.117 9.141 4.543 1 86.69 6 PHE B O 1
ATOM 2827 N N . ALA B 1 7 ? 13.734 7.199 3.42 1 88.12 7 ALA B N 1
ATOM 2828 C CA . ALA B 1 7 ? 12.352 7.094 3.883 1 88.12 7 ALA B CA 1
ATOM 2829 C C . ALA B 1 7 ? 12.289 7.074 5.406 1 88.12 7 ALA B C 1
ATOM 2831 O O . ALA B 1 7 ? 11.453 7.758 6.008 1 88.12 7 ALA B O 1
ATOM 2832 N N . LYS B 1 8 ? 13.133 6.398 5.969 1 85.69 8 LYS B N 1
ATOM 2833 C CA . LYS B 1 8 ? 13.164 6.312 7.426 1 85.69 8 LYS B CA 1
ATOM 2834 C C . LYS B 1 8 ? 13.516 7.66 8.047 1 85.69 8 LYS B C 1
ATOM 2836 O O . LYS B 1 8 ? 12.875 8.094 9.008 1 85.69 8 LYS B O 1
ATOM 2841 N N . GLU B 1 9 ? 14.461 8.289 7.473 1 83.69 9 GLU B N 1
ATOM 2842 C CA . GLU B 1 9 ? 14.93 9.57 7.988 1 83.69 9 GLU B CA 1
ATOM 2843 C C . GLU B 1 9 ? 13.859 10.648 7.855 1 83.69 9 GLU B C 1
ATOM 2845 O O . GLU B 1 9 ? 13.773 11.555 8.695 1 83.69 9 GLU B O 1
ATOM 2850 N N . PHE B 1 10 ? 13.062 10.562 6.891 1 83.38 10 PHE B N 1
ATOM 2851 C CA . PHE B 1 10 ? 12.078 11.602 6.629 1 83.38 10 PHE B CA 1
ATOM 2852 C C . PHE B 1 10 ? 10.688 11.141 7.047 1 83.38 10 PHE B C 1
ATOM 2854 O O . PHE B 1 10 ? 9.68 11.703 6.602 1 83.38 10 PHE B O 1
ATOM 2861 N N . ASN B 1 11 ? 10.625 10.102 7.84 1 81.56 11 ASN B N 1
ATOM 2862 C CA . ASN B 1 11 ? 9.414 9.609 8.477 1 81.56 11 ASN B CA 1
ATOM 2863 C C . ASN B 1 11 ? 8.367 9.188 7.449 1 81.56 11 ASN B C 1
ATOM 2865 O O . ASN B 1 11 ? 7.207 9.586 7.535 1 81.56 11 ASN B O 1
ATOM 2869 N N . LEU B 1 12 ? 8.836 8.555 6.496 1 90.38 12 LEU B N 1
ATOM 2870 C CA . LEU B 1 12 ? 7.969 7.875 5.543 1 90.38 12 LEU B CA 1
ATOM 2871 C C . LEU B 1 12 ? 7.891 6.383 5.852 1 90.38 12 LEU B C 1
ATOM 2873 O O . LEU B 1 12 ? 8.742 5.848 6.562 1 90.38 12 LEU B O 1
ATOM 2877 N N . LEU B 1 13 ? 6.844 5.754 5.445 1 91.94 13 LEU B N 1
ATOM 2878 C CA . LEU B 1 13 ? 6.711 4.309 5.586 1 91.94 13 LEU B CA 1
ATOM 2879 C C . LEU B 1 13 ? 6.855 3.617 4.234 1 91.94 13 LEU B C 1
ATOM 2881 O O . LEU B 1 13 ? 6.195 3.992 3.266 1 91.94 13 LEU B O 1
ATOM 2885 N N . SER B 1 14 ? 7.715 2.682 4.16 1 93.5 14 SER B N 1
ATOM 2886 C CA . SER B 1 14 ? 7.98 1.963 2.918 1 93.5 14 SER B CA 1
ATOM 2887 C C . SER B 1 14 ? 7.293 0.601 2.908 1 93.5 14 SER B C 1
ATOM 2889 O O . SER B 1 14 ? 7.273 -0.096 3.924 1 93.5 14 SER B O 1
ATOM 2891 N N . TYR B 1 15 ? 6.719 0.218 1.741 1 93.19 15 TYR B N 1
ATOM 2892 C CA . TYR B 1 15 ? 6.012 -1.047 1.576 1 93.19 15 TYR B CA 1
ATOM 2893 C C . TYR B 1 15 ? 6.426 -1.737 0.281 1 93.19 15 TYR B C 1
ATOM 2895 O O . TYR B 1 15 ? 6.891 -1.085 -0.656 1 93.19 15 TYR B O 1
ATOM 2903 N N . VAL B 1 16 ? 6.297 -2.98 0.245 1 94.06 16 VAL B N 1
ATOM 2904 C CA . VAL B 1 16 ? 6.531 -3.742 -0.978 1 94.06 16 VAL B CA 1
ATOM 2905 C C . VAL B 1 16 ? 5.375 -4.715 -1.21 1 94.06 16 VAL B C 1
ATOM 2907 O O . VAL B 1 16 ? 4.863 -5.316 -0.264 1 94.06 16 VAL B O 1
ATOM 2910 N N . TYR B 1 17 ? 4.848 -4.711 -2.396 1 94.19 17 TYR B N 1
ATOM 2911 C CA . TYR B 1 17 ? 3.844 -5.688 -2.805 1 94.19 17 TYR B CA 1
ATOM 2912 C C . TYR B 1 17 ? 4.5 -6.938 -3.375 1 94.19 17 TYR B C 1
ATOM 2914 O O . TYR B 1 17 ? 5.215 -6.871 -4.379 1 94.19 17 TYR B O 1
ATOM 2922 N N . TYR B 1 18 ? 4.273 -8.07 -2.693 1 93.19 18 TYR B N 1
ATOM 2923 C CA . TYR B 1 18 ? 4.77 -9.391 -3.045 1 93.19 18 TYR B CA 1
ATOM 2924 C C . TYR B 1 18 ? 3.672 -10.242 -3.67 1 93.19 18 TYR B C 1
ATOM 2926 O O . TYR B 1 18 ? 2.83 -10.797 -2.959 1 93.19 18 TYR B O 1
ATOM 2934 N N . PRO B 1 19 ? 3.672 -10.383 -5.074 1 91.56 19 PRO B N 1
ATOM 2935 C CA . PRO B 1 19 ? 2.549 -11.016 -5.766 1 91.56 19 PRO B CA 1
ATOM 2936 C C . PRO B 1 19 ? 2.607 -12.547 -5.711 1 91.56 19 PRO B C 1
ATOM 2938 O O . PRO B 1 19 ? 2.408 -13.211 -6.73 1 91.56 19 PRO B O 1
ATOM 2941 N N . ALA B 1 20 ? 2.887 -13.078 -4.551 1 90.94 20 ALA B N 1
ATOM 2942 C CA . ALA B 1 20 ? 2.988 -14.523 -4.398 1 90.94 20 ALA B CA 1
ATOM 2943 C C . ALA B 1 20 ? 2.488 -14.969 -3.027 1 90.94 20 ALA B C 1
ATOM 2945 O O . ALA B 1 20 ? 1.848 -14.195 -2.312 1 90.94 20 ALA B O 1
ATOM 2946 N N . SER B 1 21 ? 2.709 -16.203 -2.695 1 92.88 21 SER B N 1
ATOM 2947 C CA . SER B 1 21 ? 2.115 -16.828 -1.514 1 92.88 21 SER B CA 1
ATOM 2948 C C . SER B 1 21 ? 2.893 -16.469 -0.252 1 92.88 21 SER B C 1
ATOM 2950 O O . SER B 1 21 ? 4.082 -16.156 -0.317 1 92.88 21 SER B O 1
ATOM 2952 N N . ALA B 1 22 ? 2.178 -16.484 0.879 1 94 22 ALA B N 1
ATOM 2953 C CA . ALA B 1 22 ? 2.82 -16.328 2.182 1 94 22 ALA B CA 1
ATOM 2954 C C . ALA B 1 22 ? 3.838 -17.438 2.428 1 94 22 ALA B C 1
ATOM 2956 O O . ALA B 1 22 ? 4.887 -17.203 3.033 1 94 22 ALA B O 1
ATOM 2957 N N . THR B 1 23 ? 3.523 -18.625 1.979 1 93.75 23 THR B N 1
ATOM 2958 C CA . THR B 1 23 ? 4.426 -19.766 2.131 1 93.75 23 THR B CA 1
ATOM 2959 C C . THR B 1 23 ? 5.754 -19.5 1.432 1 93.75 23 THR B C 1
ATOM 2961 O O . THR B 1 23 ? 6.82 -19.766 1.991 1 93.75 23 THR B O 1
ATOM 2964 N N . SER B 1 24 ? 5.656 -19.016 0.215 1 92.5 24 SER B N 1
ATOM 2965 C CA . SER B 1 24 ? 6.879 -18.703 -0.513 1 92.5 24 SER B CA 1
ATOM 2966 C C . SER B 1 24 ? 7.688 -17.625 0.2 1 92.5 24 SER B C 1
ATOM 2968 O O . SER B 1 24 ? 8.914 -17.719 0.299 1 92.5 24 SER B O 1
ATOM 2970 N N . LEU B 1 25 ? 7.039 -16.594 0.676 1 92.38 25 LEU B N 1
ATOM 2971 C CA . LEU B 1 25 ? 7.727 -15.539 1.411 1 92.38 25 LEU B CA 1
ATOM 2972 C C . LEU B 1 25 ? 8.367 -16.094 2.68 1 92.38 25 LEU B C 1
ATOM 2974 O O . LEU B 1 25 ? 9.531 -15.789 2.975 1 92.38 25 LEU B O 1
ATOM 2978 N N . SER B 1 26 ? 7.602 -16.875 3.422 1 92.75 26 SER B N 1
ATOM 2979 C CA . SER B 1 26 ? 8.125 -17.5 4.629 1 92.75 26 SER B CA 1
ATOM 2980 C C . SER B 1 26 ? 9.344 -18.359 4.316 1 92.75 26 SER B C 1
ATOM 2982 O O . SER B 1 26 ? 10.297 -18.406 5.105 1 92.75 26 SER B O 1
ATOM 2984 N N . SER B 1 27 ? 9.297 -19.047 3.225 1 93.06 27 SER B N 1
ATOM 2985 C CA . SER B 1 27 ? 10.422 -19.875 2.812 1 93.06 27 SER B CA 1
ATOM 2986 C C . SER B 1 27 ? 11.664 -19.031 2.561 1 93.06 27 SER B C 1
ATOM 2988 O O . SER B 1 27 ? 12.781 -19.438 2.912 1 93.06 27 SER B O 1
ATOM 2990 N N . TYR B 1 28 ? 11.5 -17.906 1.917 1 92.06 28 TYR B N 1
ATOM 2991 C CA . TYR B 1 28 ? 12.617 -17 1.679 1 92.06 28 TYR B CA 1
ATOM 2992 C C . TYR B 1 28 ? 13.258 -16.562 2.992 1 92.06 28 TYR B C 1
ATOM 2994 O O . TYR B 1 28 ? 14.477 -16.625 3.15 1 92.06 28 TYR B O 1
ATOM 3002 N N . PHE B 1 29 ? 12.477 -16.141 3.9 1 91.81 29 PHE B N 1
ATOM 3003 C CA . PHE B 1 29 ? 13.008 -15.672 5.18 1 91.81 29 PHE B CA 1
ATOM 3004 C C . PHE B 1 29 ? 13.664 -16.828 5.938 1 91.81 29 PHE B C 1
ATOM 3006 O O . PHE B 1 29 ? 14.703 -16.641 6.566 1 91.81 29 PHE B O 1
ATOM 3013 N N . TYR B 1 30 ? 13.047 -17.969 5.895 1 93.5 30 TYR B N 1
ATOM 3014 C CA . TYR B 1 30 ? 13.586 -19.125 6.598 1 93.5 30 TYR B CA 1
ATOM 3015 C C . TYR B 1 30 ? 14.914 -19.562 5.996 1 93.5 30 TYR B C 1
ATOM 3017 O O . TYR B 1 30 ? 15.758 -20.141 6.688 1 93.5 30 TYR B O 1
ATOM 3025 N N . LEU B 1 31 ? 15.07 -19.359 4.734 1 93.5 31 LEU B N 1
ATOM 3026 C CA . LEU B 1 31 ? 16.297 -19.734 4.031 1 93.5 31 LEU B CA 1
ATOM 3027 C C . LEU B 1 31 ? 17.516 -19.109 4.691 1 93.5 31 LEU B C 1
ATOM 3029 O O . LEU B 1 31 ? 18.609 -19.703 4.684 1 93.5 31 LEU B O 1
ATOM 3033 N N . LEU B 1 32 ? 17.359 -17.875 5.215 1 93 32 LEU B N 1
ATOM 3034 C CA . LEU B 1 32 ? 18.469 -17.203 5.875 1 93 32 LEU B CA 1
ATOM 3035 C C . LEU B 1 32 ? 18.984 -18.031 7.051 1 93 32 LEU B C 1
ATOM 3037 O O . LEU B 1 32 ? 20.188 -18.141 7.254 1 93 32 LEU B O 1
ATOM 3041 N N . LYS B 1 33 ? 18.078 -18.562 7.773 1 93.31 33 LYS B N 1
ATOM 3042 C CA . LYS B 1 33 ? 18.438 -19.438 8.883 1 93.31 33 LYS B CA 1
ATOM 3043 C C . LYS B 1 33 ? 18.953 -20.781 8.375 1 93.31 33 LYS B C 1
ATOM 3045 O O . LYS B 1 33 ? 19.984 -21.281 8.844 1 93.31 33 LYS B O 1
ATOM 3050 N N . LEU B 1 34 ? 18.25 -21.391 7.43 1 94.88 34 LEU B N 1
ATOM 3051 C CA . LEU B 1 34 ? 18.578 -22.703 6.887 1 94.88 34 LEU B CA 1
ATOM 3052 C C . LEU B 1 34 ? 19.984 -22.703 6.281 1 94.88 34 LEU B C 1
ATOM 3054 O O . LEU B 1 34 ? 20.703 -23.688 6.387 1 94.88 34 LEU B O 1
ATOM 3058 N N . ASP B 1 35 ? 20.266 -21.625 5.629 1 95.88 35 ASP B N 1
ATOM 3059 C CA . ASP B 1 35 ? 21.578 -21.5 4.996 1 95.88 35 ASP B CA 1
ATOM 3060 C C . ASP B 1 35 ? 22.703 -21.641 6.023 1 95.88 35 ASP B C 1
ATOM 3062 O O . ASP B 1 35 ? 23.734 -22.25 5.742 1 95.88 35 ASP B O 1
ATOM 3066 N N . LYS B 1 36 ? 22.547 -21.094 7.168 1 95 36 LYS B N 1
ATOM 3067 C CA . LYS B 1 36 ? 23.547 -21.125 8.227 1 95 36 LYS B CA 1
ATOM 3068 C C . LYS B 1 36 ? 23.609 -22.516 8.867 1 95 36 LYS B C 1
ATOM 3070 O O . LYS B 1 36 ? 24.672 -22.938 9.328 1 95 36 LYS B O 1
ATOM 3075 N N . GLU B 1 37 ? 22.531 -23.234 8.836 1 94.25 37 GLU B N 1
ATOM 3076 C CA . GLU B 1 37 ? 22.422 -24.469 9.602 1 94.25 37 GLU B CA 1
ATOM 3077 C C . GLU B 1 37 ? 22.703 -25.688 8.719 1 94.25 37 GLU B C 1
ATOM 3079 O O . GLU B 1 37 ? 22.797 -26.812 9.219 1 94.25 37 GLU B O 1
ATOM 3084 N N . THR B 1 38 ? 22.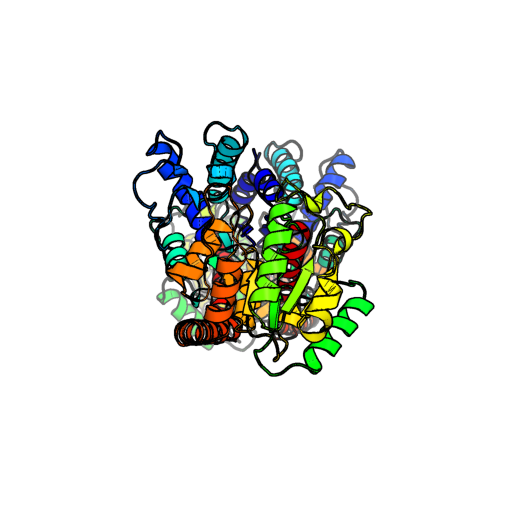781 -25.422 7.441 1 92.69 38 THR B N 1
ATOM 3085 C CA . THR B 1 38 ? 22.922 -26.531 6.504 1 92.69 38 THR B CA 1
ATOM 3086 C C . THR B 1 38 ? 24.188 -26.391 5.684 1 92.69 38 THR B C 1
ATOM 3088 O O . THR B 1 38 ? 24.531 -25.297 5.234 1 92.69 38 THR B O 1
ATOM 3091 N N . SER B 1 39 ? 24.891 -27.5 5.418 1 91.88 39 SER B N 1
ATOM 3092 C CA . SER B 1 39 ? 26.141 -27.453 4.652 1 91.88 39 SER B CA 1
ATOM 3093 C C . SER B 1 39 ? 25.969 -28.094 3.279 1 91.88 39 SER B C 1
ATOM 3095 O O . SER B 1 39 ? 26.672 -27.75 2.334 1 91.88 39 SER B O 1
ATOM 3097 N N . CYS B 1 40 ? 25 -29.016 3.15 1 94 40 CYS B N 1
ATOM 3098 C CA . CYS B 1 40 ? 24.781 -29.688 1.874 1 94 40 CYS B CA 1
ATOM 3099 C C . CYS B 1 40 ? 23.703 -28.969 1.063 1 94 40 CYS B C 1
ATOM 3101 O O . CYS B 1 40 ? 23.156 -27.953 1.511 1 94 40 CYS B O 1
ATOM 3103 N N . GLU B 1 41 ? 23.547 -29.453 -0.185 1 96.31 41 GLU B N 1
ATOM 3104 C CA . GLU B 1 41 ? 22.406 -28.969 -0.954 1 96.31 41 GLU B CA 1
ATOM 3105 C C . GLU B 1 41 ? 21.094 -29.344 -0.288 1 96.31 41 GLU B C 1
ATOM 3107 O O . GLU B 1 41 ? 20.969 -30.438 0.293 1 96.31 41 GLU B O 1
ATOM 3112 N N . TYR B 1 42 ? 20.109 -28.484 -0.417 1 95.38 42 TYR B N 1
ATOM 3113 C CA . TYR B 1 42 ? 18.844 -28.703 0.288 1 95.38 42 TYR B CA 1
ATOM 3114 C C . TYR B 1 42 ? 18.156 -29.984 -0.198 1 95.38 42 TYR B C 1
ATOM 3116 O O . TYR B 1 42 ? 17.5 -30.672 0.579 1 95.38 42 TYR B O 1
ATOM 3124 N N . ARG B 1 43 ? 18.281 -30.312 -1.512 1 93.06 43 ARG B N 1
ATOM 3125 C CA . ARG B 1 43 ? 17.672 -31.516 -2.076 1 93.06 43 ARG B CA 1
ATOM 3126 C C . ARG B 1 43 ? 18.25 -32.781 -1.439 1 93.06 43 ARG B C 1
ATOM 3128 O O . ARG B 1 43 ? 17.641 -33.844 -1.509 1 93.06 43 ARG B O 1
ATOM 3135 N N . ASP B 1 44 ? 19.391 -32.625 -0.808 1 94.81 44 ASP B N 1
ATOM 3136 C CA . ASP B 1 44 ? 20.078 -33.781 -0.239 1 94.81 44 ASP B CA 1
ATOM 3137 C C . ASP B 1 44 ? 19.812 -33.906 1.259 1 94.81 44 ASP B C 1
ATOM 3139 O O . ASP B 1 44 ? 20.312 -34.812 1.916 1 94.81 44 ASP B O 1
ATOM 3143 N N . LEU B 1 45 ? 19.031 -33.031 1.745 1 94.69 45 LEU B N 1
ATOM 3144 C CA . LEU B 1 45 ? 18.688 -33.125 3.158 1 94.69 45 LEU B CA 1
ATOM 3145 C C . LEU B 1 45 ? 17.875 -34.406 3.436 1 94.69 45 LEU B C 1
ATOM 3147 O O . LEU B 1 45 ? 16.984 -34.75 2.666 1 94.69 45 LEU B O 1
ATOM 3151 N N . PRO B 1 46 ? 18.141 -35.125 4.469 1 91.38 46 PRO B N 1
ATOM 3152 C CA . PRO B 1 46 ? 17.469 -36.406 4.746 1 91.38 46 PRO B CA 1
ATOM 3153 C C . PRO B 1 46 ? 16.016 -36.219 5.172 1 91.38 46 PRO B C 1
ATOM 3155 O O . PRO B 1 46 ? 15.18 -37.094 4.914 1 91.38 46 PRO B O 1
ATOM 3158 N N . GLY B 1 47 ? 15.633 -35.219 5.898 1 92 47 GLY B N 1
ATOM 3159 C CA . GLY B 1 47 ? 14.273 -34.969 6.352 1 92 47 GLY B CA 1
ATOM 3160 C C . GLY B 1 47 ? 13.641 -33.75 5.734 1 92 47 GLY B C 1
ATOM 3161 O O . GLY B 1 47 ? 14.32 -32.969 5.059 1 92 47 GLY B O 1
ATOM 3162 N N . PRO B 1 48 ? 12.359 -33.719 5.938 1 95.12 48 PRO B N 1
ATOM 3163 C CA . PRO B 1 48 ? 11.656 -32.562 5.402 1 95.12 48 PRO B CA 1
ATOM 3164 C C . PRO B 1 48 ? 12.047 -31.25 6.113 1 95.12 48 PRO B C 1
ATOM 3166 O O . PRO B 1 48 ? 12.547 -31.297 7.242 1 95.12 48 PRO B O 1
ATOM 3169 N N . ILE B 1 49 ? 11.953 -30.203 5.406 1 95.5 49 ILE B N 1
ATOM 3170 C CA . ILE B 1 49 ? 12.188 -28.859 5.941 1 95.5 49 ILE B CA 1
ATOM 3171 C C . ILE B 1 49 ? 10.883 -28.312 6.52 1 95.5 49 ILE B C 1
ATOM 3173 O O . ILE B 1 49 ? 9.852 -28.312 5.848 1 95.5 49 ILE B O 1
ATOM 3177 N N . GLN B 1 50 ? 10.969 -27.844 7.727 1 95.19 50 GLN B N 1
ATOM 3178 C CA . GLN B 1 50 ? 9.789 -27.281 8.383 1 95.19 50 GLN B CA 1
ATOM 3179 C C . GLN B 1 50 ? 9.828 -25.75 8.375 1 95.19 50 GLN B C 1
ATOM 3181 O O . GLN B 1 50 ? 10.328 -25.141 9.32 1 95.19 50 GLN B O 1
ATOM 3186 N N . ILE B 1 51 ? 9.273 -25.188 7.395 1 93.12 51 ILE B N 1
ATOM 3187 C CA . ILE B 1 51 ? 9.109 -23.75 7.352 1 93.12 51 ILE B CA 1
ATOM 3188 C C . ILE B 1 51 ? 8.023 -23.328 8.336 1 93.12 51 ILE B C 1
ATOM 3190 O O . ILE B 1 51 ? 6.957 -23.938 8.398 1 93.12 51 ILE B O 1
ATOM 3194 N N . PRO B 1 52 ? 8.219 -22.297 9.086 1 91.56 52 PRO B N 1
ATOM 3195 C CA . PRO B 1 52 ? 7.254 -21.906 10.109 1 91.56 52 PRO B CA 1
ATOM 3196 C C . PRO B 1 52 ? 5.844 -21.719 9.555 1 91.56 52 PRO B C 1
ATOM 3198 O O . PRO B 1 52 ? 5.648 -20.984 8.586 1 91.56 52 PRO B O 1
ATOM 3201 N N . GLY B 1 53 ? 4.871 -22.406 10.133 1 92.75 53 GLY B N 1
ATOM 3202 C CA . GLY B 1 53 ? 3.459 -22.281 9.805 1 92.75 53 GLY B CA 1
ATOM 3203 C C . GLY B 1 53 ? 3.072 -23.031 8.547 1 92.75 53 GLY B C 1
ATOM 3204 O O . GLY B 1 53 ? 1.911 -23.016 8.133 1 92.75 53 GLY B O 1
ATOM 3205 N N . SER B 1 54 ? 4.008 -23.688 7.891 1 94.19 54 SER B N 1
ATOM 3206 C CA . SER B 1 54 ? 3.732 -24.328 6.613 1 94.19 54 SER B CA 1
ATOM 3207 C C . SER B 1 54 ? 3.812 -25.859 6.742 1 94.19 54 SER B C 1
ATOM 3209 O O . SER B 1 54 ? 4.305 -26.375 7.746 1 94.19 54 SER B O 1
ATOM 3211 N N . VAL B 1 55 ? 3.283 -26.562 5.824 1 95 55 VAL B N 1
ATOM 3212 C CA . VAL B 1 55 ? 3.473 -28 5.73 1 95 55 VAL B CA 1
ATOM 3213 C C . VAL B 1 55 ? 4.934 -28.312 5.418 1 95 55 VAL B C 1
ATOM 3215 O O . VAL B 1 55 ? 5.582 -27.578 4.664 1 95 55 VAL B O 1
ATOM 3218 N N . PRO B 1 56 ? 5.43 -29.391 6.012 1 95.81 56 PRO B N 1
ATOM 3219 C CA . PRO B 1 56 ? 6.82 -29.766 5.723 1 95.81 56 PRO B CA 1
ATOM 3220 C C . PRO B 1 56 ? 7.062 -30.016 4.238 1 95.81 56 PRO B C 1
ATOM 3222 O O . PRO B 1 56 ? 6.203 -30.578 3.555 1 95.81 56 PRO B O 1
ATOM 3225 N N . ILE B 1 57 ? 8.211 -29.578 3.789 1 94.81 57 ILE B N 1
ATOM 3226 C CA . ILE B 1 57 ? 8.531 -29.766 2.377 1 94.81 57 ILE B CA 1
ATOM 3227 C C . ILE B 1 57 ? 9.891 -30.453 2.242 1 94.81 57 ILE B C 1
ATOM 3229 O O . ILE B 1 57 ? 10.773 -30.25 3.082 1 94.81 57 ILE B O 1
ATOM 3233 N N . HIS B 1 58 ? 10.039 -31.266 1.235 1 94.06 58 HIS B N 1
ATOM 3234 C CA . HIS B 1 58 ? 11.344 -31.812 0.899 1 94.06 58 HIS B CA 1
ATOM 3235 C C . HIS B 1 58 ? 12.234 -30.75 0.259 1 94.06 58 HIS B C 1
ATOM 3237 O O . HIS B 1 58 ? 11.75 -29.875 -0.474 1 94.06 58 HIS B O 1
ATOM 3243 N N . GLY B 1 59 ? 13.523 -30.797 0.504 1 94.19 59 GLY B N 1
ATOM 3244 C CA . GLY B 1 59 ? 14.461 -29.812 -0.015 1 94.19 59 GLY B CA 1
ATOM 3245 C C . GLY B 1 59 ? 14.367 -29.641 -1.518 1 94.19 59 GLY B C 1
ATOM 3246 O O . GLY B 1 59 ? 14.602 -28.547 -2.031 1 94.19 59 GLY B O 1
ATOM 3247 N N . ARG B 1 60 ? 13.953 -30.672 -2.24 1 91.44 60 ARG B N 1
ATOM 3248 C CA . ARG B 1 60 ? 13.844 -30.625 -3.695 1 91.44 60 ARG B CA 1
ATOM 3249 C C . ARG B 1 60 ? 12.672 -29.734 -4.125 1 91.44 60 ARG B C 1
ATOM 3251 O O . ARG B 1 60 ? 12.562 -29.359 -5.293 1 91.44 60 ARG B O 1
ATOM 3258 N N . ASP B 1 61 ? 11.766 -29.453 -3.164 1 92.81 61 ASP B N 1
ATOM 3259 C CA . ASP B 1 61 ? 10.555 -28.703 -3.498 1 92.81 61 ASP B CA 1
ATOM 3260 C C . ASP B 1 61 ? 10.719 -27.219 -3.156 1 92.81 61 ASP B C 1
ATOM 3262 O O . ASP B 1 61 ? 9.781 -26.438 -3.314 1 92.81 61 ASP B O 1
ATOM 3266 N N . LEU B 1 62 ? 11.906 -26.875 -2.713 1 92.44 62 LEU B N 1
ATOM 3267 C CA . LEU B 1 62 ? 12.203 -25.453 -2.574 1 92.44 62 LEU B CA 1
ATOM 3268 C C . LEU B 1 62 ? 12.352 -24.797 -3.941 1 92.44 62 LEU B C 1
ATOM 3270 O O . LEU B 1 62 ? 12.508 -25.484 -4.953 1 92.44 62 LEU B O 1
ATOM 3274 N N . PHE B 1 63 ? 12.305 -23.531 -3.994 1 88.19 63 PHE B N 1
ATOM 3275 C CA . PHE B 1 63 ? 12.359 -22.781 -5.25 1 88.19 63 PHE B CA 1
ATOM 3276 C C . PHE B 1 63 ? 13.695 -23.016 -5.957 1 88.19 63 PHE B C 1
ATOM 3278 O O . PHE B 1 63 ? 14.688 -23.375 -5.32 1 88.19 63 PHE B O 1
ATOM 3285 N N . GLU B 1 64 ? 13.656 -22.719 -7.191 1 84.94 64 GLU B N 1
ATOM 3286 C CA . GLU B 1 64 ? 14.734 -23.078 -8.109 1 84.94 64 GLU B CA 1
ATOM 3287 C C . GLU B 1 64 ? 16.062 -22.453 -7.68 1 84.94 64 GLU B C 1
ATOM 3289 O O . GLU B 1 64 ? 17.094 -23.125 -7.707 1 84.94 64 GLU B O 1
ATOM 3294 N N . LEU B 1 65 ? 16.078 -21.281 -7.262 1 88.12 65 LEU B N 1
ATOM 3295 C CA . LEU B 1 65 ? 17.297 -20.547 -6.91 1 88.12 65 LEU B CA 1
ATOM 3296 C C . LEU B 1 65 ? 17.969 -21.172 -5.691 1 88.12 65 LEU B C 1
ATOM 3298 O O . LEU B 1 65 ? 19.156 -20.922 -5.43 1 88.12 65 LEU B O 1
ATOM 3302 N N . ALA B 1 66 ? 17.234 -21.969 -5.016 1 91.94 66 ALA B N 1
ATOM 3303 C CA . ALA B 1 66 ? 17.766 -22.594 -3.807 1 91.94 66 ALA B CA 1
ATOM 3304 C C . ALA B 1 66 ? 18.359 -23.953 -4.109 1 91.94 66 ALA B C 1
ATOM 3306 O O . ALA B 1 66 ? 18.906 -24.609 -3.221 1 91.94 66 ALA B O 1
ATOM 3307 N N . GLN B 1 67 ? 18.328 -24.406 -5.367 1 91.56 67 GLN B N 1
ATOM 3308 C CA . GLN B 1 67 ? 18.719 -25.766 -5.695 1 91.56 67 GLN B CA 1
ATOM 3309 C C . GLN B 1 67 ? 20.219 -25.844 -5.969 1 91.56 67 GLN B C 1
ATOM 3311 O O . GLN B 1 67 ? 20.766 -26.938 -6.125 1 91.56 67 GLN B O 1
ATOM 3316 N N . ASP B 1 68 ? 20.906 -24.719 -6.074 1 94.38 68 ASP B N 1
ATOM 3317 C CA . ASP B 1 68 ? 22.359 -24.625 -6.191 1 94.38 68 ASP B CA 1
ATOM 3318 C C . ASP B 1 68 ? 22.922 -23.547 -5.258 1 94.38 68 ASP B C 1
ATOM 3320 O O . ASP B 1 68 ? 23.031 -22.375 -5.645 1 94.38 68 ASP B O 1
ATOM 3324 N N . ARG B 1 69 ? 23.359 -23.938 -4.164 1 95.31 69 ARG B N 1
ATOM 3325 C CA . ARG B 1 69 ? 23.75 -23.016 -3.111 1 95.31 69 ARG B CA 1
ATOM 3326 C C . ARG B 1 69 ? 25.094 -22.344 -3.443 1 95.31 69 ARG B C 1
ATOM 3328 O O . ARG B 1 69 ? 25.469 -21.359 -2.799 1 95.31 69 ARG B O 1
ATOM 3335 N N . SER B 1 70 ? 25.844 -22.875 -4.355 1 94.69 70 SER B N 1
ATOM 3336 C CA . SER B 1 70 ? 27.141 -22.312 -4.738 1 94.69 70 SER B CA 1
ATOM 3337 C C . SER B 1 70 ? 26.984 -21.234 -5.801 1 94.69 70 SER B C 1
ATOM 3339 O O . SER B 1 70 ? 27.922 -20.484 -6.082 1 94.69 70 SER B O 1
ATOM 3341 N N . SER B 1 71 ? 25.828 -21.172 -6.379 1 94.56 71 SER B N 1
ATOM 3342 C CA . SER B 1 71 ? 25.594 -20.219 -7.473 1 94.56 71 SER B CA 1
ATOM 3343 C C . SER B 1 71 ? 25.609 -18.781 -6.977 1 94.56 71 SER B C 1
ATOM 3345 O O . SER B 1 71 ? 25.266 -18.516 -5.82 1 94.56 71 SER B O 1
ATOM 3347 N N . GLN B 1 72 ? 25.984 -17.875 -7.84 1 93.5 72 GLN B N 1
ATOM 3348 C CA . GLN B 1 72 ? 25.938 -16.453 -7.52 1 93.5 72 GLN B CA 1
ATOM 3349 C C . GLN B 1 72 ? 24.5 -15.984 -7.328 1 93.5 72 GLN B C 1
ATOM 3351 O O . GLN B 1 72 ? 24.234 -15.109 -6.492 1 93.5 72 GLN B O 1
ATOM 3356 N N . SER B 1 73 ? 23.641 -16.594 -8.102 1 91.06 73 SER B N 1
ATOM 3357 C CA . SER B 1 73 ? 22.234 -16.219 -8.008 1 91.06 73 SER B CA 1
ATOM 3358 C C . SER B 1 73 ? 21.672 -16.531 -6.617 1 91.06 73 SER B C 1
ATOM 3360 O O . SER B 1 73 ? 20.875 -15.758 -6.082 1 91.06 73 SER B O 1
ATOM 3362 N N . TYR B 1 74 ? 22.125 -17.594 -6.066 1 93.81 74 TYR B N 1
ATOM 3363 C CA . TYR B 1 74 ? 21.688 -17.969 -4.723 1 93.81 74 TYR B CA 1
ATOM 3364 C C . TYR B 1 74 ? 22.219 -16.969 -3.689 1 93.81 74 TYR B C 1
ATOM 3366 O O . TYR B 1 74 ? 21.469 -16.531 -2.809 1 93.81 74 TYR B O 1
ATOM 3374 N N . LYS B 1 75 ? 23.438 -16.609 -3.787 1 93.31 75 LYS B N 1
ATOM 3375 C CA . LYS B 1 75 ? 24.031 -15.633 -2.869 1 93.31 75 LYS B CA 1
ATOM 3376 C C . LYS B 1 75 ? 23.328 -14.281 -2.971 1 93.31 75 LYS B C 1
ATOM 3378 O O . LYS B 1 75 ? 23.062 -13.633 -1.954 1 93.31 75 LYS B O 1
ATOM 3383 N N . TYR B 1 76 ? 23.016 -13.969 -4.199 1 91.12 76 TYR B N 1
ATOM 3384 C CA . TYR B 1 76 ? 22.281 -12.727 -4.438 1 91.12 76 TYR B CA 1
ATOM 3385 C C . TYR B 1 76 ? 20.891 -12.781 -3.826 1 91.12 76 TYR B C 1
ATOM 3387 O O . TYR B 1 76 ? 20.406 -11.789 -3.281 1 91.12 76 TYR B O 1
ATOM 3395 N N . LEU B 1 77 ? 20.297 -13.883 -3.951 1 91.81 77 LEU B N 1
ATOM 3396 C CA . LEU B 1 77 ? 18.969 -14.07 -3.361 1 91.81 77 LEU B CA 1
ATOM 3397 C C . LEU B 1 77 ? 19.016 -13.875 -1.851 1 91.81 77 LEU B C 1
ATOM 3399 O O . LEU B 1 77 ? 18.172 -13.188 -1.283 1 91.81 77 LEU B O 1
ATOM 3403 N N . LEU B 1 78 ? 20.016 -14.445 -1.192 1 93.38 78 LEU B N 1
ATOM 3404 C CA . LEU B 1 78 ? 20.141 -14.328 0.256 1 93.38 78 LEU B CA 1
ATOM 3405 C C . LEU B 1 78 ? 20.297 -12.867 0.668 1 93.38 78 LEU B C 1
ATOM 3407 O O . LEU B 1 78 ? 19.672 -12.414 1.624 1 93.38 78 LEU B O 1
ATOM 3411 N N . GLN B 1 79 ? 21.062 -12.141 -0.071 1 91.56 79 GLN B N 1
ATOM 3412 C CA . GLN B 1 79 ? 21.25 -10.727 0.207 1 91.56 79 GLN B CA 1
ATOM 3413 C C . GLN B 1 79 ? 19.953 -9.945 0.013 1 91.56 79 GLN B C 1
ATOM 3415 O O . GLN B 1 79 ? 19.625 -9.062 0.809 1 91.56 79 GLN B O 1
ATOM 3420 N N . GLY B 1 80 ? 19.297 -10.289 -1.031 1 90.25 80 GLY B N 1
ATOM 3421 C CA . GLY B 1 80 ? 18.031 -9.633 -1.322 1 90.25 80 GLY B CA 1
ATOM 3422 C C . GLY B 1 80 ? 16.969 -9.875 -0.261 1 90.25 80 GLY B C 1
ATOM 3423 O O . GLY B 1 80 ? 16.25 -8.953 0.127 1 90.25 80 GLY B O 1
ATOM 3424 N N . VAL B 1 81 ? 16.906 -11.078 0.171 1 91.38 81 VAL B N 1
ATOM 3425 C CA . VAL B 1 81 ? 15.914 -11.453 1.174 1 91.38 81 VAL B CA 1
ATOM 3426 C C . VAL B 1 81 ? 16.172 -10.672 2.461 1 91.38 81 VAL B C 1
ATOM 3428 O O . VAL B 1 81 ? 15.219 -10.234 3.121 1 91.38 81 VAL B O 1
ATOM 3431 N N . GLU B 1 82 ? 17.359 -10.461 2.809 1 90 82 GLU B N 1
ATOM 3432 C CA . GLU B 1 82 ? 17.703 -9.664 3.984 1 90 82 GLU B CA 1
ATOM 3433 C C . GLU B 1 82 ? 17.203 -8.227 3.844 1 90 82 GLU B C 1
ATOM 3435 O O . GLU B 1 82 ? 16.766 -7.621 4.82 1 90 82 GLU B O 1
ATOM 3440 N N . LYS B 1 83 ? 17.266 -7.781 2.662 1 89.06 83 LYS B N 1
ATOM 3441 C CA . LYS B 1 83 ? 16.891 -6.395 2.406 1 89.06 83 LYS B CA 1
ATOM 3442 C C . LYS B 1 83 ? 15.375 -6.219 2.467 1 89.06 83 LYS B C 1
ATOM 3444 O O . LYS B 1 83 ? 14.875 -5.125 2.74 1 89.06 83 LYS B O 1
ATOM 3449 N N . LEU B 1 84 ? 14.617 -7.293 2.182 1 89.31 84 LEU B N 1
ATOM 3450 C CA . LEU B 1 84 ? 13.164 -7.219 2.258 1 89.31 84 LEU B CA 1
ATOM 3451 C C . LEU B 1 84 ? 12.711 -6.855 3.668 1 89.31 84 LEU B C 1
ATOM 3453 O O . LEU B 1 84 ? 11.68 -6.207 3.844 1 89.31 84 LEU B O 1
ATOM 3457 N N . ARG B 1 85 ? 13.523 -7.145 4.641 1 87.12 85 ARG B N 1
ATOM 3458 C CA . ARG B 1 85 ? 13.172 -6.91 6.039 1 87.12 85 ARG B CA 1
ATOM 3459 C C . ARG B 1 85 ? 13.305 -5.434 6.395 1 87.12 85 ARG B C 1
ATOM 3461 O O . ARG B 1 85 ? 12.852 -5.004 7.457 1 87.12 85 ARG B O 1
ATOM 3468 N N . LEU B 1 86 ? 13.914 -4.688 5.504 1 88.62 86 LEU B N 1
ATOM 3469 C CA . LEU B 1 86 ? 14.117 -3.266 5.766 1 88.62 86 LEU B CA 1
ATOM 3470 C C . LEU B 1 86 ? 12.852 -2.471 5.477 1 88.62 86 LEU B C 1
ATOM 3472 O O . LEU B 1 86 ? 12.727 -1.318 5.898 1 88.62 86 LEU B O 1
ATOM 3476 N N . PHE B 1 87 ? 11.914 -3.057 4.711 1 91.56 87 PHE B N 1
ATOM 3477 C CA . PHE B 1 87 ? 10.648 -2.381 4.473 1 91.56 87 PHE B CA 1
ATOM 3478 C C . PHE B 1 87 ? 9.805 -2.336 5.742 1 91.56 87 PHE B C 1
ATOM 3480 O O . PHE B 1 87 ? 9.953 -3.186 6.621 1 91.56 87 PHE B O 1
ATOM 3487 N N . ASP B 1 88 ? 8.93 -1.365 5.836 1 90.75 88 ASP B N 1
ATOM 3488 C CA . ASP B 1 88 ? 8.055 -1.23 7 1 90.75 88 ASP B CA 1
ATOM 3489 C C . ASP B 1 88 ? 6.895 -2.219 6.934 1 90.75 88 ASP B C 1
ATOM 3491 O O . ASP B 1 88 ? 6.242 -2.488 7.945 1 90.75 88 ASP B O 1
ATOM 3495 N N . GLY B 1 89 ? 6.637 -2.727 5.746 1 92.38 89 GLY B N 1
ATOM 3496 C CA . GLY B 1 89 ? 5.578 -3.709 5.574 1 92.38 89 GLY B CA 1
ATOM 3497 C C . GLY B 1 89 ? 5.617 -4.402 4.227 1 92.38 89 GLY B C 1
ATOM 3498 O O . GLY B 1 89 ? 6.102 -3.834 3.244 1 92.38 89 GLY B O 1
ATOM 3499 N N . ILE B 1 90 ? 5.117 -5.57 4.203 1 93.81 90 ILE B N 1
ATOM 3500 C CA . ILE B 1 90 ? 5.012 -6.352 2.977 1 93.81 90 ILE B CA 1
ATOM 3501 C C . ILE B 1 90 ? 3.549 -6.711 2.721 1 93.81 90 ILE B C 1
ATOM 3503 O O . ILE B 1 90 ? 2.869 -7.242 3.605 1 93.81 90 ILE B O 1
ATOM 3507 N N . LEU B 1 91 ? 3.055 -6.32 1.576 1 93.94 91 LEU B N 1
ATOM 3508 C CA . LEU B 1 91 ? 1.725 -6.715 1.129 1 93.94 91 LEU B CA 1
ATOM 3509 C C . LEU B 1 91 ? 1.792 -7.98 0.278 1 93.94 91 LEU B C 1
ATOM 3511 O O . LEU B 1 91 ? 2.514 -8.023 -0.721 1 93.94 91 LEU B O 1
ATOM 3515 N N . ILE B 1 92 ? 1.072 -8.992 0.651 1 94.25 92 ILE B N 1
ATOM 3516 C CA . ILE B 1 92 ? 1.157 -10.25 -0.077 1 94.25 92 ILE B CA 1
ATOM 3517 C C . ILE B 1 92 ? -0.186 -10.562 -0.734 1 94.25 92 ILE B C 1
ATOM 3519 O O . ILE B 1 92 ? -1.241 -10.242 -0.182 1 94.25 92 ILE B O 1
ATOM 3523 N N . ASN B 1 93 ? -0.102 -11.18 -1.936 1 93.31 93 ASN B N 1
ATOM 3524 C CA . ASN B 1 93 ? -1.316 -11.586 -2.633 1 93.31 93 ASN B CA 1
ATOM 3525 C C . ASN B 1 93 ? -1.819 -12.938 -2.135 1 93.31 93 ASN B C 1
ATOM 3527 O O . ASN B 1 93 ? -1.828 -13.914 -2.885 1 93.31 93 ASN B O 1
ATOM 3531 N N . SER B 1 94 ? -2.178 -13.039 -0.927 1 94.38 94 SER B N 1
ATOM 3532 C CA . SER B 1 94 ? -2.76 -14.195 -0.257 1 94.38 94 SER B CA 1
ATOM 3533 C C . SER B 1 94 ? -3.836 -13.773 0.737 1 94.38 94 SER B C 1
ATOM 3535 O O . SER B 1 94 ? -4.18 -12.594 0.828 1 94.38 94 SER B O 1
ATOM 3537 N N . PHE B 1 95 ? -4.559 -14.695 1.326 1 92.44 95 PHE B N 1
ATOM 3538 C CA . PHE B 1 95 ? -5.578 -14.383 2.32 1 92.44 95 PHE B CA 1
ATOM 3539 C C . PHE B 1 95 ? -5.582 -15.414 3.438 1 92.44 95 PHE B C 1
ATOM 3541 O O . PHE B 1 95 ? -5.066 -16.531 3.266 1 92.44 95 PHE B O 1
ATOM 3548 N N . ILE B 1 96 ? -6.023 -15.102 4.5 1 90.88 96 ILE B N 1
ATOM 3549 C CA . ILE B 1 96 ? -5.809 -15.781 5.77 1 90.88 96 ILE B CA 1
ATOM 3550 C C . ILE B 1 96 ? -6.336 -17.219 5.676 1 90.88 96 ILE B C 1
ATOM 3552 O O . ILE B 1 96 ? -5.703 -18.156 6.168 1 90.88 96 ILE B O 1
ATOM 3556 N N . GLU B 1 97 ? -7.402 -17.438 5.07 1 90.56 97 GLU B N 1
ATOM 3557 C CA . GLU B 1 97 ? -8.07 -18.734 5.082 1 90.56 97 GLU B CA 1
ATOM 3558 C C . GLU B 1 97 ? -7.285 -19.766 4.277 1 90.56 97 GLU B C 1
ATOM 3560 O O . GLU B 1 97 ? -7.359 -20.969 4.555 1 90.56 97 GLU B O 1
ATOM 3565 N N . ILE B 1 98 ? -6.516 -19.328 3.332 1 93.19 98 ILE B N 1
ATOM 3566 C CA . ILE B 1 98 ? -5.793 -20.266 2.48 1 93.19 98 ILE B CA 1
ATOM 3567 C C . ILE B 1 98 ? -4.43 -20.578 3.1 1 93.19 98 ILE B C 1
ATOM 3569 O O . ILE B 1 98 ? -3.898 -21.672 2.92 1 93.19 98 ILE B O 1
ATOM 3573 N N . GLU B 1 99 ? -3.844 -19.562 3.734 1 95.31 99 GLU B N 1
ATOM 3574 C CA . GLU B 1 99 ? -2.5 -19.703 4.289 1 95.31 99 GLU B CA 1
ATOM 3575 C C . GLU B 1 99 ? -2.432 -19.172 5.719 1 95.31 99 GLU B C 1
ATOM 3577 O O . GLU B 1 99 ? -1.533 -18.406 6.055 1 95.31 99 GLU B O 1
ATOM 3582 N N . ASN B 1 100 ? -3.293 -19.625 6.523 1 92.75 100 ASN B N 1
ATOM 3583 C CA . ASN B 1 100 ? -3.365 -19.141 7.898 1 92.75 100 ASN B CA 1
ATOM 3584 C C . ASN B 1 100 ? -2.047 -19.344 8.633 1 92.75 100 ASN B C 1
ATOM 3586 O O . ASN B 1 100 ? -1.515 -18.422 9.242 1 92.75 100 ASN B O 1
ATOM 3590 N N . GLY B 1 101 ? -1.495 -20.547 8.625 1 93 101 GLY B N 1
ATOM 3591 C CA . GLY B 1 101 ? -0.268 -20.875 9.328 1 93 101 GLY B CA 1
ATOM 3592 C C . GLY B 1 101 ? 0.887 -19.953 8.992 1 93 101 GLY B C 1
ATOM 3593 O O . GLY B 1 101 ? 1.395 -19.25 9.867 1 93 101 GLY B O 1
ATOM 3594 N N . PRO B 1 102 ? 1.265 -19.953 7.703 1 93.19 102 PRO B N 1
ATOM 3595 C CA . PRO B 1 102 ? 2.381 -19.109 7.297 1 93.19 102 PRO B CA 1
ATOM 3596 C C . PRO B 1 102 ? 2.139 -17.625 7.609 1 93.19 102 PRO B C 1
ATOM 3598 O O . PRO B 1 102 ? 3.061 -16.922 8.016 1 93.19 102 PRO B O 1
ATOM 3601 N N . ILE B 1 103 ? 0.926 -17.109 7.402 1 92.75 103 ILE B N 1
ATOM 3602 C CA . ILE B 1 103 ? 0.615 -15.703 7.66 1 92.75 103 ILE B CA 1
ATOM 3603 C C . ILE B 1 103 ? 0.763 -15.398 9.148 1 92.75 103 ILE B C 1
ATOM 3605 O O . ILE B 1 103 ? 1.335 -14.375 9.531 1 92.75 103 ILE B O 1
ATOM 3609 N N . GLU B 1 104 ? 0.307 -16.281 10 1 90.88 104 GLU B N 1
ATOM 3610 C CA . GLU B 1 104 ? 0.465 -16.125 11.445 1 90.88 104 GLU B CA 1
ATOM 3611 C C . GLU B 1 104 ? 1.938 -16.125 11.844 1 90.88 104 GLU B C 1
ATOM 3613 O O . GLU B 1 104 ? 2.365 -15.32 12.672 1 90.88 104 GLU B O 1
ATOM 3618 N N . ALA B 1 105 ? 2.629 -17.016 11.266 1 90.75 105 ALA B N 1
ATOM 3619 C CA . ALA B 1 105 ? 4.055 -17.125 11.57 1 90.75 105 ALA B CA 1
ATOM 3620 C C . ALA B 1 105 ? 4.789 -15.844 11.164 1 90.75 105 ALA B C 1
ATOM 3622 O O . ALA B 1 105 ? 5.688 -15.391 11.875 1 90.75 105 ALA B O 1
ATOM 3623 N N . LEU B 1 106 ? 4.438 -15.312 10.047 1 89.94 106 LEU B N 1
ATOM 3624 C CA . LEU B 1 106 ? 5.082 -14.109 9.531 1 89.94 106 LEU B CA 1
ATOM 3625 C C . LEU B 1 106 ? 4.711 -12.891 10.367 1 89.94 106 LEU B C 1
ATOM 3627 O O . LEU B 1 106 ? 5.477 -11.93 10.453 1 89.94 106 LEU B O 1
ATOM 3631 N N . THR B 1 107 ? 3.514 -12.828 10.938 1 83.44 107 THR B N 1
ATOM 3632 C CA . THR B 1 107 ? 3.008 -11.664 11.648 1 83.44 107 THR B CA 1
ATOM 3633 C C . THR B 1 107 ? 3.307 -11.766 13.141 1 83.44 107 THR B C 1
ATOM 3635 O O . THR B 1 107 ? 3.148 -10.797 13.883 1 83.44 107 THR B O 1
ATOM 3638 N N . ASP B 1 108 ? 3.65 -12.914 13.609 1 76.44 108 ASP B N 1
ATOM 3639 C CA . ASP B 1 108 ? 3.914 -13.133 15.031 1 76.44 108 ASP B CA 1
ATOM 3640 C C . ASP B 1 108 ? 5.078 -12.273 15.516 1 76.44 108 ASP B C 1
ATOM 3642 O O . ASP B 1 108 ? 6.023 -12.023 14.766 1 76.44 108 ASP B O 1
ATOM 3646 N N . GLU B 1 109 ? 4.836 -11.469 16.625 1 60.34 109 GLU B N 1
ATOM 3647 C CA . GLU B 1 109 ? 5.66 -10.461 17.297 1 60.34 109 GLU B CA 1
ATOM 3648 C C . GLU B 1 109 ? 7.121 -10.891 17.359 1 60.34 109 GLU B C 1
ATOM 3650 O O . GLU B 1 109 ? 8.023 -10.055 17.281 1 60.34 109 GLU B O 1
ATOM 3655 N N . GLY B 1 110 ? 7.387 -12.039 17.672 1 54.44 110 GLY B N 1
ATOM 3656 C CA . GLY B 1 110 ? 8.789 -12.406 17.766 1 54.44 110 GLY B CA 1
ATOM 3657 C C . GLY B 1 110 ? 9.508 -12.344 16.438 1 54.44 110 GLY B C 1
ATOM 3658 O O . GLY B 1 110 ? 10.727 -12.523 16.375 1 54.44 110 GLY B O 1
ATOM 3659 N N . SER B 1 111 ? 8.672 -12.445 15.461 1 53.5 111 SER B N 1
ATOM 3660 C CA . SER B 1 111 ? 9.281 -12.398 14.133 1 53.5 111 SER B CA 1
ATOM 3661 C C . SER B 1 111 ? 9.891 -11.031 13.844 1 53.5 111 SER B C 1
ATOM 3663 O O . SER B 1 111 ? 9.453 -10.023 14.398 1 53.5 111 SER B O 1
ATOM 3665 N N . GLU B 1 112 ? 11.016 -11.008 13.789 1 55.47 112 GLU B N 1
ATOM 3666 C CA . GLU B 1 112 ? 11.633 -9.742 13.406 1 55.47 112 GLU B CA 1
ATOM 3667 C C . GLU B 1 112 ? 10.625 -8.828 12.711 1 55.47 112 GLU B C 1
ATOM 3669 O O . GLU B 1 112 ? 9.633 -9.297 12.148 1 55.47 112 GLU B O 1
ATOM 3674 N N . ASN B 1 113 ? 10.484 -7.512 13.094 1 56.62 113 ASN B N 1
ATOM 3675 C CA . ASN B 1 113 ? 9.719 -6.281 12.922 1 56.62 113 ASN B CA 1
ATOM 3676 C C . ASN B 1 113 ? 9.031 -6.234 11.555 1 56.62 113 ASN B C 1
ATOM 3678 O O . ASN B 1 113 ? 8.531 -5.184 11.141 1 56.62 113 ASN B O 1
ATOM 3682 N N . LEU B 1 114 ? 8.836 -7.41 10.781 1 69.06 114 LEU B N 1
ATOM 3683 C CA . LEU B 1 114 ? 8.242 -7.152 9.477 1 69.06 114 LEU B CA 1
ATOM 3684 C C . LEU B 1 114 ? 6.719 -7.223 9.555 1 69.06 114 LEU B C 1
ATOM 3686 O O . LEU B 1 114 ? 6.168 -8.141 10.18 1 69.06 114 LEU B O 1
ATOM 3690 N N . LEU B 1 115 ? 5.988 -6.199 9.336 1 84.12 115 LEU B N 1
ATOM 3691 C CA . LEU B 1 115 ? 4.539 -6.219 9.203 1 84.12 115 LEU B CA 1
ATOM 3692 C C . LEU B 1 115 ? 4.133 -6.777 7.84 1 84.12 115 LEU B C 1
ATOM 3694 O O . LEU B 1 115 ? 4.637 -6.332 6.805 1 84.12 115 LEU B O 1
ATOM 3698 N N . VAL B 1 116 ? 3.422 -7.934 7.871 1 91.19 116 VAL B N 1
ATOM 3699 C CA . VAL B 1 116 ? 2.916 -8.547 6.645 1 91.19 116 VAL B CA 1
ATOM 3700 C C . VAL B 1 116 ? 1.401 -8.367 6.57 1 91.19 116 VAL B C 1
ATOM 3702 O O . VAL B 1 116 ? 0.693 -8.594 7.551 1 91.19 116 VAL B O 1
ATOM 3705 N N . TYR B 1 117 ? 0.926 -7.914 5.422 1 91.5 117 TYR B N 1
ATOM 3706 C CA . TYR B 1 117 ? -0.49 -7.652 5.18 1 91.5 117 TYR B CA 1
ATOM 3707 C C . TYR B 1 117 ? -1.019 -8.523 4.047 1 91.5 117 TYR B C 1
ATOM 3709 O O . TYR B 1 117 ? -0.643 -8.336 2.887 1 91.5 117 TYR B O 1
ATOM 3717 N N . ALA B 1 118 ? -1.887 -9.516 4.387 1 93.75 118 ALA B N 1
ATOM 3718 C CA . ALA B 1 118 ? -2.504 -10.367 3.373 1 93.75 118 ALA B CA 1
ATOM 3719 C C . ALA B 1 118 ? -3.672 -9.656 2.697 1 93.75 118 ALA B C 1
ATOM 3721 O O . ALA B 1 118 ? -4.773 -9.594 3.246 1 93.75 118 ALA B O 1
ATOM 3722 N N . VAL B 1 119 ? -3.465 -9.203 1.473 1 90.94 119 VAL B N 1
ATOM 3723 C CA . VAL B 1 119 ? -4.445 -8.336 0.839 1 90.94 119 VAL B CA 1
ATOM 3724 C C . VAL B 1 119 ? -5.137 -9.078 -0.302 1 90.94 119 VAL B C 1
ATOM 3726 O O . VAL B 1 119 ? -5.934 -8.492 -1.041 1 90.94 119 VAL B O 1
ATOM 3729 N N . GLY B 1 120 ? -4.797 -10.297 -0.544 1 90.94 120 GLY B N 1
ATOM 3730 C CA . GLY B 1 120 ? -5.398 -11.07 -1.615 1 90.94 120 GLY B CA 1
ATOM 3731 C C . GLY B 1 120 ? -6.73 -11.688 -1.232 1 90.94 120 GLY B C 1
ATOM 3732 O O . GLY B 1 120 ? -7.203 -11.5 -0.108 1 90.94 120 GLY B O 1
ATOM 3733 N N . PRO B 1 121 ? -7.391 -12.414 -2.135 1 92.25 121 PRO B N 1
ATOM 3734 C CA . PRO B 1 121 ? -6.879 -12.758 -3.463 1 92.25 121 PRO B CA 1
ATOM 3735 C C . PRO B 1 121 ? -7.078 -11.648 -4.484 1 92.25 121 PRO B C 1
ATOM 3737 O O . PRO B 1 121 ? -8.18 -11.102 -4.605 1 92.25 121 PRO B O 1
ATOM 3740 N N . ILE B 1 122 ? -6.008 -11.312 -5.137 1 88 122 ILE B N 1
ATOM 3741 C CA . ILE B 1 122 ? -6.035 -10.328 -6.215 1 88 122 ILE B CA 1
ATOM 3742 C C . ILE B 1 122 ? -5.715 -11.008 -7.543 1 88 122 ILE B C 1
ATOM 3744 O O . ILE B 1 122 ? -4.609 -11.523 -7.734 1 88 122 ILE B O 1
ATOM 3748 N N . ILE B 1 123 ? -6.746 -11.109 -8.43 1 85.31 123 ILE B N 1
ATOM 3749 C CA . ILE B 1 123 ? -6.543 -11.781 -9.711 1 85.31 123 ILE B CA 1
ATOM 3750 C C . ILE B 1 123 ? -6.824 -10.805 -10.852 1 85.31 123 ILE B C 1
ATOM 3752 O O . ILE B 1 123 ? -7.473 -9.773 -10.656 1 85.31 123 ILE B O 1
ATOM 3756 N N . GLN B 1 124 ? -6.336 -11.117 -11.961 1 72.44 124 GLN B N 1
ATOM 3757 C CA . GLN B 1 124 ? -6.57 -10.312 -13.156 1 72.44 124 GLN B CA 1
ATOM 3758 C C . GLN B 1 124 ? -8.023 -10.406 -13.609 1 72.44 124 GLN B C 1
ATOM 3760 O O . GLN B 1 124 ? -8.625 -11.484 -13.547 1 72.44 124 GLN B O 1
ATOM 3765 N N . THR B 1 125 ? -8.758 -9.258 -13.648 1 59.78 125 THR B N 1
ATOM 3766 C CA . THR B 1 125 ? -10.117 -9.352 -14.164 1 59.78 125 THR B CA 1
ATOM 3767 C C . THR B 1 125 ? -10.164 -9.008 -15.648 1 59.78 125 THR B C 1
ATOM 3769 O O . THR B 1 125 ? -11.117 -9.367 -16.344 1 59.78 125 THR B O 1
ATOM 3772 N N . LEU B 1 126 ? -9.211 -7.996 -16 1 53.34 126 LEU B N 1
ATOM 3773 C CA . LEU B 1 126 ? -9.344 -7.566 -17.391 1 53.34 126 LEU B CA 1
ATOM 3774 C C . LEU B 1 126 ? -8.734 -8.594 -18.344 1 53.34 126 LEU B C 1
ATOM 3776 O O . LEU B 1 126 ? -7.648 -9.117 -18.078 1 53.34 126 LEU B O 1
ATOM 3780 N N . THR B 1 127 ? -9.594 -9.273 -19 1 50.97 127 THR B N 1
ATOM 3781 C CA . THR B 1 127 ? -9.164 -10.156 -20.078 1 50.97 127 THR B CA 1
ATOM 3782 C C . THR B 1 127 ? -8.312 -9.391 -21.094 1 50.97 127 THR B C 1
ATOM 3784 O O . THR B 1 127 ? -8.727 -8.352 -21.609 1 50.97 127 THR B O 1
ATOM 3787 N N . THR B 1 128 ? -7.066 -9.258 -20.875 1 50.69 128 THR B N 1
ATOM 3788 C CA . THR B 1 128 ? -6.25 -8.695 -21.953 1 50.69 128 THR B CA 1
ATOM 3789 C C . THR B 1 128 ? -6.766 -9.141 -23.312 1 50.69 128 THR B C 1
ATOM 3791 O O . THR B 1 128 ? -7.453 -10.156 -23.422 1 50.69 128 THR B O 1
ATOM 3794 N N . SER B 1 129 ? -6.488 -8.133 -24.375 1 49.31 129 SER B N 1
ATOM 3795 C CA . SER B 1 129 ? -6.82 -8.148 -25.797 1 49.31 129 SER B CA 1
ATOM 3796 C C . SER B 1 129 ? -6.398 -9.469 -26.438 1 49.31 129 SER B C 1
ATOM 3798 O O . SER B 1 129 ? -5.391 -9.523 -27.156 1 49.31 129 SER B O 1
ATOM 3800 N N . GLY B 1 130 ? -6.172 -10.555 -25.781 1 51.66 130 GLY B N 1
ATOM 3801 C CA . GLY B 1 130 ? -5.855 -11.602 -26.734 1 51.66 130 GLY B CA 1
ATOM 3802 C C . GLY B 1 130 ? -6.867 -11.703 -27.859 1 51.66 130 GLY B C 1
ATOM 3803 O O . GLY B 1 130 ? -7.801 -10.898 -27.938 1 51.66 130 GLY B O 1
ATOM 3804 N N . ASP B 1 131 ? -6.555 -12.586 -28.859 1 58.44 131 ASP B N 1
ATOM 3805 C CA . ASP B 1 131 ? -7.34 -12.836 -30.062 1 58.44 131 ASP B CA 1
ATOM 3806 C C . ASP B 1 131 ? -8.781 -13.188 -29.703 1 58.44 131 ASP B C 1
ATOM 3808 O O . ASP B 1 131 ? -9.055 -14.266 -29.172 1 58.44 131 ASP B O 1
ATOM 3812 N N . ASP B 1 132 ? -9.625 -12.195 -29.672 1 63.72 132 ASP B N 1
ATOM 3813 C CA . ASP B 1 132 ? -11.062 -12.305 -29.484 1 63.72 132 ASP B CA 1
ATOM 3814 C C . ASP B 1 132 ? -11.617 -13.578 -30.125 1 63.72 132 ASP B C 1
ATOM 3816 O O . ASP B 1 132 ? -12.562 -14.18 -29.609 1 63.72 132 ASP B O 1
ATOM 3820 N N . ALA B 1 133 ? -10.852 -14.023 -31.141 1 61.69 133 ALA B N 1
ATOM 3821 C CA . ALA B 1 133 ? -11.375 -15.18 -31.859 1 61.69 133 ALA B CA 1
ATOM 3822 C C . ALA B 1 133 ? -11.195 -16.469 -31.062 1 61.69 133 ALA B C 1
ATOM 3824 O O . ALA B 1 133 ? -12.117 -17.266 -30.938 1 61.69 133 ALA B O 1
ATOM 3825 N N . ASN B 1 134 ? -10.055 -16.672 -30.516 1 74.5 134 ASN B N 1
ATOM 3826 C CA . ASN B 1 134 ? -9.805 -17.844 -29.688 1 74.5 134 ASN B CA 1
ATOM 3827 C C . ASN B 1 134 ? -10.711 -17.875 -28.453 1 74.5 134 ASN B C 1
ATOM 3829 O O . ASN B 1 134 ? -11.188 -18.922 -28.047 1 74.5 134 ASN B O 1
ATOM 3833 N N . LYS B 1 135 ? -10.953 -16.703 -27.984 1 76.38 135 LYS B N 1
ATOM 3834 C CA . LYS B 1 135 ? -11.828 -16.594 -26.812 1 76.38 135 LYS B CA 1
ATOM 3835 C C . LYS B 1 135 ? -13.227 -17.141 -27.125 1 76.38 135 LYS B C 1
ATOM 3837 O O . LYS B 1 135 ? -13.742 -17.984 -26.391 1 76.38 135 LYS B O 1
ATOM 3842 N N . PHE B 1 136 ? -13.656 -16.734 -28.219 1 77.44 136 PHE B N 1
ATOM 3843 C CA . PHE B 1 136 ? -15.016 -17.125 -28.562 1 77.44 136 PHE B CA 1
ATOM 3844 C C . PHE B 1 136 ? -15.086 -18.609 -28.891 1 77.44 136 PHE B C 1
ATOM 3846 O O . PHE B 1 136 ? -16.031 -19.297 -28.484 1 77.44 136 PHE B O 1
ATOM 3853 N N . GLU B 1 137 ? -14.148 -19.141 -29.531 1 87.94 137 GLU B N 1
ATOM 3854 C CA . GLU B 1 137 ? -14.148 -20.547 -29.938 1 87.94 137 GLU B CA 1
ATOM 3855 C C . GLU B 1 137 ? -14.07 -21.469 -28.719 1 87.94 137 GLU B C 1
ATOM 3857 O O . GLU B 1 137 ? -14.797 -22.453 -28.641 1 87.94 137 GLU B O 1
ATOM 3862 N N . CYS B 1 138 ? -13.242 -21.156 -27.812 1 91 138 CYS B N 1
ATOM 3863 C CA . CYS B 1 138 ? -13.086 -21.953 -26.594 1 91 138 CYS B CA 1
ATOM 3864 C C . CYS B 1 138 ? -14.375 -22 -25.797 1 91 138 CYS B C 1
ATOM 3866 O O . CYS B 1 138 ? -14.828 -23.062 -25.391 1 91 138 CYS B O 1
ATOM 3868 N N . LEU B 1 139 ? -14.953 -20.859 -25.609 1 93.12 139 LEU B N 1
ATOM 3869 C CA . LEU B 1 139 ? -16.156 -20.766 -24.781 1 93.12 139 LEU B CA 1
ATOM 3870 C C . LEU B 1 139 ? -17.328 -21.453 -25.453 1 93.12 139 LEU B C 1
ATOM 3872 O O . LEU B 1 139 ? -18.141 -22.109 -24.797 1 93.12 139 LEU B O 1
ATOM 3876 N N . ALA B 1 140 ? -17.391 -21.266 -26.766 1 94.62 140 ALA B N 1
ATOM 3877 C CA . ALA B 1 140 ? -18.453 -21.938 -27.516 1 94.62 140 ALA B CA 1
ATOM 3878 C C . ALA B 1 140 ? -18.312 -23.453 -27.391 1 94.62 140 ALA B C 1
ATOM 3880 O O . ALA B 1 140 ? -19.312 -24.172 -27.25 1 94.62 140 ALA B O 1
ATOM 3881 N N . TRP B 1 141 ? -17.172 -23.938 -27.469 1 96.25 141 TRP B N 1
ATOM 3882 C CA . TRP B 1 141 ? -16.922 -25.375 -27.312 1 96.25 141 TRP B CA 1
ATOM 3883 C C . TRP B 1 141 ? -17.312 -25.844 -25.922 1 96.25 141 TRP B C 1
ATOM 3885 O O . TRP B 1 141 ? -17.938 -26.891 -25.75 1 96.25 141 TRP B O 1
ATOM 3895 N N . LEU B 1 142 ? -16.984 -25.094 -24.938 1 97.44 142 LEU B N 1
ATOM 3896 C CA . LEU B 1 142 ? -17.297 -25.422 -23.562 1 97.44 142 LEU B CA 1
ATOM 3897 C C . LEU B 1 142 ? -18.797 -25.453 -23.312 1 97.44 142 LEU B C 1
ATOM 3899 O O . LEU B 1 142 ? -19.297 -26.281 -22.547 1 97.44 142 LEU B O 1
ATOM 3903 N N . ASP B 1 143 ? -19.516 -24.594 -23.969 1 97.06 143 ASP B N 1
ATOM 3904 C CA . ASP B 1 143 ? -20.969 -24.516 -23.828 1 97.06 143 ASP B CA 1
ATOM 3905 C C . ASP B 1 143 ? -21.625 -25.828 -24.203 1 97.06 143 ASP B C 1
ATOM 3907 O O . ASP B 1 143 ? -22.719 -26.141 -23.719 1 97.06 143 ASP B O 1
ATOM 3911 N N . LYS B 1 144 ? -21.031 -26.594 -25 1 97 144 LYS B N 1
ATOM 3912 C CA . LYS B 1 144 ? -21.609 -27.828 -25.516 1 97 144 LYS B CA 1
ATOM 3913 C C . LYS B 1 144 ? -21.281 -29.016 -24.609 1 97 144 LYS B C 1
ATOM 3915 O O . LYS B 1 144 ? -21.766 -30.125 -24.828 1 97 144 LYS B O 1
ATOM 3920 N N . GLN B 1 145 ? -20.5 -28.812 -23.594 1 97.62 145 GLN B N 1
ATOM 3921 C CA . GLN B 1 145 ? -20.047 -29.906 -22.734 1 97.62 145 GLN B CA 1
ATOM 3922 C C . GLN B 1 145 ? -20.891 -30 -21.469 1 97.62 145 GLN B C 1
ATOM 3924 O O . GLN B 1 145 ? -21.516 -29.016 -21.047 1 97.62 145 GLN B O 1
ATOM 3929 N N . ARG B 1 146 ? -20.938 -31.156 -20.828 1 96.88 146 ARG B N 1
ATOM 3930 C CA . ARG B 1 146 ? -21.641 -31.359 -19.562 1 96.88 146 ARG B CA 1
ATOM 3931 C C . ARG B 1 146 ? -20.938 -30.641 -18.422 1 96.88 146 ARG B C 1
ATOM 3933 O O . ARG B 1 146 ? -19.719 -30.438 -18.469 1 96.88 146 ARG B O 1
ATOM 3940 N N . PRO B 1 147 ? -21.688 -30.328 -17.344 1 96.5 147 PRO B N 1
ATOM 3941 C CA . PRO B 1 147 ? -21.062 -29.656 -16.203 1 96.5 147 PRO B CA 1
ATOM 3942 C C . PRO B 1 147 ? -19.938 -30.469 -15.578 1 96.5 147 PRO B C 1
ATOM 3944 O O . PRO B 1 147 ? -20.047 -31.703 -15.461 1 96.5 147 PRO B O 1
ATOM 3947 N N . CYS B 1 148 ? -18.859 -29.828 -15.266 1 96.44 148 CYS B N 1
ATOM 3948 C CA . CYS B 1 148 ? -17.719 -30.375 -14.539 1 96.44 148 CYS B CA 1
ATOM 3949 C C . CYS B 1 148 ? -17.125 -31.562 -15.266 1 96.44 148 CYS B C 1
ATOM 3951 O O . CYS B 1 148 ? -16.641 -32.5 -14.641 1 96.44 148 CYS B O 1
ATOM 3953 N N . SER B 1 149 ? -17.109 -31.5 -16.609 1 97.38 149 SER B N 1
ATOM 3954 C CA . SER B 1 149 ? -16.672 -32.656 -17.375 1 97.38 149 SER B CA 1
ATOM 3955 C C . SER B 1 149 ? -15.32 -32.406 -18.047 1 97.38 149 SER B C 1
ATOM 3957 O O . SER B 1 149 ? -14.656 -33.344 -18.5 1 97.38 149 SER B O 1
ATOM 3959 N N . VAL B 1 150 ? -14.898 -31.172 -18.094 1 98.5 150 VAL B N 1
ATOM 3960 C CA . VAL B 1 150 ? -13.742 -30.812 -18.906 1 98.5 150 VAL B CA 1
ATOM 3961 C C . VAL B 1 150 ? -12.539 -30.547 -18 1 98.5 150 VAL B C 1
ATOM 3963 O O . VAL B 1 150 ? -12.648 -29.828 -17 1 98.5 150 VAL B O 1
ATOM 3966 N N . LEU B 1 151 ? -11.414 -31.172 -18.328 1 98.69 151 LEU B N 1
ATOM 3967 C CA . LEU B 1 151 ? -10.133 -30.828 -17.734 1 98.69 151 LEU B CA 1
ATOM 3968 C C . LEU B 1 151 ? -9.453 -29.703 -18.516 1 98.69 151 LEU B C 1
ATOM 3970 O O . LEU B 1 151 ? -9.203 -29.844 -19.719 1 98.69 151 LEU B O 1
ATOM 3974 N N . TYR B 1 152 ? -9.195 -28.609 -17.859 1 98.38 152 TYR B N 1
ATOM 3975 C CA . TYR B 1 152 ? -8.406 -27.531 -18.453 1 98.38 152 TYR B CA 1
ATOM 3976 C C . TYR B 1 152 ? -6.922 -27.75 -18.219 1 98.38 152 TYR B C 1
ATOM 3978 O O . TYR B 1 152 ? -6.5 -28.031 -17.094 1 98.38 152 TYR B O 1
ATOM 3986 N N . VAL B 1 153 ? -6.121 -27.719 -19.297 1 97.81 153 VAL B N 1
ATOM 3987 C CA . VAL B 1 153 ? -4.688 -27.969 -19.203 1 97.81 153 VAL B CA 1
ATOM 3988 C C . VAL B 1 153 ? -3.918 -26.75 -19.688 1 97.81 153 VAL B C 1
ATOM 3990 O O . VAL B 1 153 ? -4.035 -26.344 -20.859 1 97.81 153 VAL B O 1
ATOM 3993 N N . SER B 1 154 ? -3.188 -26.156 -18.812 1 95.12 154 SER B N 1
ATOM 3994 C CA . SER B 1 154 ? -2.369 -25 -19.156 1 95.12 154 SER B CA 1
ATOM 3995 C C . SER B 1 154 ? -1.161 -24.875 -18.234 1 95.12 154 SER B C 1
ATOM 3997 O O . SER B 1 154 ? -1.277 -25.078 -17.016 1 95.12 154 SER B O 1
ATOM 3999 N N . PHE B 1 155 ? 0.006 -24.578 -18.781 1 90.62 155 PHE B N 1
ATOM 4000 C CA . PHE B 1 155 ? 1.226 -24.438 -18 1 90.62 155 PHE B CA 1
ATOM 4001 C C . PHE B 1 155 ? 1.654 -22.969 -17.922 1 90.62 155 PHE B C 1
ATOM 4003 O O . PHE B 1 155 ? 2.84 -22.672 -17.766 1 90.62 155 PHE B O 1
ATOM 4010 N N . GLY B 1 156 ? 0.647 -22.078 -18.078 1 81 156 GLY B N 1
ATOM 4011 C CA . GLY B 1 156 ? 0.898 -20.656 -17.922 1 81 156 GLY B CA 1
ATOM 4012 C C . GLY B 1 156 ? 1.605 -20.031 -19.109 1 81 156 GLY B C 1
ATOM 4013 O O . GLY B 1 156 ? 1.855 -20.719 -20.109 1 81 156 GLY B O 1
ATOM 4014 N N . SER B 1 157 ? 1.925 -18.734 -19.031 1 71.31 157 SER B N 1
ATOM 4015 C CA . SER B 1 157 ? 2.488 -17.969 -20.141 1 71.31 157 SER B CA 1
ATOM 4016 C C . SER B 1 157 ? 3.953 -18.328 -20.359 1 71.31 157 SER B C 1
ATOM 4018 O O . SER B 1 157 ? 4.469 -18.156 -21.469 1 71.31 157 SER B O 1
ATOM 4020 N N . GLY B 1 158 ? 4.559 -18.844 -19.406 1 70.69 158 GLY B N 1
ATOM 4021 C CA . GLY B 1 158 ? 5.988 -19.078 -19.547 1 70.69 158 GLY B CA 1
ATOM 4022 C C . GLY B 1 158 ? 6.359 -20.547 -19.469 1 70.69 158 GLY B C 1
ATOM 4023 O O . GLY B 1 158 ? 7.512 -20.922 -19.703 1 70.69 158 GLY B O 1
ATOM 4024 N N . GLY B 1 159 ? 5.48 -21.359 -19.266 1 77.81 159 GLY B N 1
ATOM 4025 C CA . GLY B 1 159 ? 5.797 -22.766 -19.047 1 77.81 159 GLY B CA 1
ATOM 4026 C C . GLY B 1 159 ? 5.855 -23.562 -20.328 1 77.81 159 GLY B C 1
ATOM 4027 O O . GLY B 1 159 ? 4.988 -23.422 -21.188 1 77.81 159 GLY B O 1
ATOM 4028 N N . THR B 1 160 ? 6.996 -24.312 -20.469 1 81.75 160 THR B N 1
ATOM 4029 C CA . THR B 1 160 ? 7.141 -25.203 -21.609 1 81.75 160 THR B CA 1
ATOM 4030 C C . THR B 1 160 ? 7.547 -26.594 -21.172 1 81.75 160 THR B C 1
ATOM 4032 O O . THR B 1 160 ? 8.172 -26.766 -20.125 1 81.75 160 THR B O 1
ATOM 4035 N N . LEU B 1 161 ? 7.078 -27.547 -21.953 1 89.06 161 LEU B N 1
ATOM 4036 C CA . LEU B 1 161 ? 7.418 -28.953 -21.719 1 89.06 161 LEU B CA 1
ATOM 4037 C C . LEU B 1 161 ? 8.391 -29.453 -22.797 1 89.06 161 LEU B C 1
ATOM 4039 O O . LEU B 1 161 ? 8.469 -28.891 -23.875 1 89.06 161 LEU B O 1
ATOM 4043 N N . SER B 1 162 ? 9.133 -30.453 -22.438 1 90.31 162 SER B N 1
ATOM 4044 C CA . SER B 1 162 ? 9.938 -31.109 -23.453 1 90.31 162 SER B CA 1
ATOM 4045 C C . SER B 1 162 ? 9.055 -31.828 -24.484 1 90.31 162 SER B C 1
ATOM 4047 O O . SER B 1 162 ? 7.879 -32.094 -24.219 1 90.31 162 SER B O 1
ATOM 4049 N N . GLN B 1 163 ? 9.641 -32.094 -25.625 1 92.81 163 GLN B N 1
ATOM 4050 C CA . GLN B 1 163 ? 8.906 -32.844 -26.656 1 92.81 163 GLN B CA 1
ATOM 4051 C C . GLN B 1 163 ? 8.406 -34.188 -26.141 1 92.81 163 GLN B C 1
ATOM 4053 O O . GLN B 1 163 ? 7.266 -34.562 -26.391 1 92.81 163 GLN B O 1
ATOM 4058 N N . GLU B 1 164 ? 9.266 -34.844 -25.406 1 94.19 164 GLU B N 1
ATOM 4059 C CA . GLU B 1 164 ? 8.906 -36.125 -24.844 1 94.19 164 GLU B CA 1
ATOM 4060 C C . GLU B 1 164 ? 7.727 -36 -23.891 1 94.19 164 GLU B C 1
ATOM 4062 O O . GLU B 1 164 ? 6.805 -36.812 -23.922 1 94.19 164 GLU B O 1
ATOM 4067 N N . GLN B 1 165 ? 7.715 -35 -23.078 1 94.94 165 GLN B N 1
ATOM 4068 C CA . GLN B 1 165 ? 6.645 -34.812 -22.109 1 94.94 165 GLN B CA 1
ATOM 4069 C C . GLN B 1 165 ? 5.344 -34.406 -22.797 1 94.94 165 GLN B C 1
ATOM 4071 O O . GLN B 1 165 ? 4.258 -34.781 -22.344 1 94.94 165 GLN B O 1
ATOM 4076 N N . ILE B 1 166 ? 5.484 -33.594 -23.844 1 95.44 166 ILE B N 1
ATOM 4077 C CA . ILE B 1 166 ? 4.301 -33.219 -24.609 1 95.44 166 ILE B CA 1
ATOM 4078 C C . ILE B 1 166 ? 3.639 -34.5 -25.172 1 95.44 166 ILE B C 1
ATOM 4080 O O . ILE B 1 166 ? 2.414 -34.625 -25.109 1 95.44 166 ILE B O 1
ATOM 4084 N N . ASN B 1 167 ? 4.449 -35.375 -25.656 1 96.75 167 ASN B N 1
ATOM 4085 C CA . ASN B 1 167 ? 3.932 -36.625 -26.188 1 96.75 167 ASN B CA 1
ATOM 4086 C C . ASN B 1 167 ? 3.197 -37.438 -25.125 1 96.75 167 ASN B C 1
ATOM 4088 O O . ASN B 1 167 ? 2.082 -37.906 -25.359 1 96.75 167 ASN B O 1
ATOM 4092 N N . GLU B 1 168 ? 3.838 -37.562 -23.953 1 97.44 168 GLU B N 1
ATOM 4093 C CA . GLU B 1 168 ? 3.232 -38.312 -22.875 1 97.44 168 GLU B CA 1
ATOM 4094 C C . GLU B 1 168 ? 1.936 -37.688 -22.391 1 97.44 168 GLU B C 1
ATOM 4096 O O . GLU B 1 168 ? 0.965 -38.375 -22.078 1 97.44 168 GLU B O 1
ATOM 4101 N N . LEU B 1 169 ? 1.937 -36.375 -22.312 1 97.75 169 LEU B N 1
ATOM 4102 C CA . LEU B 1 169 ? 0.736 -35.656 -21.891 1 97.75 169 LEU B CA 1
ATOM 4103 C C . LEU B 1 169 ? -0.402 -35.875 -22.891 1 97.75 169 LEU B C 1
ATOM 4105 O O . LEU B 1 169 ? -1.527 -36.188 -22.484 1 97.75 169 LEU B O 1
ATOM 4109 N N . ALA B 1 170 ? -0.094 -35.719 -24.172 1 98.12 170 ALA B N 1
ATOM 4110 C CA . ALA B 1 170 ? -1.095 -35.938 -25.219 1 98.12 170 ALA B CA 1
ATOM 4111 C C . ALA B 1 170 ? -1.696 -37.344 -25.125 1 98.12 170 ALA B C 1
ATOM 4113 O O . ALA B 1 170 ? -2.92 -37.5 -25.109 1 98.12 170 ALA B O 1
ATOM 4114 N N . LEU B 1 171 ? -0.854 -38.281 -25.016 1 98.12 171 LEU B N 1
ATOM 4115 C CA . LEU B 1 171 ? -1.305 -39.656 -24.969 1 98.12 171 LEU B CA 1
ATOM 4116 C C . LEU B 1 171 ? -2.078 -39.938 -23.688 1 98.12 171 LEU B C 1
ATOM 4118 O O . LEU B 1 171 ? -3.033 -40.719 -23.688 1 98.12 171 LEU B O 1
ATOM 4122 N N . GLY B 1 172 ? -1.617 -39.344 -22.578 1 98.38 172 GLY B N 1
ATOM 4123 C CA . GLY B 1 172 ? -2.338 -39.5 -21.328 1 98.38 172 GLY B CA 1
ATOM 4124 C C . GLY B 1 172 ? -3.732 -38.906 -21.375 1 98.38 172 GLY B C 1
ATOM 4125 O O . GLY B 1 172 ? -4.676 -39.469 -20.828 1 98.38 172 GLY B O 1
ATOM 4126 N N . LEU B 1 173 ? -3.877 -37.719 -22 1 98.5 173 LEU B N 1
ATOM 4127 C CA . LEU B 1 173 ? -5.184 -37.094 -22.188 1 98.5 173 LEU B CA 1
ATOM 4128 C C . LEU B 1 173 ? -6.109 -38 -22.984 1 98.5 173 LEU B C 1
ATOM 4130 O O . LEU B 1 173 ? -7.266 -38.188 -22.625 1 98.5 173 LEU B O 1
ATOM 4134 N N . GLU B 1 174 ? -5.566 -38.531 -24.062 1 98.12 174 GLU B N 1
ATOM 4135 C CA . GLU B 1 174 ? -6.328 -39.438 -24.906 1 98.12 174 GLU B CA 1
ATOM 4136 C C . GLU B 1 174 ? -6.762 -40.688 -24.141 1 98.12 174 GLU B C 1
ATOM 4138 O O . GLU B 1 174 ? -7.934 -41.062 -24.188 1 98.12 174 GLU B O 1
ATOM 4143 N N . LEU B 1 175 ? -5.875 -41.25 -23.391 1 97.94 175 LEU B N 1
ATOM 4144 C CA . LEU B 1 175 ? -6.102 -42.469 -22.672 1 97.94 175 LEU B CA 1
ATOM 4145 C C . LEU B 1 175 ? -7.109 -42.281 -21.547 1 97.94 175 LEU B C 1
ATOM 4147 O O . LEU B 1 175 ? -7.812 -43.219 -21.156 1 97.94 175 LEU B O 1
ATOM 4151 N N . SER B 1 176 ? -7.18 -41.125 -20.984 1 97.5 176 SER B N 1
ATOM 4152 C CA . SER B 1 176 ? -8.062 -40.844 -19.844 1 97.5 176 SER B CA 1
ATOM 4153 C C . SER B 1 176 ? -9.531 -40.969 -20.25 1 97.5 176 SER B C 1
ATOM 4155 O O . SER B 1 176 ? -10.391 -41.219 -19.391 1 97.5 176 SER B O 1
ATOM 4157 N N . ASN B 1 177 ? -9.844 -40.719 -21.531 1 97.25 177 ASN B N 1
ATOM 4158 C CA . ASN B 1 177 ? -11.195 -40.719 -22.078 1 97.25 177 ASN B CA 1
ATOM 4159 C C . ASN B 1 177 ? -12.07 -39.656 -21.422 1 97.25 177 ASN B C 1
ATOM 4161 O O . ASN B 1 177 ? -13.266 -39.875 -21.203 1 97.25 177 ASN B O 1
ATOM 4165 N N . HIS B 1 178 ? -11.469 -38.594 -20.938 1 97.94 178 HIS B N 1
ATOM 4166 C CA . HIS B 1 178 ? -12.18 -37.438 -20.406 1 97.94 178 HIS B CA 1
ATOM 4167 C C . HIS B 1 178 ? -12.047 -36.25 -21.344 1 97.94 178 HIS B C 1
ATOM 4169 O O . HIS B 1 178 ? -11.07 -36.156 -22.094 1 97.94 178 HIS B O 1
ATOM 4175 N N . LYS B 1 179 ? -12.969 -35.375 -21.281 1 98.44 179 LYS B N 1
ATOM 4176 C CA . LYS B 1 179 ? -12.898 -34.125 -22.078 1 98.44 179 LYS B CA 1
ATOM 4177 C C . LYS B 1 179 ? -11.773 -33.219 -21.578 1 98.44 179 LYS B C 1
ATOM 4179 O O . LYS B 1 179 ? -11.539 -33.125 -20.375 1 98.44 179 LYS B O 1
ATOM 4184 N N . PHE B 1 180 ? -11.102 -32.594 -22.578 1 98.62 180 PHE B N 1
ATOM 4185 C CA . PHE B 1 180 ? -10.031 -31.719 -22.156 1 98.62 180 PHE B CA 1
ATOM 4186 C C . PHE B 1 180 ? -9.945 -30.5 -23.062 1 98.62 180 PHE B C 1
ATOM 4188 O O . PHE B 1 180 ? -10.359 -30.547 -24.234 1 98.62 180 PHE B O 1
ATOM 4195 N N . LEU B 1 181 ? -9.57 -29.422 -22.562 1 98.06 181 LEU B N 1
ATOM 4196 C CA . LEU B 1 181 ? -9.141 -28.203 -23.25 1 98.06 181 LEU B CA 1
ATOM 4197 C C . LEU B 1 181 ? -7.688 -27.875 -22.922 1 98.06 181 LEU B C 1
ATOM 4199 O O . LEU B 1 181 ? -7.359 -27.547 -21.781 1 98.06 181 LEU B O 1
ATOM 4203 N N . TRP B 1 182 ? -6.828 -28.016 -23.938 1 97.19 182 TRP B N 1
ATOM 4204 C CA . TRP B 1 182 ? -5.391 -27.953 -23.703 1 97.19 182 TRP B CA 1
ATOM 4205 C C . TRP B 1 182 ? -4.773 -26.766 -24.453 1 97.19 182 TRP B C 1
ATOM 4207 O O . TRP B 1 182 ? -4.859 -26.688 -25.688 1 97.19 182 TRP B O 1
ATOM 4217 N N . VAL B 1 183 ? -4.184 -25.828 -23.703 1 93.38 183 VAL B N 1
ATOM 4218 C CA . VAL B 1 183 ? -3.377 -24.766 -24.297 1 93.38 183 VAL B CA 1
ATOM 4219 C C . VAL B 1 183 ? -1.942 -25.266 -24.484 1 93.38 183 VAL B C 1
ATOM 4221 O O . VAL B 1 183 ? -1.219 -25.469 -23.5 1 93.38 183 VAL B O 1
ATOM 4224 N N . VAL B 1 184 ? -1.558 -25.359 -25.719 1 91.44 184 VAL B N 1
ATOM 4225 C CA . VAL B 1 184 ? -0.258 -25.969 -26 1 91.44 184 VAL B CA 1
ATOM 4226 C C . VAL B 1 184 ? 0.72 -24.891 -26.484 1 91.44 184 VAL B C 1
ATOM 4228 O O . VAL B 1 184 ? 0.333 -23.969 -27.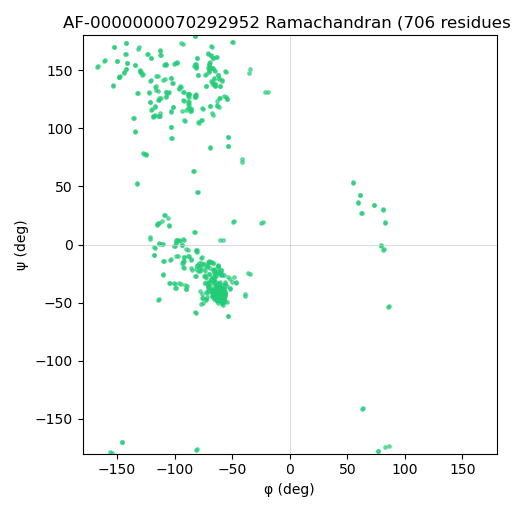188 1 91.44 184 VAL B O 1
ATOM 4231 N N . ARG B 1 185 ? 1.912 -25.078 -26.016 1 87.88 185 ARG B N 1
ATOM 4232 C CA . ARG B 1 185 ? 3.012 -24.234 -26.453 1 87.88 185 ARG B CA 1
ATOM 4233 C C . ARG B 1 185 ? 4.145 -25.047 -27.047 1 87.88 185 ARG B C 1
ATOM 4235 O O . ARG B 1 185 ? 4.199 -26.266 -26.859 1 87.88 185 ARG B O 1
ATOM 4242 N N . SER B 1 186 ? 5.035 -24.297 -27.781 1 87 186 SER B N 1
ATOM 4243 C CA . SER B 1 186 ? 6.176 -24.984 -28.375 1 87 186 SER B CA 1
ATOM 4244 C C . SER B 1 186 ? 7.102 -25.547 -27.297 1 87 186 SER B C 1
ATOM 4246 O O . SER B 1 186 ? 7.328 -24.906 -26.266 1 87 186 SER B O 1
ATOM 4248 N N . PRO B 1 187 ? 7.527 -26.734 -27.594 1 85.38 187 PRO B N 1
ATOM 4249 C CA . PRO B 1 187 ? 8.398 -27.359 -26.594 1 85.38 187 PRO B CA 1
ATOM 4250 C C . PRO B 1 187 ? 9.727 -26.625 -26.422 1 85.38 187 PRO B C 1
ATOM 4252 O O . PRO B 1 187 ? 10.156 -25.906 -27.328 1 85.38 187 PRO B O 1
ATOM 4255 N N . SER B 1 188 ? 10.188 -26.703 -25.281 1 80.69 188 SER B N 1
ATOM 4256 C CA . SER B 1 188 ? 11.523 -26.234 -24.969 1 80.69 188 SER B CA 1
ATOM 4257 C C . SER B 1 188 ? 12.156 -27.062 -23.859 1 80.69 188 SER B C 1
ATOM 4259 O O . SER B 1 188 ? 11.461 -27.594 -23 1 80.69 188 SER B O 1
ATOM 4261 N N . ASN B 1 189 ? 13.438 -27.234 -24.016 1 70.31 189 ASN B N 1
ATOM 4262 C CA . ASN B 1 189 ? 14.141 -27.969 -22.969 1 70.31 189 ASN B CA 1
ATOM 4263 C C . ASN B 1 189 ? 14.461 -27.094 -21.781 1 70.31 189 ASN B C 1
ATOM 4265 O O . ASN B 1 189 ? 14.945 -27.578 -20.75 1 70.31 189 ASN B O 1
ATOM 4269 N N . THR B 1 190 ? 14.148 -25.906 -21.984 1 63.25 190 THR B N 1
ATOM 4270 C CA . THR B 1 190 ? 14.344 -25 -20.859 1 63.25 190 THR B CA 1
ATOM 4271 C C . THR B 1 190 ? 13 -24.469 -20.359 1 63.25 190 THR B C 1
ATOM 4273 O O . THR B 1 190 ? 12.172 -24.016 -21.141 1 63.25 190 THR B O 1
ATOM 4276 N N . ALA B 1 191 ? 12.539 -24.875 -19.125 1 54.19 191 ALA B N 1
ATOM 4277 C CA . ALA B 1 191 ? 11.219 -24.656 -18.547 1 54.19 191 ALA B CA 1
ATOM 4278 C C . ALA B 1 191 ? 10.789 -23.188 -18.688 1 54.19 191 ALA B C 1
ATOM 4280 O O . ALA B 1 191 ? 9.602 -22.906 -18.859 1 54.19 191 ALA B O 1
ATOM 4281 N N . ASN B 1 192 ? 11.648 -22.188 -18.75 1 53.47 192 ASN B N 1
ATOM 4282 C CA . ASN B 1 192 ? 11.281 -20.781 -18.734 1 53.47 192 ASN B CA 1
ATOM 4283 C C . ASN B 1 192 ? 11.531 -20.109 -20.078 1 53.47 192 ASN B C 1
ATOM 4285 O O . ASN B 1 192 ? 11.672 -18.891 -20.172 1 53.47 192 ASN B O 1
ATOM 4289 N N . ALA B 1 193 ? 11.617 -20.969 -21.109 1 46.16 193 ALA B N 1
ATOM 4290 C CA . ALA B 1 193 ? 12.133 -20.516 -22.391 1 46.16 193 ALA B CA 1
ATOM 4291 C C . ALA B 1 193 ? 11.055 -19.766 -23.172 1 46.16 193 ALA B C 1
ATOM 4293 O O . ALA B 1 193 ? 11.367 -19.031 -24.125 1 46.16 193 ALA B O 1
ATOM 4294 N N . ALA B 1 194 ? 9.875 -20.047 -22.828 1 48.38 194 ALA B N 1
ATOM 4295 C CA . ALA B 1 194 ? 8.805 -19.531 -23.672 1 48.38 194 ALA B CA 1
ATOM 4296 C C . ALA B 1 194 ? 8.805 -18.016 -23.688 1 48.38 194 ALA B C 1
ATOM 4298 O O . ALA B 1 194 ? 8.398 -17.406 -24.688 1 48.38 194 ALA B O 1
ATOM 4299 N N . TYR B 1 195 ? 9.195 -17.375 -22.531 1 47.44 195 TYR B N 1
ATOM 4300 C CA . TYR B 1 195 ? 9.227 -15.922 -22.516 1 47.44 195 TYR B CA 1
ATOM 4301 C C . TYR B 1 195 ? 10.234 -15.391 -23.547 1 47.44 195 TYR B C 1
ATOM 4303 O O . TYR B 1 195 ? 10.125 -14.25 -24 1 47.44 195 TYR B O 1
ATOM 4311 N N . LEU B 1 196 ? 11.18 -16.312 -23.953 1 47.53 196 LEU B N 1
ATOM 4312 C CA . LEU B 1 196 ? 12.32 -15.875 -24.75 1 47.53 196 LEU B CA 1
ATOM 4313 C C . LEU B 1 196 ? 12.109 -16.172 -26.219 1 47.53 196 LEU B C 1
ATOM 4315 O O . LEU B 1 196 ? 12.711 -15.523 -27.078 1 47.53 196 LEU B O 1
ATOM 4319 N N . SER B 1 197 ? 11.5 -17.156 -26.625 1 48.91 197 SER B N 1
ATOM 4320 C CA . SER B 1 197 ? 11.578 -17.422 -28.047 1 48.91 197 SER B CA 1
ATOM 4321 C C . SER B 1 197 ? 10.195 -17.578 -28.672 1 48.91 197 SER B C 1
ATOM 4323 O O . SER B 1 197 ? 9.461 -18.5 -28.328 1 48.91 197 SER B O 1
ATOM 4325 N N . ALA B 1 198 ? 9.555 -16.5 -28.906 1 52.12 198 ALA B N 1
ATOM 4326 C CA . ALA B 1 198 ? 8.398 -16.594 -29.797 1 52.12 198 ALA B CA 1
ATOM 4327 C C . ALA B 1 198 ? 8.695 -17.5 -30.984 1 52.12 198 ALA B C 1
ATOM 4329 O O . ALA B 1 198 ? 9.508 -17.156 -31.844 1 52.12 198 ALA B O 1
ATOM 4330 N N . SER B 1 199 ? 8.75 -18.766 -30.797 1 56.38 199 SER B N 1
ATOM 4331 C CA . SER B 1 199 ? 8.984 -19.562 -32 1 56.38 199 SER B CA 1
ATOM 4332 C C . SER B 1 199 ? 7.84 -19.422 -33 1 56.38 199 SER B C 1
ATOM 4334 O O . SER B 1 199 ? 6.672 -19.359 -32.594 1 56.38 199 SER B O 1
ATOM 4336 N N . ASP B 1 200 ? 8.094 -18.984 -34.125 1 65.12 200 ASP B N 1
ATOM 4337 C CA . ASP B 1 200 ? 7.207 -18.828 -35.281 1 65.12 200 ASP B CA 1
ATOM 4338 C C . ASP B 1 200 ? 6.57 -20.156 -35.688 1 65.12 200 ASP B C 1
ATOM 4340 O O . ASP B 1 200 ? 5.762 -20.219 -36.594 1 65.12 200 ASP B O 1
ATOM 4344 N N . VAL B 1 201 ? 6.883 -21.188 -34.844 1 78.19 201 VAL B N 1
ATOM 4345 C CA . VAL B 1 201 ? 6.355 -22.484 -35.25 1 78.19 201 VAL B CA 1
ATOM 4346 C C . VAL B 1 201 ? 5.039 -22.75 -34.531 1 78.19 201 VAL B C 1
ATOM 4348 O O . VAL B 1 201 ? 4.922 -22.5 -33.344 1 78.19 201 VAL B O 1
ATOM 4351 N N . ASP B 1 202 ? 4.145 -23.234 -35.281 1 87.31 202 ASP B N 1
ATOM 4352 C CA . ASP B 1 202 ? 2.85 -23.609 -34.719 1 87.31 202 ASP B CA 1
ATOM 4353 C C . ASP B 1 202 ? 3 -24.734 -33.688 1 87.31 202 ASP B C 1
ATOM 4355 O O . ASP B 1 202 ? 3.432 -25.844 -34.031 1 87.31 202 ASP B O 1
ATOM 4359 N N . PRO B 1 203 ? 2.635 -24.484 -32.5 1 89.75 203 PRO B N 1
ATOM 4360 C CA . PRO B 1 203 ? 2.812 -25.484 -31.438 1 89.75 203 PRO B CA 1
ATOM 4361 C C . PRO B 1 203 ? 2.078 -26.797 -31.719 1 89.75 203 PRO B C 1
ATOM 4363 O O . PRO B 1 203 ? 2.434 -27.844 -31.172 1 89.75 203 PRO B O 1
ATOM 4366 N N . LEU B 1 204 ? 1.091 -26.812 -32.531 1 91.44 204 LEU B N 1
ATOM 4367 C CA . LEU B 1 204 ? 0.299 -28 -32.844 1 91.44 204 LEU B CA 1
ATOM 4368 C C . LEU B 1 204 ? 1.126 -29.031 -33.594 1 91.44 204 LEU B C 1
ATOM 4370 O O . LEU B 1 204 ? 0.799 -30.219 -33.562 1 91.44 204 LEU B O 1
ATOM 4374 N N . GLN B 1 205 ? 2.148 -28.562 -34.188 1 90.88 205 GLN B N 1
ATOM 4375 C CA . GLN B 1 205 ? 3.002 -29.438 -34.969 1 90.88 205 GLN B CA 1
ATOM 4376 C C . GLN B 1 205 ? 3.789 -30.391 -34.094 1 90.88 205 GLN B C 1
ATOM 4378 O O . GLN B 1 205 ? 4.316 -31.406 -34.562 1 90.88 205 GLN B O 1
ATOM 4383 N N . PHE B 1 206 ? 3.807 -30.078 -32.844 1 91.25 206 PHE B N 1
ATOM 4384 C CA . PHE B 1 206 ? 4.645 -30.859 -31.938 1 91.25 206 PHE B CA 1
ATOM 4385 C C . PHE B 1 206 ? 3.83 -31.953 -31.25 1 91.25 206 PHE B C 1
ATOM 4387 O O . PHE B 1 206 ? 4.371 -32.75 -30.484 1 91.25 206 PHE B O 1
ATOM 4394 N N . LEU B 1 207 ? 2.611 -32.062 -31.625 1 95.81 207 LEU B N 1
ATOM 4395 C CA . LEU B 1 207 ? 1.763 -33.094 -31.062 1 95.81 207 LEU B CA 1
ATOM 4396 C C . LEU B 1 207 ? 1.989 -34.438 -31.797 1 95.81 207 LEU B C 1
ATOM 4398 O O . LEU B 1 207 ? 2.398 -34.438 -32.969 1 95.81 207 LEU B O 1
ATOM 4402 N N . PRO B 1 208 ? 1.726 -35.594 -31.062 1 95.94 208 PRO B N 1
ATOM 4403 C CA . PRO B 1 208 ? 1.871 -36.875 -31.75 1 95.94 208 PRO B CA 1
ATOM 4404 C C . PRO B 1 208 ? 1.014 -36.969 -33 1 95.94 208 PRO B C 1
ATOM 4406 O O . PRO B 1 208 ? -0.099 -36.438 -33.031 1 95.94 208 PRO B O 1
ATOM 4409 N N . SER B 1 209 ? 1.51 -37.719 -33.969 1 95.19 209 SER B N 1
ATOM 4410 C CA . SER B 1 209 ? 0.812 -37.906 -35.25 1 95.19 209 SER B CA 1
ATOM 4411 C C . SER B 1 209 ? -0.598 -38.438 -35.031 1 95.19 209 SER B C 1
ATOM 4413 O O . SER B 1 209 ? -0.791 -39.406 -34.312 1 95.19 209 SER B O 1
ATOM 4415 N N . GLY B 1 210 ? -1.615 -37.719 -35.625 1 96.56 210 GLY B N 1
ATOM 4416 C CA . GLY B 1 210 ? -2.998 -38.188 -35.625 1 96.56 210 GLY B CA 1
ATOM 4417 C C . GLY B 1 210 ? -3.727 -37.875 -34.312 1 96.56 210 GLY B C 1
ATOM 4418 O O . GLY B 1 210 ? -4.922 -38.125 -34.188 1 96.56 210 GLY B O 1
ATOM 4419 N N . PHE B 1 211 ? -3.051 -37.344 -33.406 1 97.44 211 PHE B N 1
ATOM 4420 C CA . PHE B 1 211 ? -3.621 -37.094 -32.062 1 97.44 211 PHE B CA 1
ATOM 4421 C C . PHE B 1 211 ? -4.863 -36.188 -32.188 1 97.44 211 PHE B C 1
ATOM 4423 O O . PHE B 1 211 ? -5.902 -36.5 -31.609 1 97.44 211 PHE B O 1
ATOM 4430 N N . LEU B 1 212 ? -4.754 -35.062 -32.938 1 96.62 212 LEU B N 1
ATOM 4431 C CA . LEU B 1 212 ? -5.855 -34.125 -33.031 1 96.62 212 LEU B CA 1
ATOM 4432 C C . LEU B 1 212 ? -7.082 -34.781 -33.656 1 96.62 212 LEU B C 1
ATOM 4434 O O . LEU B 1 212 ? -8.211 -34.531 -33.219 1 96.62 212 LEU B O 1
ATOM 4438 N N . GLU B 1 213 ? -6.836 -35.625 -34.594 1 96.62 213 GLU B N 1
ATOM 4439 C CA . GLU B 1 213 ? -7.938 -36.312 -35.25 1 96.62 213 GLU B CA 1
ATOM 4440 C C . GLU B 1 213 ? -8.562 -37.344 -34.312 1 96.62 213 GLU B C 1
ATOM 4442 O O . GLU B 1 213 ? -9.789 -37.438 -34.219 1 96.62 213 GLU B O 1
ATOM 4447 N N . ARG B 1 214 ? -7.758 -38.125 -33.625 1 97.19 214 ARG B N 1
ATOM 4448 C CA . ARG B 1 214 ? -8.234 -39.188 -32.719 1 97.19 214 ARG B CA 1
ATOM 4449 C C . ARG B 1 214 ? -9.016 -38.594 -31.547 1 97.19 214 ARG B C 1
ATOM 4451 O O . ARG B 1 214 ? -9.906 -39.25 -31 1 97.19 214 ARG B O 1
ATOM 4458 N N . THR B 1 215 ? -8.727 -37.312 -31.219 1 97.31 215 THR B N 1
ATOM 4459 C CA . THR B 1 215 ? -9.32 -36.75 -30 1 97.31 215 THR B CA 1
ATOM 4460 C C . THR B 1 215 ? -10.281 -35.594 -30.344 1 97.31 215 THR B C 1
ATOM 4462 O O . THR B 1 215 ? -10.633 -34.781 -29.484 1 97.31 215 THR B O 1
ATOM 4465 N N . LYS B 1 216 ? -10.703 -35.469 -31.531 1 95.19 216 LYS B N 1
ATOM 4466 C CA . LYS B 1 216 ? -11.523 -34.344 -32.031 1 95.19 216 LYS B CA 1
ATOM 4467 C C . LYS B 1 216 ? -12.828 -34.25 -31.234 1 95.19 216 LYS B C 1
ATOM 4469 O O . LYS B 1 216 ? -13.344 -33.156 -31.031 1 95.19 216 LYS B O 1
ATOM 4474 N N . GLU B 1 217 ? -13.383 -35.375 -30.812 1 94.81 217 GLU B N 1
ATOM 4475 C CA . GLU B 1 217 ? -14.641 -35.375 -30.062 1 94.81 217 GLU B CA 1
ATOM 4476 C C . GLU B 1 217 ? -14.383 -35.312 -28.562 1 94.81 217 GLU B C 1
ATOM 4478 O O . GLU B 1 217 ? -15.297 -35.062 -27.781 1 94.81 217 GLU B O 1
ATOM 4483 N N . GLN B 1 218 ? -13.133 -35.5 -28.203 1 96.69 218 GLN B N 1
ATOM 4484 C CA . GLN B 1 218 ? -12.773 -35.594 -26.797 1 96.69 218 GLN B CA 1
ATOM 4485 C C . GLN B 1 218 ? -12.242 -34.281 -26.266 1 96.69 218 GLN B C 1
ATOM 4487 O O . GLN B 1 218 ? -12.492 -33.938 -25.109 1 96.69 218 GLN B O 1
ATOM 4492 N N . GLY B 1 219 ? -11.492 -33.625 -27.141 1 96.69 219 GLY B N 1
ATOM 4493 C CA . GLY B 1 219 ? -10.867 -32.438 -26.562 1 96.69 219 GLY B CA 1
ATOM 4494 C C . GLY B 1 219 ? -10.594 -31.359 -27.594 1 96.69 219 GLY B C 1
ATOM 4495 O O . GLY B 1 219 ? -10.859 -31.531 -28.781 1 96.69 219 GLY B O 1
ATOM 4496 N N . MET B 1 220 ? -10.227 -30.203 -27.141 1 96.12 220 MET B N 1
ATOM 4497 C CA . MET B 1 220 ? -9.812 -29.047 -27.938 1 96.12 220 MET B CA 1
ATOM 4498 C C . MET B 1 220 ? -8.406 -28.594 -27.547 1 96.12 220 MET B C 1
ATOM 4500 O O . MET B 1 220 ? -8.07 -28.547 -26.359 1 96.12 220 MET B O 1
ATOM 4504 N N . VAL B 1 221 ? -7.574 -28.406 -28.547 1 95.44 221 VAL B N 1
ATOM 4505 C CA . VAL B 1 221 ? -6.219 -27.938 -28.312 1 95.44 221 VAL B CA 1
ATOM 4506 C C . VAL B 1 221 ? -6.051 -26.547 -28.922 1 95.44 221 VAL B C 1
ATOM 4508 O O . VAL B 1 221 ? -6.348 -26.328 -30.094 1 95.44 221 VAL B O 1
ATOM 4511 N N . ILE B 1 222 ? -5.633 -25.594 -28.062 1 91.88 222 ILE B N 1
ATOM 4512 C CA . ILE B 1 222 ? -5.457 -24.203 -28.469 1 91.88 222 ILE B CA 1
ATOM 4513 C C . ILE B 1 222 ? -3.982 -23.828 -28.375 1 91.88 222 ILE B C 1
ATOM 4515 O O . ILE B 1 222 ? -3.33 -24.078 -27.359 1 91.88 222 ILE B O 1
ATOM 4519 N N . PRO B 1 223 ? -3.508 -23.188 -29.484 1 88.56 223 PRO B N 1
ATOM 4520 C CA . PRO B 1 223 ? -2.1 -22.781 -29.438 1 88.56 223 PRO B CA 1
ATOM 4521 C C . PRO B 1 223 ? -1.887 -21.469 -28.672 1 88.56 223 PRO B C 1
ATOM 4523 O O . PRO B 1 223 ? -2.625 -20.5 -28.875 1 88.56 223 PRO B O 1
ATOM 4526 N N . SER B 1 224 ? -1.03 -21.469 -27.766 1 81.31 224 SER B N 1
ATOM 4527 C CA . SER B 1 224 ? -0.326 -20.297 -27.234 1 81.31 224 SER B CA 1
ATOM 4528 C C . SER B 1 224 ? -1.125 -19.625 -26.125 1 81.31 224 SER B C 1
ATOM 4530 O O . SER B 1 224 ? -0.61 -19.422 -25.031 1 81.31 224 SER B O 1
ATOM 4532 N N . TRP B 1 225 ? -2.414 -19.312 -26.469 1 83.31 225 TRP B N 1
ATOM 4533 C CA . TRP B 1 225 ? -3.088 -18.531 -25.438 1 83.31 225 TRP B CA 1
ATOM 4534 C C . TRP B 1 225 ? -4.582 -18.828 -25.406 1 83.31 225 TRP B C 1
ATOM 4536 O O . TRP B 1 225 ? -5.195 -19.062 -26.453 1 83.31 225 TRP B O 1
ATOM 4546 N N . ALA B 1 226 ? -5.203 -18.828 -24.219 1 87.31 226 ALA B N 1
ATOM 4547 C CA . ALA B 1 226 ? -6.641 -18.953 -23.984 1 87.31 226 ALA B CA 1
ATOM 4548 C C . ALA B 1 226 ? -7.09 -18.062 -22.828 1 87.31 226 ALA B C 1
ATOM 4550 O O . ALA B 1 226 ? -6.285 -17.703 -21.969 1 87.31 226 ALA B O 1
ATOM 4551 N N . PRO B 1 227 ? -8.336 -17.594 -22.828 1 89.56 227 PRO B N 1
ATOM 4552 C CA . PRO B 1 227 ? -8.859 -16.797 -21.703 1 89.56 227 PRO B CA 1
ATOM 4553 C C . PRO B 1 227 ? -9.055 -17.609 -20.438 1 89.56 227 PRO B C 1
ATOM 4555 O O . PRO B 1 227 ? -10.18 -17.984 -20.109 1 89.56 227 PRO B O 1
ATOM 4558 N N . GLN B 1 228 ? -8.078 -17.781 -19.703 1 90.44 228 GLN B N 1
ATOM 4559 C CA . GLN B 1 228 ? -8.008 -18.734 -18.594 1 90.44 228 GLN B CA 1
ATOM 4560 C C . GLN B 1 228 ? -9.094 -18.453 -17.562 1 90.44 228 GLN B C 1
ATOM 4562 O O . GLN B 1 228 ? -9.766 -19.359 -17.078 1 90.44 228 GLN B O 1
ATOM 4567 N N . ILE B 1 229 ? -9.227 -17.203 -17.188 1 89.94 229 ILE B N 1
ATOM 4568 C CA . ILE B 1 229 ? -10.188 -16.844 -16.156 1 89.94 229 ILE B CA 1
ATOM 4569 C C . ILE B 1 229 ? -11.594 -17.266 -16.578 1 89.94 229 ILE B C 1
ATOM 4571 O O . ILE B 1 229 ? -12.336 -17.859 -15.797 1 89.94 229 ILE B O 1
ATOM 4575 N N . GLN B 1 230 ? -11.938 -16.922 -17.766 1 91.75 230 GLN B N 1
ATOM 4576 C CA . GLN B 1 230 ? -13.25 -17.281 -18.281 1 91.75 230 GLN B CA 1
ATOM 4577 C C . GLN B 1 230 ? -13.422 -18.781 -18.391 1 91.75 230 GLN B C 1
ATOM 4579 O O . GLN B 1 230 ? -14.508 -19.312 -18.156 1 91.75 230 GLN B O 1
ATOM 4584 N N . ILE B 1 231 ? -12.375 -19.438 -18.75 1 94.88 231 ILE B N 1
ATOM 4585 C CA . ILE B 1 231 ? -12.406 -20.906 -18.859 1 94.88 231 ILE B CA 1
ATOM 4586 C C . ILE B 1 231 ? -12.625 -21.516 -17.469 1 94.88 231 ILE B C 1
ATOM 4588 O O . ILE B 1 231 ? -13.508 -22.359 -17.297 1 94.88 231 ILE B O 1
ATOM 4592 N N . LEU B 1 232 ? -11.906 -21.062 -16.5 1 95.56 232 LEU B N 1
ATOM 4593 C CA . LEU B 1 232 ? -12 -21.609 -15.148 1 95.56 232 LEU B CA 1
ATOM 4594 C C . LEU B 1 232 ? -13.359 -21.297 -14.531 1 95.56 232 LEU B C 1
ATOM 4596 O O . LEU B 1 232 ? -13.867 -22.062 -13.703 1 95.56 232 LEU B O 1
ATOM 4600 N N . ARG B 1 233 ? -13.938 -20.219 -14.977 1 94.5 233 ARG B N 1
ATOM 4601 C CA . ARG B 1 233 ? -15.242 -19.812 -14.469 1 94.5 233 ARG B CA 1
ATOM 4602 C C . ARG B 1 233 ? -16.359 -20.641 -15.102 1 94.5 233 ARG B C 1
ATOM 4604 O O . ARG B 1 233 ? -17.469 -20.703 -14.57 1 94.5 233 ARG B O 1
ATOM 4611 N N . HIS B 1 234 ? -16.125 -21.219 -16.219 1 96.81 234 HIS B N 1
ATOM 4612 C CA . HIS B 1 234 ? -17.141 -21.922 -17 1 96.81 234 HIS B CA 1
ATOM 4613 C C . HIS B 1 234 ? -17.625 -23.172 -16.266 1 96.81 234 HIS B C 1
ATOM 4615 O O . HIS B 1 234 ? -16.812 -23.938 -15.727 1 96.81 234 HIS B O 1
ATOM 4621 N N . SER B 1 235 ? -18.891 -23.438 -16.266 1 97.06 235 SER B N 1
ATOM 4622 C CA . SER B 1 235 ? -19.516 -24.5 -15.484 1 97.06 235 SER B CA 1
ATOM 4623 C C . SER B 1 235 ? -19.062 -25.875 -15.961 1 97.06 235 SER B C 1
ATOM 4625 O O . SER B 1 235 ? -19.141 -26.859 -15.219 1 97.06 235 SER B O 1
ATOM 4627 N N . SER B 1 236 ? -18.609 -25.969 -17.203 1 9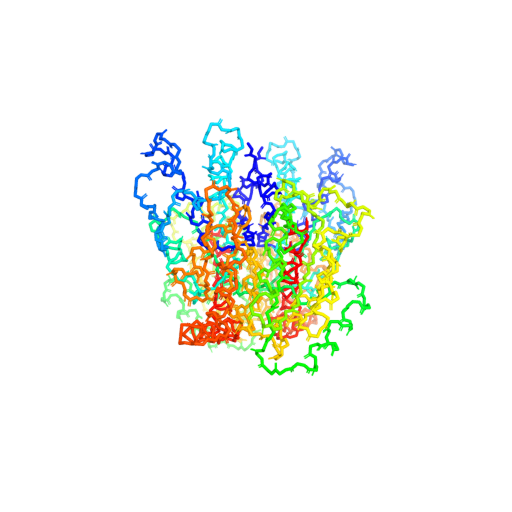8.19 236 SER B N 1
ATOM 4628 C CA . SER B 1 236 ? -18.219 -27.266 -17.75 1 98.19 236 SER B CA 1
ATOM 4629 C C . SER B 1 236 ? -16.859 -27.703 -17.234 1 98.19 236 SER B C 1
ATOM 4631 O O . SER B 1 236 ? -16.484 -28.875 -17.344 1 98.19 236 SER B O 1
ATOM 4633 N N . VAL B 1 237 ? -16.109 -26.828 -16.688 1 98.31 237 VAL B N 1
ATOM 4634 C CA . VAL B 1 237 ? -14.75 -27.141 -16.25 1 98.31 237 VAL B CA 1
ATOM 4635 C C . VAL B 1 237 ? -14.789 -27.812 -14.875 1 98.31 237 VAL B C 1
ATOM 4637 O O . VAL B 1 237 ? -15.367 -27.266 -13.938 1 98.31 237 VAL B O 1
ATOM 4640 N N . GLY B 1 238 ? -14.141 -28.969 -14.836 1 97.94 238 GLY B N 1
ATOM 4641 C CA . GLY B 1 238 ? -14.188 -29.734 -13.602 1 97.94 238 GLY B CA 1
ATOM 4642 C C . GLY B 1 238 ? -12.82 -29.938 -12.969 1 97.94 238 GLY B C 1
ATOM 4643 O O . GLY B 1 238 ? -12.719 -30.438 -11.844 1 97.94 238 GLY B O 1
ATOM 4644 N N . GLY B 1 239 ? -11.812 -29.594 -13.656 1 98.38 239 GLY B N 1
ATOM 4645 C CA . GLY B 1 239 ? -10.445 -29.719 -13.18 1 98.38 239 GLY B CA 1
ATOM 4646 C C . GLY B 1 239 ? -9.469 -28.844 -13.938 1 98.38 239 GLY B C 1
ATOM 4647 O O . GLY B 1 239 ? -9.75 -28.406 -15.055 1 98.38 239 GLY B O 1
ATOM 4648 N N . PHE B 1 240 ? -8.359 -28.562 -13.344 1 98.62 240 PHE B N 1
ATOM 4649 C CA . PHE B 1 240 ? -7.328 -27.703 -13.922 1 98.62 240 PHE B CA 1
ATOM 4650 C C . PHE B 1 240 ? -5.945 -28.312 -13.711 1 98.62 240 PHE B C 1
ATOM 4652 O O . PHE B 1 240 ? -5.492 -28.453 -12.57 1 98.62 240 PHE B O 1
ATOM 4659 N N . LEU B 1 241 ? -5.348 -28.781 -14.758 1 98.31 241 LEU B N 1
ATOM 4660 C CA . LEU B 1 241 ? -3.945 -29.172 -14.742 1 98.31 241 LEU B CA 1
ATOM 4661 C C . LEU B 1 241 ? -3.039 -27.984 -15.016 1 98.31 241 LEU B C 1
ATOM 4663 O O . LEU B 1 241 ? -3.088 -27.391 -16.094 1 98.31 241 LEU B O 1
ATOM 4667 N N . THR B 1 242 ? -2.186 -27.609 -14.039 1 95.75 242 THR B N 1
ATOM 4668 C CA . THR B 1 242 ? -1.478 -26.328 -14.102 1 95.75 242 THR B CA 1
ATOM 4669 C C . THR B 1 242 ? -0.062 -26.469 -13.547 1 95.75 242 THR B C 1
ATOM 4671 O O . THR B 1 242 ? 0.254 -27.453 -12.875 1 95.75 242 THR B O 1
ATOM 4674 N N . HIS B 1 243 ? 0.74 -25.5 -13.852 1 93.06 243 HIS B N 1
ATOM 4675 C CA . HIS B 1 243 ? 2.109 -25.453 -13.352 1 93.06 243 HIS B CA 1
ATOM 4676 C C . HIS B 1 243 ? 2.158 -24.906 -11.93 1 93.06 243 HIS B C 1
ATOM 4678 O O . HIS B 1 243 ? 3.232 -24.812 -11.328 1 93.06 243 HIS B O 1
ATOM 4684 N N . CYS B 1 244 ? 1.122 -24.469 -11.383 1 93 244 CYS B N 1
ATOM 4685 C CA . CYS B 1 244 ? 0.998 -24.078 -9.984 1 93 244 CYS B CA 1
ATOM 4686 C C . CYS B 1 244 ? 1.534 -22.672 -9.758 1 93 244 CYS B C 1
ATOM 4688 O O . CYS B 1 244 ? 2.096 -22.375 -8.703 1 93 244 CYS B O 1
ATOM 4690 N N . GLY B 1 245 ? 1.425 -21.828 -10.773 1 91.19 245 GLY B N 1
ATOM 4691 C CA . GLY B 1 245 ? 1.645 -20.406 -10.5 1 91.19 245 GLY B CA 1
ATOM 4692 C C . GLY B 1 245 ? 0.651 -19.844 -9.508 1 91.19 245 GLY B C 1
ATOM 4693 O O . GLY B 1 245 ? -0.531 -20.188 -9.531 1 91.19 245 GLY B O 1
ATOM 4694 N N . TRP B 1 246 ? 1.089 -19.016 -8.727 1 92 246 TRP B N 1
ATOM 4695 C CA . TRP B 1 246 ? 0.25 -18.547 -7.629 1 92 246 TRP B CA 1
ATOM 4696 C C . TRP B 1 246 ? -1.003 -17.859 -8.156 1 92 246 TRP B C 1
ATOM 4698 O O . TRP B 1 246 ? -2.098 -18.047 -7.621 1 92 246 TRP B O 1
ATOM 4708 N N . ASN B 1 247 ? -0.886 -17.047 -9.188 1 89.69 247 ASN B N 1
ATOM 4709 C CA . ASN B 1 247 ? -2.059 -16.391 -9.766 1 89.69 247 ASN B CA 1
ATOM 4710 C C . ASN B 1 247 ? -3.057 -17.422 -10.297 1 89.69 247 ASN B C 1
ATOM 4712 O O . ASN B 1 247 ? -4.266 -17.266 -10.117 1 89.69 247 ASN B O 1
ATOM 4716 N N . SER B 1 248 ? -2.512 -18.375 -10.938 1 91.94 248 SER B N 1
ATOM 4717 C CA . SER B 1 248 ? -3.369 -19.438 -11.445 1 91.94 248 SER B CA 1
ATOM 4718 C C . SER B 1 248 ? -4.09 -20.156 -10.312 1 91.94 248 SER B C 1
ATOM 4720 O O . SER B 1 248 ? -5.266 -20.516 -10.438 1 91.94 248 SER B O 1
ATOM 4722 N N . MET B 1 249 ? -3.352 -20.375 -9.297 1 93.75 249 MET B N 1
ATOM 4723 C CA . MET B 1 249 ? -3.941 -21.031 -8.133 1 93.75 249 MET B CA 1
ATOM 4724 C C . MET B 1 249 ? -5.09 -20.203 -7.566 1 93.75 249 MET B C 1
ATOM 4726 O O . MET B 1 249 ? -6.168 -20.734 -7.293 1 93.75 249 MET B O 1
ATOM 4730 N N . LEU B 1 250 ? -4.82 -18.922 -7.414 1 94.31 250 LEU B N 1
ATOM 4731 C CA . LEU B 1 250 ? -5.863 -18.047 -6.879 1 94.31 250 LEU B CA 1
ATOM 4732 C C . LEU B 1 250 ? -7.074 -18.016 -7.805 1 94.31 250 LEU B C 1
ATOM 4734 O O . LEU B 1 250 ? -8.219 -18.016 -7.336 1 94.31 250 LEU B O 1
ATOM 4738 N N . GLU B 1 251 ? -6.824 -18.016 -9.109 1 93.44 251 GLU B N 1
ATOM 4739 C CA . GLU B 1 251 ? -7.914 -18.062 -10.078 1 93.44 251 GLU B CA 1
ATOM 4740 C C . GLU B 1 251 ? -8.742 -19.344 -9.906 1 93.44 251 GLU B C 1
ATOM 4742 O O . GLU B 1 251 ? -9.969 -19.297 -9.93 1 93.44 251 GLU B O 1
ATOM 4747 N N . SER B 1 252 ? -8.062 -20.422 -9.758 1 96.31 252 SER B N 1
ATOM 4748 C CA . SER B 1 252 ? -8.734 -21.703 -9.594 1 96.31 252 SER B CA 1
ATOM 4749 C C . SER B 1 252 ? -9.555 -21.734 -8.305 1 96.31 252 SER B C 1
ATOM 4751 O O . SER B 1 252 ? -10.695 -22.203 -8.297 1 96.31 252 SER B O 1
ATOM 4753 N N . VAL B 1 253 ? -9.016 -21.219 -7.227 1 96.5 253 VAL B N 1
ATOM 4754 C CA . VAL B 1 253 ? -9.68 -21.188 -5.926 1 96.5 253 VAL B CA 1
ATOM 4755 C C . VAL B 1 253 ? -10.953 -20.344 -6.012 1 96.5 253 VAL B C 1
ATOM 4757 O O . VAL B 1 253 ? -12.016 -20.766 -5.539 1 96.5 253 VAL B O 1
ATOM 4760 N N . LEU B 1 254 ? -10.859 -19.219 -6.645 1 94.81 254 LEU B N 1
ATOM 4761 C CA . LEU B 1 254 ? -11.992 -18.297 -6.742 1 94.81 254 LEU B CA 1
ATOM 4762 C C . LEU B 1 254 ? -13.148 -18.938 -7.496 1 94.81 254 LEU B C 1
ATOM 4764 O O . LEU B 1 254 ? -14.305 -18.594 -7.285 1 94.81 254 LEU B O 1
ATOM 4768 N N . HIS B 1 255 ? -12.812 -19.938 -8.32 1 95.38 255 HIS B N 1
ATOM 4769 C CA . HIS B 1 255 ? -13.852 -20.547 -9.141 1 95.38 255 HIS B CA 1
ATOM 4770 C C . HIS B 1 255 ? -14.102 -21.984 -8.727 1 95.38 255 HIS B C 1
ATOM 4772 O O . HIS B 1 255 ? -14.922 -22.688 -9.336 1 95.38 255 HIS B O 1
ATOM 4778 N N . GLY B 1 256 ? -13.414 -22.453 -7.746 1 97 256 GLY B N 1
ATOM 4779 C CA . GLY B 1 256 ? -13.68 -23.75 -7.117 1 97 256 GLY B CA 1
ATOM 4780 C C . GLY B 1 256 ? -13.266 -24.922 -7.973 1 97 256 GLY B C 1
ATOM 4781 O O . GLY B 1 256 ? -13.93 -25.969 -7.965 1 97 256 GLY B O 1
ATOM 4782 N N . VAL B 1 257 ? -12.227 -24.812 -8.727 1 98.19 257 VAL B N 1
ATOM 4783 C CA . VAL B 1 257 ? -11.797 -25.875 -9.641 1 98.19 257 VAL B CA 1
ATOM 4784 C C . VAL B 1 257 ? -10.633 -26.641 -9.023 1 98.19 257 VAL B C 1
ATOM 4786 O O . VAL B 1 257 ? -9.562 -26.062 -8.781 1 98.19 257 VAL B O 1
ATOM 4789 N N . PRO B 1 258 ? -10.773 -27.953 -8.758 1 98.25 258 PRO B N 1
ATOM 4790 C CA . PRO B 1 258 ? -9.664 -28.734 -8.211 1 98.25 258 PRO B CA 1
ATOM 4791 C C . PRO B 1 258 ? -8.508 -28.891 -9.203 1 98.25 258 PRO B C 1
ATOM 4793 O O . PRO B 1 258 ? -8.672 -28.609 -10.391 1 98.25 258 PRO B O 1
ATOM 4796 N N . LEU B 1 259 ? -7.332 -29.438 -8.672 1 98.38 259 LEU B N 1
ATOM 4797 C CA . LEU B 1 259 ? -6.125 -29.234 -9.469 1 98.38 259 LEU B CA 1
ATOM 4798 C C . LEU B 1 259 ? -5.379 -30.547 -9.672 1 98.38 259 LEU B C 1
ATOM 4800 O O . LEU B 1 259 ? -5.527 -31.484 -8.875 1 98.38 259 LEU B O 1
ATOM 4804 N N . ILE B 1 260 ? -4.711 -30.672 -10.734 1 98.12 260 ILE B N 1
ATOM 4805 C CA . ILE B 1 260 ? -3.506 -31.484 -10.867 1 98.12 260 ILE B CA 1
ATOM 4806 C C . ILE B 1 260 ? -2.275 -30.578 -10.875 1 98.12 260 ILE B C 1
ATOM 4808 O O . ILE B 1 260 ? -2.109 -29.75 -11.781 1 98.12 260 ILE B O 1
ATOM 4812 N N . THR B 1 261 ? -1.459 -30.719 -9.867 1 97.12 261 THR B N 1
ATOM 4813 C CA . THR B 1 261 ? -0.349 -29.797 -9.617 1 97.12 261 THR B CA 1
ATOM 4814 C C . THR B 1 261 ? 0.921 -30.297 -10.305 1 97.12 261 THR B C 1
ATOM 4816 O O . THR B 1 261 ? 1.547 -31.25 -9.844 1 97.12 261 THR B O 1
ATOM 4819 N N . TRP B 1 262 ? 1.287 -29.641 -11.359 1 94.81 262 TRP B N 1
ATOM 4820 C CA . TRP B 1 262 ? 2.432 -30.016 -12.18 1 94.81 262 TRP B CA 1
ATOM 4821 C C . TRP B 1 262 ? 3.41 -28.859 -12.32 1 94.81 262 TRP B C 1
ATOM 4823 O O . TRP B 1 262 ? 3.545 -28.281 -13.406 1 94.81 262 TRP B O 1
ATOM 4833 N N . PRO B 1 263 ? 4.207 -28.594 -11.289 1 92.31 263 PRO B N 1
ATOM 4834 C CA . PRO B 1 263 ? 5.125 -27.453 -11.312 1 92.31 263 PRO B CA 1
ATOM 4835 C C . PRO B 1 263 ? 6.277 -27.641 -12.297 1 92.31 263 PRO B C 1
ATOM 4837 O O . PRO B 1 263 ? 6.707 -28.766 -12.547 1 92.31 263 PRO B O 1
ATOM 4840 N N . LEU B 1 264 ? 6.738 -26.562 -12.852 1 86.25 264 LEU B N 1
ATOM 4841 C CA . LEU B 1 264 ? 7.848 -26.594 -13.797 1 86.25 264 LEU B CA 1
ATOM 4842 C C . LEU B 1 264 ? 9.078 -25.891 -13.227 1 86.25 264 LEU B C 1
ATOM 4844 O O . LEU B 1 264 ? 10.188 -26.422 -13.312 1 86.25 264 LEU B O 1
ATOM 4848 N N . PHE B 1 265 ? 8.867 -24.688 -12.656 1 78.56 265 PHE B N 1
ATOM 4849 C CA . PHE B 1 265 ? 9.992 -23.922 -12.141 1 78.56 265 PHE B CA 1
ATOM 4850 C C . PHE B 1 265 ? 9.539 -22.953 -11.062 1 78.56 265 PHE B C 1
ATOM 4852 O O . PHE B 1 265 ? 8.391 -23 -10.609 1 78.56 265 PHE B O 1
ATOM 4859 N N . ALA B 1 266 ? 10.469 -22.188 -10.547 1 71 266 ALA B N 1
ATOM 4860 C CA . ALA B 1 266 ? 10.242 -21.094 -9.609 1 71 266 ALA B CA 1
ATOM 4861 C C . ALA B 1 266 ? 9.633 -21.609 -8.305 1 71 266 ALA B C 1
ATOM 4863 O O . ALA B 1 266 ? 10.125 -22.578 -7.727 1 71 266 ALA B O 1
ATOM 4864 N N . GLU B 1 267 ? 8.742 -20.891 -7.746 1 84.62 267 GLU B N 1
ATOM 4865 C CA . GLU B 1 267 ? 8.109 -21.234 -6.477 1 84.62 267 GLU B CA 1
ATOM 4866 C C . GLU B 1 267 ? 6.969 -22.234 -6.676 1 84.62 267 GLU B C 1
ATOM 4868 O O . GLU B 1 267 ? 6.301 -22.625 -5.715 1 84.62 267 GLU B O 1
ATOM 4873 N N . GLN B 1 268 ? 6.871 -22.766 -7.816 1 89.44 268 GLN B N 1
ATOM 4874 C CA . GLN B 1 268 ? 5.734 -23.594 -8.188 1 89.44 268 GLN B CA 1
ATOM 4875 C C . GLN B 1 268 ? 5.766 -24.938 -7.438 1 89.44 268 GLN B C 1
ATOM 4877 O O . GLN B 1 268 ? 4.719 -25.469 -7.078 1 89.44 268 GLN B O 1
ATOM 4882 N N . ARG B 1 269 ? 6.969 -25.422 -7.195 1 91.19 269 ARG B N 1
ATOM 4883 C CA . ARG B 1 269 ? 7.07 -26.688 -6.469 1 91.19 269 ARG B CA 1
ATOM 4884 C C . ARG B 1 269 ? 6.578 -26.531 -5.031 1 91.19 269 ARG B C 1
ATOM 4886 O O . ARG B 1 269 ? 5.871 -27.406 -4.52 1 91.19 269 ARG B O 1
ATOM 4893 N N . THR B 1 270 ? 6.98 -25.438 -4.441 1 92.44 270 THR B N 1
ATOM 4894 C CA . THR B 1 270 ? 6.508 -25.141 -3.092 1 92.44 270 THR B CA 1
ATOM 4895 C C . THR B 1 270 ? 4.992 -24.984 -3.072 1 92.44 270 THR B C 1
ATOM 4897 O O . THR B 1 270 ? 4.316 -25.5 -2.18 1 92.44 270 THR B O 1
ATOM 4900 N N . ASN B 1 271 ? 4.457 -24.297 -4.082 1 94.62 271 ASN B N 1
ATOM 4901 C CA . ASN B 1 271 ? 3.012 -24.141 -4.203 1 94.62 271 ASN B CA 1
ATOM 4902 C C . ASN B 1 271 ? 2.311 -25.484 -4.348 1 94.62 271 ASN B C 1
ATOM 4904 O O . ASN B 1 271 ? 1.25 -25.703 -3.758 1 94.62 271 ASN B O 1
ATOM 4908 N N . ALA B 1 272 ? 2.949 -26.344 -5.09 1 95.5 272 ALA B N 1
ATOM 4909 C CA . ALA B 1 272 ? 2.363 -27.656 -5.332 1 95.5 272 ALA B CA 1
ATOM 4910 C C . ALA B 1 272 ? 2.201 -28.422 -4.027 1 95.5 272 ALA B C 1
ATOM 4912 O O . ALA B 1 272 ? 1.191 -29.109 -3.826 1 95.5 272 ALA B O 1
ATOM 4913 N N . VAL B 1 273 ? 3.166 -28.344 -3.18 1 95 273 VAL B N 1
ATOM 4914 C CA . VAL B 1 273 ? 3.104 -29.047 -1.895 1 95 273 VAL B CA 1
ATOM 4915 C C . VAL B 1 273 ? 1.962 -28.469 -1.057 1 95 273 VAL B C 1
ATOM 4917 O O . VAL B 1 273 ? 1.18 -29.219 -0.47 1 95 273 VAL B O 1
ATOM 4920 N N . LEU B 1 274 ? 1.876 -27.172 -1.006 1 94.81 274 LEU B N 1
ATOM 4921 C CA . LEU B 1 274 ? 0.79 -26.531 -0.278 1 94.81 274 LEU B CA 1
ATOM 4922 C C . LEU B 1 274 ? -0.566 -27 -0.794 1 94.81 274 LEU B C 1
ATOM 4924 O O . LEU B 1 274 ? -1.445 -27.359 -0.006 1 94.81 274 LEU B O 1
ATOM 4928 N N . LEU B 1 275 ? -0.736 -27.078 -2.092 1 96.25 275 LEU B N 1
ATOM 4929 C CA . LEU B 1 275 ? -2.012 -27.375 -2.73 1 96.25 275 LEU B CA 1
ATOM 4930 C C . LEU B 1 275 ? -2.379 -28.844 -2.539 1 96.25 275 LEU B C 1
ATOM 4932 O O . LEU B 1 275 ? -3.537 -29.172 -2.266 1 96.25 275 LEU B O 1
ATOM 4936 N N . SER B 1 276 ? -1.413 -29.734 -2.664 1 96.44 276 SER B N 1
ATOM 4937 C CA . SER B 1 276 ? -1.691 -31.172 -2.666 1 96.44 276 SER B CA 1
ATOM 4938 C C . SER B 1 276 ? -1.644 -31.75 -1.255 1 96.44 276 SER B C 1
ATOM 4940 O O . SER B 1 276 ? -2.473 -32.594 -0.891 1 96.44 276 SER B O 1
ATOM 4942 N N . GLU B 1 277 ? -0.722 -31.281 -0.448 1 95.44 277 GLU B N 1
ATOM 4943 C CA . GLU B 1 277 ? -0.522 -31.891 0.865 1 95.44 277 GLU B CA 1
ATOM 4944 C C . GLU B 1 277 ? -1.1 -31 1.971 1 95.44 277 GLU B C 1
ATOM 4946 O O . GLU B 1 277 ? -1.529 -31.5 3.012 1 95.44 277 GLU B O 1
ATOM 4951 N N . GLY B 1 278 ? -1.05 -29.75 1.805 1 94.62 278 GLY B N 1
ATOM 4952 C CA . GLY B 1 278 ? -1.557 -28.828 2.814 1 94.62 278 GLY B CA 1
ATOM 4953 C C . GLY B 1 278 ? -3.059 -28.641 2.746 1 94.62 278 GLY B C 1
ATOM 4954 O O . GLY B 1 278 ? -3.781 -29.016 3.672 1 94.62 278 GLY B O 1
ATOM 4955 N N . LEU B 1 279 ? -3.518 -28.188 1.589 1 96.31 279 LEU B N 1
ATOM 4956 C CA . LEU B 1 279 ? -4.914 -27.812 1.406 1 96.31 279 LEU B CA 1
ATOM 4957 C C . LEU B 1 279 ? -5.73 -28.984 0.876 1 96.31 279 LEU B C 1
ATOM 4959 O O . LEU B 1 279 ? -6.957 -28.984 0.964 1 96.31 279 LEU B O 1
ATOM 4963 N N . LYS B 1 280 ? -5.008 -29.938 0.305 1 96.94 280 LYS B N 1
ATOM 4964 C CA . LYS B 1 280 ? -5.625 -31.141 -0.259 1 96.94 280 LYS B CA 1
ATOM 4965 C C . LYS B 1 280 ? -6.699 -30.781 -1.282 1 96.94 280 LYS B C 1
ATOM 4967 O O . LYS B 1 280 ? -7.828 -31.266 -1.204 1 96.94 280 LYS B O 1
ATOM 4972 N N . VAL B 1 281 ? -6.301 -29.953 -2.252 1 97.94 281 VAL B N 1
ATOM 4973 C CA . VAL B 1 281 ? -7.195 -29.531 -3.324 1 97.94 281 VAL B CA 1
ATOM 4974 C C . VAL B 1 281 ? -6.605 -29.922 -4.676 1 97.94 281 VAL B C 1
ATOM 4976 O O . VAL B 1 281 ? -7.141 -29.562 -5.727 1 97.94 281 VAL B O 1
ATOM 4979 N N . GLY B 1 282 ? -5.527 -30.641 -4.691 1 97.62 282 GLY B N 1
ATOM 4980 C CA . GLY B 1 282 ? -4.891 -31.047 -5.93 1 97.62 282 GLY B CA 1
ATOM 4981 C C . GLY B 1 282 ? -4.152 -32.375 -5.809 1 97.62 282 GLY B C 1
ATOM 4982 O O . GLY B 1 282 ? -3.854 -32.812 -4.699 1 97.62 282 GLY B O 1
ATOM 4983 N N . LEU B 1 283 ? -3.963 -33 -6.922 1 97.56 283 LEU B N 1
ATOM 4984 C CA . LEU B 1 283 ? -3.152 -34.219 -7.043 1 97.56 283 LEU B CA 1
ATOM 4985 C C . LEU B 1 283 ? -1.789 -33.906 -7.645 1 97.56 283 LEU B C 1
ATOM 4987 O O . LEU B 1 283 ? -1.682 -33.062 -8.539 1 97.56 283 LEU B O 1
ATOM 4991 N N . ARG B 1 284 ? -0.826 -34.562 -7.191 1 95.88 284 ARG B N 1
ATOM 4992 C CA . ARG B 1 284 ? 0.524 -34.344 -7.688 1 95.88 284 ARG B CA 1
ATOM 4993 C C . ARG B 1 284 ? 1.049 -35.531 -8.461 1 95.88 284 ARG B C 1
ATOM 4995 O O . ARG B 1 284 ? 1.038 -36.656 -7.949 1 95.88 284 ARG B O 1
ATOM 5002 N N . PRO B 1 285 ? 1.482 -35.281 -9.641 1 96.06 285 PRO B N 1
ATOM 5003 C CA . PRO B 1 285 ? 2.047 -36.406 -10.406 1 96.06 285 PRO B CA 1
ATOM 5004 C C . PRO B 1 285 ? 3.395 -36.875 -9.859 1 96.06 285 PRO B C 1
ATOM 5006 O O . PRO B 1 285 ? 4.152 -36.062 -9.312 1 96.06 285 PRO B O 1
ATOM 5009 N N . LYS B 1 286 ? 3.68 -38.125 -10.07 1 92.69 286 LYS B N 1
ATOM 5010 C CA . LYS B 1 286 ? 4.996 -38.688 -9.797 1 92.69 286 LYS B CA 1
ATOM 5011 C C . LYS B 1 286 ? 5.887 -38.625 -11.039 1 92.69 286 LYS B C 1
ATOM 5013 O O . LYS B 1 286 ? 5.457 -39 -12.133 1 92.69 286 LYS B O 1
ATOM 5018 N N . ILE B 1 287 ? 7.016 -38.156 -10.812 1 90.88 287 ILE B N 1
ATOM 5019 C CA . ILE B 1 287 ? 7.977 -38.031 -11.906 1 90.88 287 ILE B CA 1
ATOM 5020 C C . ILE B 1 287 ? 8.898 -39.25 -11.898 1 90.88 287 ILE B C 1
ATOM 5022 O O . ILE B 1 287 ? 9.391 -39.656 -10.844 1 90.88 287 ILE B O 1
ATOM 5026 N N . ASN B 1 288 ? 9.133 -39.812 -13.023 1 90.81 288 ASN B N 1
ATOM 5027 C CA . ASN B 1 288 ? 9.992 -41 -13.086 1 90.81 288 ASN B CA 1
ATOM 5028 C C . ASN B 1 288 ? 11.469 -40.594 -13.07 1 90.81 288 ASN B C 1
ATOM 5030 O O . ASN B 1 288 ? 11.805 -39.438 -12.906 1 90.81 288 ASN B O 1
ATOM 5034 N N . GLN B 1 289 ? 12.336 -41.531 -13.188 1 87.75 289 GLN B N 1
ATOM 5035 C CA . GLN B 1 289 ? 13.781 -41.312 -13.07 1 87.75 289 GLN B CA 1
ATOM 5036 C C . GLN B 1 289 ? 14.297 -40.375 -14.164 1 87.75 289 GLN B C 1
ATOM 5038 O O . GLN B 1 289 ? 15.297 -39.688 -13.977 1 87.75 289 GLN B O 1
ATOM 5043 N N . ASN B 1 290 ? 13.555 -40.375 -15.297 1 88.06 290 ASN B N 1
ATOM 5044 C CA . ASN B 1 290 ? 13.977 -39.531 -16.422 1 88.06 290 ASN B CA 1
ATOM 5045 C C . ASN B 1 290 ? 13.336 -38.156 -16.375 1 88.06 290 ASN B C 1
ATOM 5047 O O . ASN B 1 290 ? 13.453 -37.375 -17.328 1 88.06 290 ASN B O 1
ATOM 5051 N N . GLY B 1 291 ? 12.617 -37.906 -15.359 1 88.25 291 GLY B N 1
ATOM 5052 C CA . GLY B 1 291 ? 11.984 -36.594 -15.219 1 88.25 291 GLY B CA 1
ATOM 5053 C C . GLY B 1 291 ? 10.68 -36.469 -15.984 1 88.25 291 GLY B C 1
ATOM 5054 O O . GLY B 1 291 ? 10.234 -35.375 -16.297 1 88.25 291 GLY B O 1
ATOM 5055 N N . ILE B 1 292 ? 10.086 -37.562 -16.344 1 93.06 292 ILE B N 1
ATOM 5056 C CA . ILE B 1 292 ? 8.906 -37.594 -17.203 1 93.06 292 ILE B CA 1
ATOM 5057 C C . ILE B 1 292 ? 7.715 -38.156 -16.438 1 93.06 292 ILE B C 1
ATOM 5059 O O . ILE B 1 292 ? 7.855 -39.156 -15.711 1 93.06 292 ILE B O 1
ATOM 5063 N N . VAL B 1 293 ? 6.602 -37.562 -16.578 1 96.31 293 VAL B N 1
ATOM 5064 C CA . VAL B 1 293 ? 5.34 -38.125 -16.141 1 96.31 293 VAL B CA 1
ATOM 5065 C C . VAL B 1 293 ? 4.742 -39 -17.266 1 96.31 293 VAL B C 1
ATOM 5067 O O . VAL B 1 293 ? 4.402 -38.469 -18.328 1 96.31 293 VAL B O 1
ATOM 5070 N N . GLU B 1 294 ? 4.504 -40.188 -17 1 97.06 294 GLU B N 1
ATOM 5071 C CA . GLU B 1 294 ? 4.098 -41.125 -18.047 1 97.06 294 GLU B CA 1
ATOM 5072 C C . GLU B 1 294 ? 2.605 -41 -18.328 1 97.06 294 GLU B C 1
ATOM 5074 O O . GLU B 1 294 ? 1.816 -40.688 -17.438 1 97.06 294 GLU B O 1
ATOM 5079 N N . LYS B 1 295 ? 2.256 -41.406 -19.562 1 97.75 295 LYS B N 1
ATOM 5080 C CA . LYS B 1 295 ? 0.884 -41.281 -20.047 1 97.75 295 LYS B CA 1
ATOM 5081 C C . LYS B 1 295 ? -0.093 -42.031 -19.156 1 97.75 295 LYS B C 1
ATOM 5083 O O . LYS B 1 295 ? -1.205 -41.562 -18.906 1 97.75 295 LYS B O 1
ATOM 5088 N N . VAL B 1 296 ? 0.314 -43.219 -18.641 1 97.69 296 VAL B N 1
ATOM 5089 C CA . VAL B 1 296 ? -0.583 -44.031 -17.828 1 97.69 296 VAL B CA 1
ATOM 5090 C C . VAL B 1 296 ? -0.878 -43.312 -16.516 1 97.69 296 VAL B C 1
ATOM 5092 O O . VAL B 1 296 ? -2.025 -43.281 -16.062 1 97.69 296 VAL B O 1
ATOM 5095 N N . GLN B 1 297 ? 0.12 -42.812 -15.945 1 97.31 297 GLN B N 1
ATOM 5096 C CA . GLN B 1 297 ? -0.047 -42.062 -14.703 1 97.31 297 GLN B CA 1
ATOM 5097 C C . GLN B 1 297 ? -0.916 -40.812 -14.906 1 97.31 297 GLN B C 1
ATOM 5099 O O . GLN B 1 297 ? -1.749 -40.5 -14.062 1 97.31 297 GLN B O 1
ATOM 5104 N N . ILE B 1 298 ? -0.681 -40.094 -15.984 1 98.12 298 ILE B N 1
ATOM 5105 C CA . ILE B 1 298 ? -1.468 -38.906 -16.312 1 98.12 298 ILE B CA 1
ATOM 5106 C C . ILE B 1 298 ? -2.945 -39.281 -16.406 1 98.12 298 ILE B C 1
ATOM 5108 O O . ILE B 1 298 ? -3.801 -38.625 -15.82 1 98.12 298 ILE B O 1
ATOM 5112 N N . ALA B 1 299 ? -3.24 -40.375 -17.125 1 98.12 299 ALA B N 1
ATOM 5113 C CA . ALA B 1 299 ? -4.617 -40.812 -17.281 1 98.12 299 ALA B CA 1
ATOM 5114 C C . ALA B 1 299 ? -5.234 -41.188 -15.938 1 98.12 299 ALA B C 1
ATOM 5116 O O . ALA B 1 299 ? -6.391 -40.844 -15.664 1 98.12 299 ALA B O 1
ATOM 5117 N N . GLU B 1 300 ? -4.461 -41.812 -15.094 1 96.94 300 GLU B N 1
ATOM 5118 C CA . GLU B 1 300 ? -4.945 -42.219 -13.773 1 96.94 300 GLU B CA 1
ATOM 5119 C C . GLU B 1 300 ? -5.258 -41 -12.906 1 96.94 300 GLU B C 1
ATOM 5121 O O . GLU B 1 300 ? -6.258 -40.969 -12.188 1 96.94 300 GLU B O 1
ATOM 5126 N N . LEU B 1 301 ? -4.387 -40 -12.945 1 97.44 301 LEU B N 1
ATOM 5127 C CA . LEU B 1 301 ? -4.582 -38.781 -12.172 1 97.44 301 LEU B CA 1
ATOM 5128 C C . LEU B 1 301 ? -5.848 -38.062 -12.609 1 97.44 301 LEU B C 1
ATOM 5130 O O . LEU B 1 301 ? -6.613 -37.562 -11.773 1 97.44 301 LEU B O 1
ATOM 5134 N N . ILE B 1 302 ? -6.043 -38 -13.922 1 98.19 302 ILE B N 1
ATOM 5135 C CA . ILE B 1 302 ? -7.219 -37.312 -14.469 1 98.19 302 ILE B CA 1
ATOM 5136 C C . ILE B 1 302 ? -8.484 -38.031 -14.008 1 98.19 302 ILE B C 1
ATOM 5138 O O . ILE B 1 302 ? -9.43 -37.406 -13.539 1 98.19 302 ILE B O 1
ATOM 5142 N N . LYS B 1 303 ? -8.477 -39.344 -14.117 1 97.44 303 LYS B N 1
ATOM 5143 C CA . LYS B 1 303 ? -9.625 -40.125 -13.695 1 97.44 303 LYS B CA 1
ATOM 5144 C C . LYS B 1 303 ? -9.898 -39.938 -12.203 1 97.44 303 LYS B C 1
ATOM 5146 O O . LYS B 1 303 ? -11.047 -39.781 -11.789 1 97.44 303 LYS B O 1
ATOM 5151 N N . CYS B 1 304 ? -8.844 -39.969 -11.461 1 96.88 304 CYS B N 1
ATOM 5152 C CA . CYS B 1 304 ? -8.969 -39.781 -10.023 1 96.88 304 CYS B CA 1
ATOM 5153 C C . CYS B 1 304 ? -9.578 -38.438 -9.688 1 96.88 304 CYS B C 1
ATOM 5155 O O . CYS B 1 304 ? -10.492 -38.344 -8.867 1 96.88 304 CYS B O 1
ATOM 5157 N N . LEU B 1 305 ? -9.102 -37.375 -10.312 1 97.94 305 LEU B N 1
ATOM 5158 C CA . LEU B 1 305 ? -9.562 -36 -10.039 1 97.94 305 LEU B CA 1
ATOM 5159 C C . LEU B 1 305 ? -11.016 -35.812 -10.469 1 97.94 305 LEU B C 1
ATOM 5161 O O . LEU B 1 305 ? -11.812 -35.25 -9.734 1 97.94 305 LEU B O 1
ATOM 5165 N N . MET B 1 306 ? -11.312 -36.344 -11.688 1 96.94 306 MET B N 1
ATOM 5166 C CA . MET B 1 306 ? -12.586 -36.031 -12.336 1 96.94 306 MET B CA 1
ATOM 5167 C C . MET B 1 306 ? -13.688 -36.938 -11.852 1 96.94 306 MET B C 1
ATOM 5169 O O . MET B 1 306 ? -14.867 -36.625 -11.961 1 96.94 306 MET B O 1
ATOM 5173 N N . GLU B 1 307 ? -13.125 -38.094 -11.328 1 90.81 307 GLU B N 1
ATOM 5174 C CA . GLU B 1 307 ? -14.078 -39.094 -10.898 1 90.81 307 GLU B CA 1
ATOM 5175 C C . GLU B 1 307 ? -13.742 -39.594 -9.492 1 90.81 307 GLU B C 1
ATOM 5177 O O . GLU B 1 307 ? -12.703 -39.25 -8.938 1 90.81 307 GLU B O 1
ATOM 5182 N N . GLY B 1 308 ? -14.617 -40.344 -8.891 1 83.56 308 GLY B N 1
ATOM 5183 C CA . GLY B 1 308 ? -14.336 -41.156 -7.727 1 83.56 308 GLY B CA 1
ATOM 5184 C C . GLY B 1 308 ? -14.398 -40.406 -6.418 1 83.56 308 GLY B C 1
ATOM 5185 O O . GLY B 1 308 ? -14.734 -39.219 -6.402 1 83.56 308 GLY B O 1
ATOM 5186 N N . GLU B 1 309 ? -14.047 -41.062 -5.414 1 92.19 309 GLU B N 1
ATOM 5187 C CA . GLU B 1 309 ? -14.18 -40.594 -4.047 1 92.19 309 GLU B CA 1
ATOM 5188 C C . GLU B 1 309 ? -13.094 -39.562 -3.717 1 92.19 309 GLU B C 1
ATOM 5190 O O . GLU B 1 309 ? -13.367 -38.531 -3.098 1 92.19 309 GLU B O 1
ATOM 5195 N N . GLU B 1 310 ? -11.945 -39.875 -4.152 1 94.12 310 GLU B N 1
ATOM 5196 C CA . GLU B 1 310 ? -10.836 -38.969 -3.877 1 94.12 310 GLU B CA 1
ATOM 5197 C C . GLU B 1 310 ? -11.047 -37.625 -4.559 1 94.12 310 GLU B C 1
ATOM 5199 O O . GLU B 1 310 ? -10.836 -36.562 -3.945 1 94.12 310 GLU B O 1
ATOM 5204 N N . GLY B 1 311 ? -11.414 -37.656 -5.801 1 95.19 311 GLY B N 1
ATOM 5205 C CA . GLY B 1 311 ? -11.758 -36.438 -6.5 1 95.19 311 GLY B CA 1
ATOM 5206 C C . GLY B 1 311 ? -12.867 -35.656 -5.824 1 95.19 311 GLY B C 1
ATOM 5207 O O . GLY B 1 311 ? -12.828 -34.438 -5.781 1 95.19 311 GLY B O 1
ATOM 5208 N N . GLY B 1 312 ? -13.797 -36.406 -5.316 1 95.94 312 GLY B N 1
ATOM 5209 C CA . GLY B 1 312 ? -14.891 -35.781 -4.594 1 95.94 312 GLY B CA 1
ATOM 5210 C C . GLY B 1 312 ? -14.438 -35 -3.365 1 95.94 312 GLY B C 1
ATOM 5211 O O . GLY B 1 312 ? -14.922 -33.906 -3.092 1 95.94 312 GLY B O 1
ATOM 5212 N N . LYS B 1 313 ? -13.562 -35.594 -2.652 1 97.19 313 LYS B N 1
ATOM 5213 C CA . LYS B 1 313 ? -13.016 -34.938 -1.471 1 97.19 313 LYS B CA 1
ATOM 5214 C C . LYS B 1 313 ? -12.273 -33.656 -1.85 1 97.19 313 LYS B C 1
ATOM 5216 O O . LYS B 1 313 ? -12.406 -32.625 -1.175 1 97.19 313 LYS B O 1
ATOM 5221 N N . LEU B 1 314 ? -11.484 -33.75 -2.908 1 97.75 314 LEU B N 1
ATOM 5222 C CA . LEU B 1 314 ? -10.75 -32.562 -3.391 1 97.75 314 LEU B CA 1
ATOM 5223 C C . LEU B 1 314 ? -11.711 -31.453 -3.787 1 97.75 314 LEU B C 1
ATOM 5225 O O . LEU B 1 314 ? -11.477 -30.281 -3.48 1 97.75 314 LEU B O 1
ATOM 5229 N N . ARG B 1 315 ? -12.789 -31.828 -4.434 1 97.06 315 ARG B N 1
ATOM 5230 C CA . ARG B 1 315 ? -13.797 -30.859 -4.855 1 97.06 315 ARG B CA 1
ATOM 5231 C C . ARG B 1 315 ? -14.469 -30.203 -3.654 1 97.06 315 ARG B C 1
ATOM 5233 O O . ARG B 1 315 ? -14.734 -29 -3.668 1 97.06 315 ARG B O 1
ATOM 5240 N N . LYS B 1 316 ? -14.727 -30.969 -2.689 1 97.38 316 LYS B N 1
ATOM 5241 C CA . LYS B 1 316 ? -15.328 -30.438 -1.475 1 97.38 316 LYS B CA 1
ATOM 5242 C C . LYS B 1 316 ? -14.406 -29.422 -0.8 1 97.38 316 LYS B C 1
ATOM 5244 O O . LYS B 1 316 ? -14.836 -28.328 -0.426 1 97.38 316 LYS B O 1
ATOM 5249 N N . ASN B 1 317 ? -13.164 -29.828 -0.626 1 97.75 317 ASN B N 1
ATOM 5250 C CA . ASN B 1 317 ? -12.18 -28.906 -0.05 1 97.75 317 ASN B CA 1
ATOM 5251 C C . ASN B 1 317 ? -12.07 -27.625 -0.853 1 97.75 317 ASN B C 1
ATOM 5253 O O . ASN B 1 317 ? -12.008 -26.531 -0.279 1 97.75 317 ASN B O 1
ATOM 5257 N N . MET B 1 318 ? -12.047 -27.734 -2.178 1 97.88 318 MET B N 1
ATOM 5258 C CA . MET B 1 318 ? -11.93 -26.578 -3.059 1 97.88 318 MET B CA 1
ATOM 5259 C C . MET B 1 318 ? -13.148 -25.672 -2.936 1 97.88 318 MET B C 1
ATOM 5261 O O . MET B 1 318 ? -13.016 -24.453 -2.965 1 97.88 318 MET B O 1
ATOM 5265 N N . LYS B 1 319 ? -14.266 -26.266 -2.816 1 96.81 319 LYS B N 1
ATOM 5266 C CA . LYS B 1 319 ? -15.492 -25.484 -2.654 1 96.81 319 LYS B CA 1
ATOM 5267 C C . LYS B 1 319 ? -15.453 -24.656 -1.372 1 96.81 319 LYS B C 1
ATOM 5269 O O . LYS B 1 319 ? -15.875 -23.5 -1.361 1 96.81 319 LYS B O 1
ATOM 5274 N N . GLU B 1 320 ? -14.969 -25.266 -0.339 1 96.5 320 GLU B N 1
ATOM 5275 C CA . GLU B 1 320 ? -14.82 -24.531 0.919 1 96.5 320 GLU B CA 1
ATOM 5276 C C . GLU B 1 320 ? -13.859 -23.359 0.77 1 96.5 320 GLU B C 1
ATOM 5278 O O . GLU B 1 320 ? -14.125 -22.266 1.271 1 96.5 320 GLU B O 1
ATOM 5283 N N . LEU B 1 321 ? -12.773 -23.609 0.097 1 96.25 321 LEU B N 1
ATOM 5284 C CA . LEU B 1 321 ? -11.797 -22.547 -0.135 1 96.25 321 LEU B CA 1
ATOM 5285 C C . LEU B 1 321 ? -12.391 -21.438 -0.998 1 96.25 321 LEU B C 1
ATOM 5287 O O . LEU B 1 321 ? -12.117 -20.25 -0.769 1 96.25 321 LEU B O 1
ATOM 5291 N N . LYS B 1 322 ? -13.141 -21.859 -1.965 1 96.62 322 LYS B N 1
ATOM 5292 C CA . LYS B 1 322 ? -13.82 -20.891 -2.836 1 96.62 322 LYS B CA 1
ATOM 5293 C C . LYS B 1 322 ? -14.711 -19.953 -2.031 1 96.62 322 LYS B C 1
ATOM 5295 O O . LYS B 1 322 ? -14.68 -18.734 -2.232 1 96.62 322 LYS B O 1
ATOM 5300 N N . GLU B 1 323 ? -15.453 -20.469 -1.172 1 95.75 323 GLU B N 1
ATOM 5301 C CA . GLU B 1 323 ? -16.344 -19.672 -0.339 1 95.75 323 GLU B CA 1
ATOM 5302 C C . GLU B 1 323 ? -15.555 -18.672 0.513 1 95.75 323 GLU B C 1
ATOM 5304 O O . GLU B 1 323 ? -15.93 -17.516 0.624 1 95.75 323 GLU B O 1
ATOM 5309 N N . SER B 1 324 ? -14.5 -19.156 1.034 1 94 324 SER B N 1
ATOM 5310 C CA . SER B 1 324 ? -13.641 -18.297 1.848 1 94 324 SER B CA 1
ATOM 5311 C C . SER B 1 324 ? -13.023 -17.188 1.011 1 94 324 SER B C 1
ATOM 5313 O O . SER B 1 324 ? -12.969 -16.031 1.443 1 94 324 SER B O 1
ATOM 5315 N N . ALA B 1 325 ? -12.531 -17.547 -0.157 1 94.31 325 ALA B N 1
ATOM 5316 C CA . ALA B 1 325 ? -11.891 -16.594 -1.048 1 94.31 325 ALA B CA 1
ATOM 5317 C C . ALA B 1 325 ? -12.867 -15.5 -1.477 1 94.31 325 ALA B C 1
ATOM 5319 O O . ALA B 1 325 ? -12.531 -14.312 -1.482 1 94.31 325 ALA B O 1
ATOM 5320 N N . ASN B 1 326 ? -14.07 -15.891 -1.788 1 92.31 326 ASN B N 1
ATOM 5321 C CA . ASN B 1 326 ? -15.086 -14.945 -2.25 1 92.31 326 ASN B CA 1
ATOM 5322 C C . ASN B 1 326 ? -15.578 -14.055 -1.114 1 92.31 326 ASN B C 1
ATOM 5324 O O . ASN B 1 326 ? -16.094 -12.961 -1.356 1 92.31 326 ASN B O 1
ATOM 5328 N N . SER B 1 327 ? -15.359 -14.469 0.052 1 90.69 327 SER B N 1
ATOM 5329 C CA . SER B 1 327 ? -15.789 -13.688 1.212 1 90.69 327 SER B CA 1
ATOM 5330 C C . SER B 1 327 ? -14.68 -12.758 1.69 1 90.69 327 SER B C 1
ATOM 5332 O O . SER B 1 327 ? -14.93 -11.844 2.475 1 90.69 327 SER B O 1
ATOM 5334 N N . ALA B 1 328 ? -13.508 -13 1.208 1 88.56 328 ALA B N 1
ATOM 5335 C CA . ALA B 1 328 ? -12.344 -12.305 1.74 1 88.56 328 ALA B CA 1
ATOM 5336 C C . ALA B 1 328 ? -12.453 -10.797 1.509 1 88.56 328 ALA B C 1
ATOM 5338 O O . ALA B 1 328 ? -11.992 -10 2.332 1 88.56 328 ALA B O 1
ATOM 5339 N N . HIS B 1 329 ? -13.047 -10.297 0.389 1 81.38 329 HIS B N 1
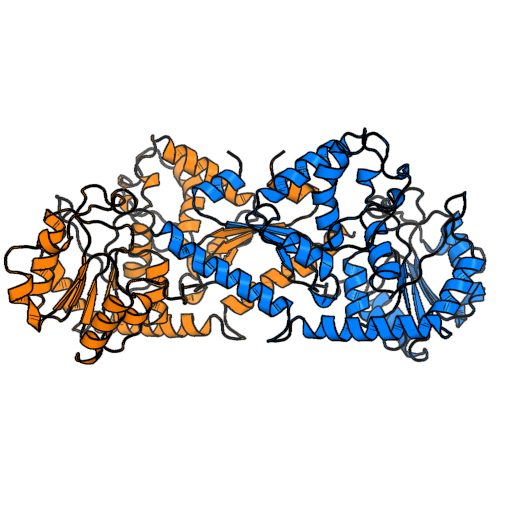ATOM 5340 C CA . HIS B 1 329 ? -13.07 -8.875 0.053 1 81.38 329 HIS B CA 1
ATOM 5341 C C . HIS B 1 329 ? -14.398 -8.242 0.426 1 81.38 329 HIS B C 1
ATOM 5343 O O . HIS B 1 329 ? -14.625 -7.055 0.168 1 81.38 329 HIS B O 1
ATOM 5349 N N . LYS B 1 330 ? -15.297 -9.023 0.938 1 84.62 330 LYS B N 1
ATOM 5350 C CA . LYS B 1 330 ? -16.547 -8.469 1.424 1 84.62 330 LYS B CA 1
ATOM 5351 C C . LYS B 1 330 ? -16.328 -7.605 2.664 1 84.62 330 LYS B C 1
ATOM 5353 O O . LYS B 1 330 ? -15.234 -7.578 3.219 1 84.62 330 LYS B O 1
ATOM 5358 N N . ASP B 1 331 ? -17.219 -6.742 3.094 1 80.88 331 ASP B N 1
ATOM 5359 C CA . ASP B 1 331 ? -17.125 -5.746 4.156 1 80.88 331 ASP B CA 1
ATOM 5360 C C . ASP B 1 331 ? -16.516 -6.355 5.422 1 80.88 331 ASP B C 1
ATOM 5362 O O . ASP B 1 331 ? -15.68 -5.727 6.078 1 80.88 331 ASP B O 1
ATOM 5366 N N . ASP B 1 332 ? -16.766 -7.578 5.656 1 82.75 332 ASP B N 1
ATOM 5367 C CA . ASP B 1 332 ? -16.25 -8.219 6.863 1 82.75 332 ASP B CA 1
ATOM 5368 C C . ASP B 1 332 ? -15.227 -9.297 6.52 1 82.75 332 ASP B C 1
ATOM 5370 O O . ASP B 1 332 ? -14.906 -10.148 7.355 1 82.75 332 ASP B O 1
ATOM 5374 N N . GLY B 1 333 ? -14.75 -9.18 5.34 1 87.25 333 GLY B N 1
ATOM 5375 C CA . GLY B 1 333 ? -13.797 -10.195 4.906 1 87.25 333 GLY B CA 1
ATOM 5376 C C . GLY B 1 333 ? -12.391 -9.953 5.418 1 87.25 333 GLY B C 1
ATOM 5377 O O . GLY B 1 333 ? -12.055 -8.844 5.828 1 87.25 333 GLY B O 1
ATOM 5378 N N . SER B 1 334 ? -11.578 -10.906 5.434 1 87.31 334 SER B N 1
ATOM 5379 C CA . SER B 1 334 ? -10.234 -10.859 6.004 1 87.31 334 SER B CA 1
ATOM 5380 C C . SER B 1 334 ? -9.359 -9.859 5.266 1 87.31 334 SER B C 1
ATOM 5382 O O . SER B 1 334 ? -8.602 -9.117 5.891 1 87.31 334 SER B O 1
ATOM 5384 N N . ALA B 1 335 ? -9.422 -9.836 3.936 1 85.38 335 ALA B N 1
ATOM 5385 C CA . ALA B 1 335 ? -8.625 -8.898 3.154 1 85.38 335 ALA B CA 1
ATOM 5386 C C . ALA B 1 335 ? -9.031 -7.453 3.445 1 85.38 335 ALA B C 1
ATOM 5388 O O . ALA B 1 335 ? -8.18 -6.574 3.568 1 85.38 335 ALA B O 1
ATOM 5389 N N . THR B 1 336 ? -10.336 -7.234 3.545 1 82.88 336 THR B N 1
ATOM 5390 C CA . THR B 1 336 ? -10.859 -5.914 3.875 1 82.88 336 THR B CA 1
ATOM 5391 C C . THR B 1 336 ? -10.391 -5.477 5.258 1 82.88 336 THR B C 1
ATOM 5393 O O . THR B 1 336 ? -9.977 -4.328 5.445 1 82.88 336 THR B O 1
ATOM 5396 N N . LYS B 1 337 ? -10.422 -6.348 6.145 1 85.06 337 LYS B N 1
ATOM 5397 C CA . LYS B 1 337 ? -9.961 -6.055 7.5 1 85.06 337 LYS B CA 1
ATOM 5398 C C . LYS B 1 337 ? -8.469 -5.73 7.516 1 85.06 337 LYS B C 1
ATOM 5400 O O . LYS B 1 337 ? -8.039 -4.82 8.227 1 85.06 337 LYS B O 1
ATOM 5405 N N . THR B 1 338 ? -7.762 -6.469 6.773 1 85.94 338 THR B N 1
ATOM 5406 C CA . THR B 1 338 ? -6.324 -6.242 6.684 1 85.94 338 THR B CA 1
ATOM 5407 C C . THR B 1 338 ? -6.027 -4.859 6.109 1 85.94 338 THR B C 1
ATOM 5409 O O . THR B 1 338 ? -5.16 -4.145 6.613 1 85.94 338 THR B O 1
ATOM 5412 N N . LEU B 1 339 ? -6.703 -4.488 5.055 1 82.5 339 LEU B N 1
ATOM 5413 C CA . LEU B 1 339 ? -6.531 -3.166 4.469 1 82.5 339 LEU B CA 1
ATOM 5414 C C . LEU B 1 339 ? -6.887 -2.074 5.473 1 82.5 339 LEU B C 1
ATOM 5416 O O . LEU B 1 339 ? -6.219 -1.04 5.535 1 82.5 339 LEU B O 1
ATOM 5420 N N . SER B 1 340 ? -7.926 -2.357 6.238 1 80.88 340 SER B N 1
ATOM 5421 C CA . SER B 1 340 ? -8.305 -1.42 7.289 1 80.88 340 SER B CA 1
ATOM 5422 C C . SER B 1 340 ? -7.199 -1.271 8.328 1 80.88 340 SER B C 1
ATOM 5424 O O . SER B 1 340 ? -6.945 -0.171 8.82 1 80.88 340 SER B O 1
ATOM 5426 N N . GLN B 1 341 ? -6.578 -2.365 8.625 1 83 341 GLN B N 1
ATOM 5427 C CA . GLN B 1 341 ? -5.461 -2.338 9.562 1 83 341 GLN B CA 1
ATOM 5428 C C . GLN B 1 341 ? -4.289 -1.532 9.008 1 83 341 GLN B C 1
ATOM 5430 O O . GLN B 1 341 ? -3.607 -0.823 9.742 1 83 341 GLN B O 1
ATOM 5435 N N . LEU B 1 342 ? -4.039 -1.702 7.758 1 84.12 342 LEU B N 1
ATOM 5436 C CA . LEU B 1 342 ? -2.994 -0.93 7.094 1 84.12 342 LEU B CA 1
ATOM 5437 C C . LEU B 1 342 ? -3.275 0.565 7.195 1 84.12 342 LEU B C 1
ATOM 5439 O O . LEU B 1 342 ? -2.385 1.348 7.535 1 84.12 342 LEU B O 1
ATOM 5443 N N . VAL B 1 343 ? -4.492 0.983 6.973 1 80.94 343 VAL B N 1
ATOM 5444 C CA . VAL B 1 343 ? -4.902 2.381 7.059 1 80.94 343 VAL B CA 1
ATOM 5445 C C . VAL B 1 343 ? -4.758 2.873 8.5 1 80.94 343 VAL B C 1
ATOM 5447 O O . VAL B 1 343 ? -4.34 4.008 8.734 1 80.94 343 VAL B O 1
ATOM 5450 N N . LEU B 1 344 ? -5.125 2.002 9.406 1 79.44 344 LEU B N 1
ATOM 5451 C CA . LEU B 1 344 ? -4.969 2.346 10.812 1 79.44 344 LEU B CA 1
ATOM 5452 C C . LEU B 1 344 ? -3.502 2.604 11.148 1 79.44 344 LEU B C 1
ATOM 5454 O O . LEU B 1 344 ? -3.189 3.502 11.93 1 79.44 344 LEU B O 1
ATOM 5458 N N . LYS B 1 345 ? -2.631 1.81 10.586 1 82.38 345 LYS B N 1
ATOM 5459 C CA . LYS B 1 345 ? -1.201 2.037 10.773 1 82.38 345 LYS B CA 1
ATOM 5460 C C . LYS B 1 345 ? -0.787 3.406 10.25 1 82.38 345 LYS B C 1
ATOM 5462 O O . LYS B 1 345 ? 0.004 4.109 10.883 1 82.38 345 LYS B O 1
ATOM 5467 N N . TRP B 1 346 ? -1.289 3.779 9.133 1 82.94 346 TRP B N 1
ATOM 5468 C CA . TRP B 1 346 ? -1.007 5.09 8.562 1 82.94 346 TRP B CA 1
ATOM 5469 C C . TRP B 1 346 ? -1.529 6.203 9.461 1 82.94 346 TRP B C 1
ATOM 5471 O O . TRP B 1 346 ? -0.866 7.23 9.641 1 82.94 346 TRP B O 1
ATOM 5481 N N . ARG B 1 347 ? -2.693 5.922 10 1 77.25 347 ARG B N 1
ATOM 5482 C CA . ARG B 1 347 ? -3.33 6.879 10.891 1 77.25 347 ARG B CA 1
ATOM 5483 C C . ARG B 1 347 ? -2.461 7.145 12.117 1 77.25 347 ARG B C 1
ATOM 5485 O O . ARG B 1 347 ? -2.33 8.289 12.562 1 77.25 347 ARG B O 1
ATOM 5492 N N . ASN B 1 348 ? -1.868 6.117 12.594 1 73.5 348 ASN B N 1
ATOM 5493 C CA . ASN B 1 348 ? -1.088 6.211 13.82 1 73.5 348 ASN B CA 1
ATOM 5494 C C . ASN B 1 348 ? 0.319 6.738 13.555 1 73.5 348 ASN B C 1
ATOM 5496 O O . ASN B 1 348 ? 1.01 7.172 14.477 1 73.5 348 ASN B O 1
ATOM 5500 N N . PHE B 1 349 ? 0.772 6.52 12.422 1 69.19 349 PHE B N 1
ATOM 5501 C CA . PHE B 1 349 ? 2.109 6.969 12.047 1 69.19 349 PHE B CA 1
ATOM 5502 C C . PHE B 1 349 ? 2.178 8.492 12.016 1 69.19 349 PHE B C 1
ATOM 5504 O O . PHE B 1 349 ? 3.197 9.078 12.383 1 69.19 349 PHE B O 1
ATOM 5511 N N . GLY B 1 350 ? 1.25 9.156 11.609 1 57.12 350 GLY B N 1
ATOM 5512 C CA . GLY B 1 350 ? 1.238 10.609 11.586 1 57.12 350 GLY B CA 1
ATOM 5513 C C . GLY B 1 350 ? 1.424 11.227 12.961 1 57.12 350 GLY B C 1
ATOM 5514 O O . GLY B 1 350 ? 1.933 12.344 13.078 1 57.12 350 GLY B O 1
ATOM 5515 N N . ILE B 1 351 ? 1.024 10.492 14.164 1 48.25 351 ILE B N 1
ATOM 5516 C CA . ILE B 1 351 ? 1.089 10.992 15.531 1 48.25 351 ILE B CA 1
ATOM 5517 C C . ILE B 1 351 ? 2.537 10.984 16.016 1 48.25 351 ILE B C 1
ATOM 5519 O O . ILE B 1 351 ? 2.984 11.93 16.672 1 48.25 351 ILE B O 1
ATOM 5523 N N . GLU B 1 352 ? 3.123 9.852 15.828 1 42.78 352 GLU B N 1
ATOM 5524 C CA . GLU B 1 352 ? 4.414 9.672 16.484 1 42.78 352 GLU B CA 1
ATOM 5525 C C . GLU B 1 352 ? 5.398 10.766 16.078 1 42.78 352 GLU B C 1
ATOM 5527 O O . GLU B 1 352 ? 6.242 11.18 16.875 1 42.78 352 GLU B O 1
ATOM 5532 N N . LYS B 1 353 ? 5.363 11.25 14.93 1 43.25 353 LYS B N 1
ATOM 5533 C CA . LYS B 1 353 ? 6.484 12.125 14.609 1 43.25 353 LYS B CA 1
ATOM 5534 C C . LYS B 1 353 ? 6.066 13.594 14.664 1 43.25 353 LYS B C 1
ATOM 5536 O O . LYS B 1 353 ? 6.883 14.484 14.422 1 43.25 353 LYS B O 1
ATOM 5541 N N . GLN B 1 354 ? 4.812 13.836 14.719 1 38.41 354 GLN B N 1
ATOM 5542 C CA . GLN B 1 354 ? 4.5 15.219 15.07 1 38.41 354 GLN B CA 1
ATOM 5543 C C . GLN B 1 354 ? 4.879 15.516 16.516 1 38.41 354 GLN B C 1
ATOM 5545 O O . GLN B 1 354 ? 4.875 16.672 16.953 1 38.41 354 GLN B O 1
ATOM 5550 N N . VAL B 1 355 ? 5.125 14.477 17.297 1 29.53 355 VAL B N 1
ATOM 5551 C CA . VAL B 1 355 ? 5.672 14.758 18.625 1 29.53 355 VAL B CA 1
ATOM 5552 C C . VAL B 1 355 ? 7.188 14.891 18.547 1 29.53 355 VAL B C 1
ATOM 5554 O O . VAL B 1 355 ? 7.863 14.055 17.938 1 29.53 355 VAL B O 1
#

Solvent-accessible surface area (backbone atoms only — not comparable to full-atom values): 36677 Å² total; per-residue (Å²): 133,53,53,67,55,42,31,55,75,68,69,33,46,37,35,34,40,39,80,34,48,49,55,59,52,46,44,52,61,45,42,64,55,48,55,75,76,45,89,67,55,42,60,69,47,90,59,64,44,74,43,67,49,48,68,68,37,49,37,70,32,48,34,55,60,58,68,43,73,86,38,68,66,26,54,49,47,55,55,40,52,60,35,59,58,72,33,58,25,37,36,28,44,27,33,56,87,82,42,43,43,20,46,49,46,49,50,37,79,84,35,70,85,38,43,61,39,42,59,10,79,63,59,67,78,75,75,69,86,58,66,65,63,56,45,50,53,52,52,57,56,44,70,76,46,58,72,43,48,25,34,36,36,39,43,67,63,20,43,31,43,36,60,69,44,45,37,24,48,52,50,5,49,61,69,40,74,49,34,34,40,34,47,38,56,55,60,29,91,44,43,70,40,46,62,70,50,82,63,91,60,65,31,72,74,65,51,55,88,64,46,67,70,78,30,56,89,40,37,48,78,38,62,74,64,71,56,56,69,63,50,52,60,35,64,22,41,35,28,36,37,29,26,34,46,55,59,59,46,50,51,29,36,63,49,34,39,21,36,36,35,50,48,74,56,51,59,9,39,44,42,31,46,44,36,35,71,59,62,37,25,28,45,67,78,70,64,46,98,85,69,42,52,48,26,69,59,46,16,49,50,50,44,39,51,68,32,68,68,68,17,48,51,19,38,52,43,18,42,55,47,13,55,50,50,66,39,17,71,38,92,86,10,60,15,39,49,37,53,50,49,55,50,49,50,56,19,53,52,60,53,63,68,47,66,135,52,55,67,56,41,31,56,75,69,69,33,46,38,34,34,42,40,79,36,48,48,58,58,52,46,42,52,59,45,42,62,56,48,56,74,75,46,89,69,54,41,60,68,48,92,60,64,43,72,43,67,51,48,70,67,37,51,38,71,33,50,34,53,60,57,69,41,75,84,39,68,66,26,53,50,46,56,56,40,51,59,37,60,60,71,32,56,26,36,36,27,44,27,34,57,88,84,42,43,43,19,47,48,47,50,51,37,80,86,34,71,86,38,40,62,38,42,59,8,78,64,60,66,77,75,75,70,87,58,63,66,63,55,43,49,52,54,53,56,56,44,69,74,47,58,71,42,48,25,35,38,33,40,44,66,64,22,44,32,43,36,61,69,44,47,37,23,48,52,50,6,49,59,68,41,74,49,34,33,41,34,48,39,52,57,60,29,92,43,45,67,39,46,59,70,50,83,64,91,59,65,31,71,72,65,51,55,88,64,44,68,72,78,30,56,91,41,38,48,79,37,64,74,62,70,59,58,69,62,51,52,61,35,65,21,41,35,29,36,37,30,24,33,46,56,61,57,47,49,52,28,35,63,48,34,40,20,35,35,35,50,48,75,56,52,59,7,38,43,42,31,47,44,35,35,70,61,61,38,25,28,46,67,77,68,64,46,97,85,70,42,52,49,27,66,58,48,16,49,50,51,44,40,51,70,33,69,69,68,18,48,51,18,38,51,44,19,42,54,48,14,55,50,50,65,39,17,71,37,92,85,10,59,16,38,48,37,51,50,50,53,51,50,50,56,20,52,53,60,54,63,68,47,64